Protein AF-A0A1Q9E8H4-F1 (afdb_monomer_lite)

Sequence (682 aa):
MDSLDPCYFLYRHNDAVVAVLGIHVDDVIAAALEGHAGVLDDVHSKFEWGSPWVSRDFKFVGRHIKQKDDGTITIDQEGYVAEVPLTKTKLDPSTPLKDYSDLVTEYRSGIGSLRWLAGTTRGDISADVSLIQNPPRATQDSVVRIHPVNLTNLLFICYGDSGWGNACGGKSQGGLLVVATDDSVYTEPRPGSIFEWKSYRHQRVLRSTLAAEACALDRAQDYGNYFALMFSEMTDGSFIATHNQRPAYPVIPVTDSRSVWDSVHRMSTTFAEKRVEVDIAGLRKSCRGLRWVPTEQQKADCLTKRSRTLCDEFRQFLVNPVVTLTDARAAEDMFTGQANVRLPITWAAFADALGPLDQAVYASHNADLDIITVPDPFYKDNASLVTIPRKLLTDFLHEARAHGLSVILDVHAYPGGASHGTYNGVWPLKCAFWTEKSRIGSTSLTQIGLWIVDKLVHWIENMDLEAQGTIAGVTLMNEPGHMNRWKQFAPDQAILSWLGEASARFLSSRLPVGLKLYVSLVETAFQDFGGLAVPWYQQAFTLEERRTRVVADVHYYMAWNHGNCDGRSDGLGAYSCGADPATYAGVLNSCAAGFARSSYFRWASQGGLVSVSEFSVGTADAIDVACKEPTLLWTMLTEQLAAFRKYYFESVIWTWKMPYAPDFEPGWSLQWLLRQSQSSVI

Radius of gyration: 32.18 Å; chains: 1; bounding box: 70×74×94 Å

Structure (mmCIF, N/CA/C/O backbone):
data_AF-A0A1Q9E8H4-F1
#
_entry.id   AF-A0A1Q9E8H4-F1
#
loop_
_atom_site.group_PDB
_atom_site.id
_atom_site.type_symbol
_atom_site.label_atom_id
_atom_site.label_alt_id
_atom_site.label_comp_id
_atom_site.label_asym_id
_atom_site.label_entity_id
_atom_site.label_seq_id
_atom_site.pdbx_PDB_ins_code
_atom_site.Cartn_x
_atom_site.Cartn_y
_atom_site.Cartn_z
_atom_site.occupancy
_atom_site.B_iso_or_equiv
_atom_site.auth_seq_id
_atom_site.auth_comp_id
_atom_site.auth_asym_id
_atom_site.auth_atom_id
_atom_site.pdbx_PDB_model_num
ATOM 1 N N . MET A 1 1 ? 13.129 -31.069 -32.777 1.00 79.38 1 MET A N 1
ATOM 2 C CA . MET A 1 1 ? 13.062 -29.645 -33.138 1.00 79.38 1 MET A CA 1
ATOM 3 C C . MET A 1 1 ? 11.939 -29.046 -32.319 1.00 79.38 1 MET A C 1
ATOM 5 O O . MET A 1 1 ? 10.938 -29.739 -32.132 1.00 79.38 1 MET A O 1
ATOM 9 N N . ASP A 1 2 ? 12.172 -27.874 -31.749 1.00 85.88 2 ASP A N 1
ATOM 10 C CA . ASP A 1 2 ? 11.140 -27.051 -31.120 1.00 85.88 2 ASP A CA 1
ATOM 11 C C . ASP A 1 2 ? 10.078 -26.688 -32.167 1.00 85.88 2 ASP A C 1
ATOM 13 O O . ASP A 1 2 ? 10.396 -26.561 -33.356 1.00 85.88 2 ASP A O 1
ATOM 17 N N . SER A 1 3 ? 8.807 -26.620 -31.771 1.00 90.06 3 SER A N 1
ATOM 18 C CA . SER A 1 3 ? 7.734 -26.391 -32.746 1.00 90.06 3 SER A CA 1
ATOM 19 C C . SER A 1 3 ? 7.561 -24.922 -33.153 1.00 90.06 3 SER A C 1
ATOM 21 O O . SER A 1 3 ? 6.862 -24.652 -34.133 1.00 90.06 3 SER A O 1
ATOM 23 N N . LEU A 1 4 ? 8.209 -23.986 -32.452 1.00 89.44 4 LEU A N 1
ATOM 24 C CA . LEU A 1 4 ? 8.189 -22.548 -32.731 1.00 89.44 4 LEU A CA 1
ATOM 25 C C . LEU A 1 4 ? 9.458 -22.070 -33.451 1.00 89.44 4 LEU A C 1
ATOM 27 O O . LEU A 1 4 ? 9.347 -21.234 -34.352 1.00 89.44 4 LEU A O 1
ATOM 31 N N . ASP A 1 5 ? 10.634 -22.602 -33.101 1.00 89.81 5 ASP A N 1
ATOM 32 C CA . ASP A 1 5 ? 11.920 -22.237 -33.710 1.00 89.81 5 ASP A CA 1
ATOM 33 C C . ASP A 1 5 ? 12.634 -23.446 -34.359 1.00 89.81 5 ASP A C 1
ATOM 35 O O . ASP A 1 5 ? 13.154 -24.326 -33.662 1.00 89.81 5 ASP A O 1
ATOM 39 N N . PRO A 1 6 ? 12.746 -23.494 -35.703 1.00 89.25 6 PRO A N 1
ATOM 40 C CA . PRO A 1 6 ? 13.398 -24.600 -36.398 1.00 89.25 6 PRO A CA 1
ATOM 41 C C . PRO A 1 6 ? 14.918 -24.662 -36.183 1.00 89.25 6 PRO A C 1
ATOM 43 O O . PRO A 1 6 ? 15.548 -25.657 -36.537 1.00 89.25 6 PRO A O 1
ATOM 46 N N . CYS A 1 7 ? 15.532 -23.626 -35.619 1.00 92.00 7 CYS A N 1
ATOM 47 C CA . CYS A 1 7 ? 16.951 -23.609 -35.275 1.00 92.00 7 CYS A CA 1
ATOM 48 C C . CYS A 1 7 ? 17.221 -24.124 -33.853 1.00 92.00 7 CYS A C 1
ATOM 50 O O . CYS A 1 7 ? 18.380 -24.175 -33.430 1.00 92.00 7 CYS A O 1
ATOM 52 N N . TYR A 1 8 ? 16.171 -24.518 -33.125 1.00 91.12 8 TYR A N 1
ATOM 53 C CA . TYR A 1 8 ? 16.251 -25.002 -31.757 1.00 91.12 8 TYR A CA 1
ATOM 54 C C . TYR A 1 8 ? 15.860 -26.484 -31.666 1.00 91.12 8 TYR A C 1
ATOM 56 O O . TYR A 1 8 ? 14.803 -26.930 -32.121 1.00 91.12 8 TYR A O 1
ATOM 64 N N . PHE A 1 9 ? 16.745 -27.300 -31.101 1.00 93.50 9 PHE A N 1
ATOM 65 C CA . PHE A 1 9 ? 16.597 -28.749 -31.022 1.00 93.50 9 PHE A CA 1
ATOM 66 C C . PHE A 1 9 ? 16.555 -29.198 -29.564 1.00 93.50 9 PHE A C 1
ATOM 68 O O . PHE A 1 9 ? 17.423 -28.855 -28.768 1.00 93.50 9 PHE A O 1
ATOM 75 N N . LEU A 1 10 ? 15.550 -30.013 -29.246 1.00 93.44 10 LEU A N 1
ATOM 76 C CA . LEU A 1 10 ? 15.294 -30.558 -27.916 1.00 93.44 10 LEU A CA 1
ATOM 77 C C . LEU A 1 10 ? 15.545 -32.068 -27.934 1.00 93.44 10 LEU A C 1
ATOM 79 O O . LEU A 1 10 ? 14.968 -32.776 -28.769 1.00 93.44 10 LEU A O 1
ATOM 83 N N . TYR A 1 11 ? 16.375 -32.560 -27.017 1.00 94.25 11 TYR A N 1
ATOM 84 C CA . TYR A 1 11 ? 16.596 -33.987 -26.803 1.00 94.25 11 TYR A CA 1
ATOM 85 C C . TYR A 1 11 ? 15.740 -34.475 -25.632 1.00 94.25 11 TYR A C 1
ATOM 87 O O . TYR A 1 11 ? 15.915 -34.036 -24.494 1.00 94.25 11 TYR A O 1
ATOM 95 N N . ARG A 1 12 ? 14.803 -35.381 -25.925 1.00 91.69 12 ARG A N 1
ATOM 96 C CA . ARG A 1 12 ? 13.806 -35.885 -24.972 1.00 91.69 12 ARG A CA 1
ATOM 97 C C . ARG A 1 12 ? 14.212 -37.252 -24.424 1.00 91.69 12 ARG A C 1
ATOM 99 O O . ARG A 1 12 ? 14.571 -38.142 -25.194 1.00 91.69 12 ARG A O 1
ATOM 106 N N . HIS A 1 13 ? 14.110 -37.431 -23.112 1.00 89.69 13 HIS A N 1
ATOM 107 C CA . HIS A 1 13 ? 14.337 -38.695 -22.418 1.00 89.69 13 HIS A CA 1
ATOM 108 C C . HIS A 1 13 ? 13.304 -38.859 -21.293 1.00 89.69 13 HIS A C 1
ATOM 110 O O . HIS A 1 13 ? 13.257 -38.029 -20.392 1.00 89.69 13 HIS A O 1
ATOM 116 N N . ASN A 1 14 ? 12.485 -39.919 -21.344 1.00 82.12 14 ASN A N 1
ATOM 117 C CA . ASN A 1 14 ? 11.422 -40.216 -20.365 1.00 82.12 14 ASN A CA 1
ATOM 118 C C . ASN A 1 14 ? 10.523 -39.002 -20.045 1.00 82.12 14 ASN A C 1
ATOM 120 O O . ASN A 1 14 ? 10.433 -38.582 -18.897 1.00 82.12 14 ASN A O 1
ATOM 124 N N . ASP A 1 15 ? 9.906 -38.420 -21.078 1.00 79.38 15 ASP A N 1
ATOM 125 C CA . ASP A 1 15 ? 8.997 -37.261 -20.999 1.00 79.38 15 ASP A CA 1
ATOM 126 C C . ASP A 1 15 ? 9.607 -35.948 -20.467 1.00 79.38 15 ASP A C 1
ATOM 128 O O . ASP A 1 15 ? 8.904 -34.951 -20.328 1.00 79.38 15 ASP A O 1
ATOM 132 N N . ALA A 1 16 ? 10.926 -35.889 -20.270 1.00 84.44 16 ALA A N 1
ATOM 133 C CA . ALA A 1 16 ? 11.658 -34.661 -19.970 1.00 84.44 16 ALA A CA 1
ATOM 134 C C . ALA A 1 16 ? 12.581 -34.268 -21.128 1.00 84.44 16 ALA A C 1
ATOM 136 O O . ALA A 1 16 ? 13.128 -35.123 -21.832 1.00 84.44 16 ALA A O 1
ATOM 137 N N . VAL A 1 17 ? 12.803 -32.969 -21.319 1.00 91.50 17 VAL A N 1
ATOM 138 C CA . VAL A 1 17 ? 13.898 -32.481 -22.164 1.00 91.50 17 VAL A CA 1
ATOM 139 C C . VAL A 1 17 ? 15.163 -32.426 -21.317 1.00 91.50 17 VAL A C 1
ATOM 141 O O . VAL A 1 17 ? 15.210 -31.747 -20.295 1.00 91.50 17 VAL A O 1
ATOM 144 N N . VAL A 1 18 ? 16.196 -33.154 -21.738 1.00 93.69 18 VAL A N 1
ATOM 145 C CA . VAL A 1 18 ? 17.446 -33.301 -20.970 1.00 93.69 18 VAL A CA 1
ATOM 146 C C . VAL A 1 18 ? 18.650 -32.645 -21.639 1.00 93.69 18 VAL A C 1
ATOM 148 O O . VAL A 1 18 ? 19.689 -32.488 -21.003 1.00 93.69 18 VAL A O 1
ATOM 151 N N . ALA A 1 19 ? 18.524 -32.241 -22.904 1.00 94.44 19 ALA A N 1
ATOM 152 C CA . ALA A 1 19 ? 19.510 -31.412 -23.583 1.00 94.44 19 ALA A CA 1
ATOM 153 C C . ALA A 1 19 ? 18.855 -30.523 -24.645 1.00 94.44 19 ALA A C 1
ATOM 155 O O . ALA A 1 19 ? 17.837 -30.886 -25.241 1.00 94.44 19 ALA A O 1
ATOM 156 N N . VAL A 1 20 ? 19.469 -29.369 -24.885 1.00 94.31 20 VAL A N 1
ATOM 157 C CA . VAL A 1 20 ? 19.051 -28.373 -25.870 1.00 94.31 20 VAL A CA 1
ATOM 158 C C . VAL A 1 20 ? 20.230 -27.966 -26.745 1.00 94.31 20 VAL A C 1
ATOM 160 O O . VAL A 1 20 ? 21.368 -27.888 -26.278 1.00 94.31 20 VAL A O 1
ATOM 163 N N . LEU A 1 21 ? 19.953 -27.695 -28.015 1.00 94.38 21 LEU A N 1
ATOM 164 C CA . LEU A 1 21 ? 20.934 -27.298 -29.019 1.00 94.38 21 LEU A CA 1
ATOM 165 C C . LEU A 1 21 ? 20.337 -26.183 -29.883 1.00 94.38 21 LEU A C 1
ATOM 167 O O . LEU A 1 21 ? 19.316 -26.382 -30.535 1.00 94.38 21 LEU A O 1
ATOM 171 N N . GLY A 1 22 ? 20.976 -25.021 -29.890 1.00 94.25 22 GLY A N 1
ATOM 172 C CA . GLY A 1 22 ? 20.672 -23.909 -30.780 1.00 94.25 22 GLY A CA 1
ATOM 173 C C . GLY A 1 22 ? 21.724 -23.794 -31.877 1.00 94.25 22 GLY A C 1
ATOM 174 O O . GLY A 1 22 ? 22.921 -23.910 -31.608 1.00 94.25 22 GLY A O 1
ATOM 175 N N . ILE A 1 23 ? 21.278 -23.544 -33.104 1.00 92.25 23 ILE A N 1
ATOM 176 C CA . ILE A 1 23 ? 22.151 -23.371 -34.269 1.00 92.25 23 ILE A CA 1
ATOM 177 C C . ILE A 1 23 ? 21.908 -21.991 -34.874 1.00 92.25 23 ILE A C 1
ATOM 179 O O . ILE A 1 23 ? 20.773 -21.607 -35.142 1.00 92.25 23 ILE A O 1
ATOM 183 N N . HIS A 1 24 ? 22.977 -21.243 -35.124 1.00 91.12 24 HIS A N 1
ATOM 184 C CA . HIS A 1 24 ? 22.930 -19.988 -35.858 1.00 91.12 24 HIS A CA 1
ATOM 185 C C . HIS A 1 24 ? 23.989 -20.002 -36.962 1.00 91.12 24 HIS A C 1
ATOM 187 O O . HIS A 1 24 ? 25.146 -19.652 -36.734 1.00 91.12 24 HIS A O 1
ATOM 193 N N . VAL A 1 25 ? 23.569 -20.330 -38.188 1.00 88.12 25 VAL A N 1
ATOM 194 C CA . VAL A 1 25 ? 24.467 -20.479 -39.347 1.00 88.12 25 VAL A CA 1
ATOM 195 C C . VAL A 1 25 ? 25.578 -21.488 -39.015 1.00 88.12 25 VAL A C 1
ATOM 197 O O . VAL A 1 25 ? 25.268 -22.670 -38.891 1.00 88.12 25 VAL A O 1
ATOM 200 N N . ASP A 1 26 ? 26.815 -21.030 -38.813 1.00 86.50 26 ASP A N 1
ATOM 201 C CA . ASP A 1 26 ? 27.984 -21.866 -38.521 1.00 86.50 26 ASP A CA 1
ATOM 202 C C . ASP A 1 26 ? 28.279 -21.983 -37.010 1.00 86.50 26 ASP A C 1
ATOM 204 O O . ASP A 1 26 ? 29.131 -22.772 -36.605 1.00 86.50 26 ASP A O 1
ATOM 208 N N . ASP A 1 27 ? 27.576 -21.216 -36.166 1.00 89.50 27 ASP A N 1
ATOM 209 C CA . ASP A 1 27 ? 27.751 -21.217 -34.712 1.00 89.50 27 ASP A CA 1
ATOM 210 C C . ASP A 1 27 ? 26.729 -22.133 -34.023 1.00 89.50 27 ASP A C 1
ATOM 212 O O . ASP A 1 27 ? 25.538 -22.137 -34.346 1.00 89.50 27 ASP A O 1
ATOM 216 N N . VAL A 1 28 ? 27.176 -22.859 -32.996 1.00 92.31 28 VAL A N 1
ATOM 217 C CA . VAL A 1 28 ? 26.342 -23.771 -32.201 1.00 92.31 28 VAL A CA 1
ATOM 218 C C . VAL A 1 28 ? 26.456 -23.436 -30.716 1.00 92.31 28 VAL A C 1
ATOM 220 O O . VAL A 1 28 ? 27.544 -23.168 -30.210 1.00 92.31 28 VAL A O 1
ATOM 223 N N . ILE A 1 29 ? 25.327 -23.469 -30.008 1.00 94.69 29 ILE A N 1
ATOM 224 C CA . ILE A 1 29 ? 25.259 -23.364 -28.547 1.00 94.69 29 ILE A CA 1
ATOM 225 C C . ILE A 1 29 ? 24.440 -24.529 -28.000 1.00 94.69 29 ILE A C 1
ATOM 227 O O . ILE A 1 29 ? 23.394 -24.867 -28.546 1.00 94.69 29 ILE A O 1
ATOM 231 N N . ALA A 1 30 ? 24.903 -25.161 -26.926 1.00 94.69 30 ALA A N 1
ATOM 232 C CA . ALA A 1 30 ? 24.248 -26.339 -26.373 1.00 94.69 30 ALA A CA 1
ATOM 233 C C . ALA A 1 30 ? 24.264 -26.332 -24.846 1.00 94.69 30 ALA A C 1
ATOM 235 O O . ALA A 1 30 ? 25.158 -25.753 -24.226 1.00 94.69 30 ALA A O 1
ATOM 236 N N . ALA A 1 31 ? 23.295 -27.017 -24.246 1.00 93.19 31 ALA A N 1
ATOM 237 C CA . ALA A 1 31 ? 23.276 -27.310 -22.819 1.00 93.19 31 ALA A CA 1
ATOM 238 C C . ALA A 1 31 ? 22.684 -28.703 -22.582 1.00 93.19 31 ALA A C 1
ATOM 240 O O . ALA A 1 31 ? 21.799 -29.137 -23.316 1.00 93.19 31 ALA A O 1
ATOM 241 N N . ALA A 1 32 ? 23.149 -29.395 -21.546 1.00 93.75 32 ALA A N 1
ATOM 242 C CA . ALA A 1 32 ? 22.596 -30.670 -21.105 1.00 93.75 32 ALA A CA 1
ATOM 243 C C . ALA A 1 32 ? 22.460 -30.675 -19.582 1.00 93.75 32 ALA A C 1
ATOM 245 O O . ALA A 1 32 ? 23.274 -30.070 -18.881 1.00 93.75 32 ALA A O 1
ATOM 246 N N . LEU A 1 33 ? 21.431 -31.355 -19.081 1.00 91.44 33 LEU A N 1
ATOM 247 C CA . LEU A 1 33 ? 21.269 -31.613 -17.656 1.00 91.44 33 LEU A CA 1
ATOM 248 C C . LEU A 1 33 ? 22.379 -32.539 -17.148 1.00 91.44 33 LEU A C 1
ATOM 250 O O . LEU A 1 33 ? 23.000 -33.296 -17.904 1.00 91.44 33 LEU A O 1
ATOM 254 N N . GLU A 1 34 ? 22.620 -32.486 -15.840 1.00 89.75 34 GLU A N 1
ATOM 255 C CA . GLU A 1 34 ? 23.577 -33.367 -15.179 1.00 89.75 34 GLU A CA 1
ATOM 256 C C . GLU A 1 34 ? 23.244 -34.842 -15.467 1.00 89.75 34 GLU A C 1
ATOM 258 O O . GLU A 1 34 ? 22.084 -35.246 -15.473 1.00 89.75 34 GLU A O 1
ATOM 263 N N . GLY A 1 35 ? 24.268 -35.642 -15.780 1.00 93.31 35 GLY A N 1
ATOM 264 C CA . GLY A 1 35 ? 24.102 -37.040 -16.195 1.00 93.31 35 GLY A CA 1
ATOM 265 C C . GLY A 1 35 ? 23.768 -37.256 -17.679 1.00 93.31 35 GLY A C 1
ATOM 266 O O . GLY A 1 35 ? 23.833 -38.393 -18.139 1.00 93.31 35 GLY A O 1
ATOM 267 N N . HIS A 1 36 ? 23.494 -36.198 -18.454 1.00 94.12 36 HIS A N 1
ATOM 268 C CA . HIS A 1 36 ? 23.133 -36.292 -19.880 1.00 94.12 36 HIS A CA 1
ATOM 269 C C . HIS A 1 36 ? 24.161 -35.675 -20.844 1.00 94.12 36 HIS A C 1
ATOM 271 O O . HIS A 1 36 ? 23.897 -35.567 -22.040 1.00 94.12 36 HIS A O 1
ATOM 277 N N . ALA A 1 37 ? 25.355 -35.315 -20.361 1.00 91.81 37 ALA A N 1
ATOM 278 C CA . ALA A 1 37 ? 26.410 -34.705 -21.179 1.00 91.81 37 ALA A CA 1
ATOM 279 C C . ALA A 1 37 ? 26.831 -35.558 -22.395 1.00 91.81 37 ALA A C 1
ATOM 281 O O . ALA A 1 37 ? 27.145 -34.996 -23.439 1.00 91.81 37 ALA A O 1
ATOM 282 N N . GLY A 1 38 ? 26.739 -36.893 -22.302 1.00 93.50 38 GLY A N 1
ATOM 283 C CA . GLY A 1 38 ? 27.066 -37.802 -23.410 1.00 93.50 38 GLY A CA 1
ATOM 284 C C . GLY A 1 38 ? 26.244 -37.566 -24.685 1.00 93.50 38 GLY A C 1
ATOM 285 O O . GLY A 1 38 ? 26.718 -37.843 -25.780 1.00 93.50 38 GLY A O 1
ATOM 286 N N . VAL A 1 39 ? 25.049 -36.968 -24.573 1.00 93.75 39 VAL A N 1
ATOM 287 C CA . VAL A 1 39 ? 24.248 -36.558 -25.741 1.00 93.75 39 VAL A CA 1
ATOM 288 C C . VAL A 1 39 ? 24.982 -35.499 -26.571 1.00 93.75 39 VAL A C 1
ATOM 290 O O . VAL A 1 39 ? 24.892 -35.490 -27.797 1.00 93.75 39 VAL A O 1
ATOM 293 N N . LEU A 1 40 ? 25.720 -34.598 -25.917 1.00 93.88 40 LEU A N 1
ATOM 294 C CA . LEU A 1 40 ? 26.506 -33.571 -26.599 1.00 93.88 40 LEU A CA 1
ATOM 295 C C . LEU A 1 40 ? 27.775 -34.160 -27.223 1.00 93.88 40 LEU A C 1
ATOM 297 O O . LEU A 1 40 ? 28.147 -33.739 -28.316 1.00 93.88 40 LEU A O 1
ATOM 301 N N . ASP A 1 41 ? 28.385 -35.166 -26.590 1.00 93.12 41 ASP A N 1
ATOM 302 C CA . ASP A 1 41 ? 29.527 -35.900 -27.154 1.00 93.12 41 ASP A CA 1
ATOM 303 C C . ASP A 1 41 ? 29.137 -36.616 -28.456 1.00 93.12 41 ASP A C 1
ATOM 305 O O . ASP A 1 41 ? 29.872 -36.572 -29.449 1.00 93.12 41 ASP A O 1
ATOM 309 N N . ASP A 1 42 ? 27.937 -37.204 -28.490 1.00 93.00 42 ASP A N 1
ATOM 310 C CA . ASP A 1 42 ? 27.384 -37.819 -29.694 1.00 93.00 42 ASP A CA 1
ATOM 311 C C . ASP A 1 42 ? 27.251 -36.797 -30.825 1.00 93.00 42 ASP A C 1
ATOM 313 O O . ASP A 1 42 ? 27.692 -37.078 -31.940 1.00 93.00 42 ASP A O 1
ATOM 317 N N . VAL A 1 43 ? 26.711 -35.601 -30.552 1.00 92.19 43 VAL A N 1
ATOM 318 C CA . VAL A 1 43 ? 26.608 -34.509 -31.541 1.00 92.19 43 VAL A CA 1
ATOM 319 C C . VAL A 1 43 ? 27.992 -34.054 -31.994 1.00 92.19 43 VAL A C 1
ATOM 321 O O . VAL A 1 43 ? 28.239 -33.964 -33.198 1.00 92.19 43 VAL A O 1
ATOM 324 N N . HIS A 1 44 ? 28.909 -33.816 -31.055 1.00 92.69 44 HIS A N 1
ATOM 325 C CA . HIS A 1 44 ? 30.275 -33.398 -31.350 1.00 92.69 44 HIS A CA 1
ATOM 326 C C . HIS A 1 44 ? 30.964 -34.386 -32.302 1.00 92.69 44 HIS A C 1
ATOM 328 O O . HIS A 1 44 ? 31.618 -33.961 -33.252 1.00 92.69 44 HIS A O 1
ATOM 334 N N . SER A 1 45 ? 30.770 -35.696 -32.105 1.00 94.44 45 SER A N 1
ATOM 335 C CA . SER A 1 45 ? 31.385 -36.755 -32.920 1.00 94.44 45 SER A CA 1
ATOM 336 C C . SER A 1 45 ? 30.914 -36.812 -34.381 1.00 94.44 45 SER A C 1
ATOM 338 O O . SER A 1 45 ? 31.557 -37.469 -35.202 1.00 94.44 45 SER A O 1
ATOM 340 N N . LYS A 1 46 ? 29.789 -36.167 -34.726 1.00 93.62 46 LYS A N 1
ATOM 341 C CA . LYS A 1 46 ? 29.208 -36.214 -36.081 1.00 93.62 46 LYS A CA 1
ATOM 342 C C . LYS A 1 46 ? 29.764 -35.166 -37.037 1.00 93.62 46 LYS A C 1
ATOM 344 O O . LYS A 1 46 ? 29.502 -35.278 -38.234 1.00 93.62 46 LYS A O 1
ATOM 349 N N . PHE A 1 47 ? 30.505 -34.180 -36.540 1.00 90.19 47 PHE A N 1
ATOM 350 C CA . PHE A 1 47 ? 30.968 -33.047 -37.335 1.00 90.19 47 PHE A CA 1
ATOM 351 C C . PHE A 1 47 ? 32.455 -32.776 -37.110 1.00 90.19 47 PHE A C 1
ATOM 353 O O . PHE A 1 47 ? 33.007 -33.053 -36.046 1.00 90.19 47 PHE A O 1
ATOM 360 N N . GLU A 1 48 ? 33.097 -32.203 -38.125 1.00 90.25 48 GLU A N 1
ATOM 361 C CA . GLU A 1 48 ? 34.432 -31.625 -37.995 1.00 90.25 48 GLU A CA 1
ATOM 362 C C . GLU A 1 48 ? 34.293 -30.155 -37.593 1.00 90.25 48 GLU A C 1
ATOM 364 O O . GLU A 1 48 ? 33.650 -29.370 -38.291 1.00 90.25 48 GLU A O 1
ATOM 369 N N . TRP A 1 49 ? 34.886 -29.779 -36.459 1.00 89.38 49 TRP A N 1
ATOM 370 C CA . TRP A 1 49 ? 34.757 -28.435 -35.898 1.00 89.38 49 TRP A CA 1
ATOM 371 C C . TRP A 1 49 ? 36.020 -27.616 -36.144 1.00 89.38 49 TRP A C 1
ATOM 373 O O . TRP A 1 49 ? 37.131 -28.056 -35.852 1.00 89.38 49 TRP A O 1
ATOM 383 N N . GLY A 1 50 ? 35.849 -26.384 -36.628 1.00 88.44 50 GLY A N 1
ATOM 384 C CA . GLY A 1 50 ? 36.957 -25.446 -36.838 1.00 88.44 50 GLY A CA 1
ATOM 385 C C . GLY A 1 50 ? 37.526 -24.847 -35.546 1.00 88.44 50 GLY A C 1
ATOM 386 O O . GLY A 1 50 ? 38.528 -24.136 -35.580 1.00 88.44 50 GLY A O 1
ATOM 387 N N . SER A 1 51 ? 36.888 -25.083 -34.400 1.00 89.00 51 SER A N 1
ATOM 388 C CA . SER A 1 51 ? 37.310 -24.597 -33.084 1.00 89.00 51 SER A CA 1
ATOM 389 C C . SER A 1 51 ? 36.875 -25.578 -31.991 1.00 89.00 51 SER A C 1
ATOM 391 O O . SER A 1 51 ? 35.868 -26.266 -32.167 1.00 89.00 51 SER A O 1
ATOM 393 N N . PRO A 1 52 ? 37.618 -25.674 -30.872 1.00 90.81 52 PRO A N 1
ATOM 394 C CA . PRO A 1 52 ? 37.242 -26.549 -29.770 1.00 90.81 52 PRO A CA 1
ATOM 395 C C . PRO A 1 52 ? 35.944 -26.073 -29.115 1.00 90.81 52 PRO A C 1
ATOM 397 O O . PRO A 1 52 ? 35.698 -24.870 -29.004 1.00 90.81 52 PRO A O 1
ATOM 400 N N . TRP A 1 53 ? 35.142 -27.019 -28.626 1.00 92.38 53 TRP A N 1
ATOM 401 C CA . TRP A 1 53 ? 33.998 -26.690 -27.784 1.00 92.38 53 TRP A CA 1
ATOM 402 C C . TRP A 1 53 ? 34.488 -26.104 -26.460 1.00 92.38 53 TRP A C 1
ATOM 404 O O . TRP A 1 53 ? 35.366 -26.653 -25.794 1.00 92.38 53 TRP A O 1
ATOM 414 N N . VAL A 1 54 ? 33.911 -24.968 -26.092 1.00 94.56 54 VAL A N 1
ATOM 415 C CA . VAL A 1 54 ? 34.240 -24.203 -24.889 1.00 94.56 54 VAL A CA 1
ATOM 416 C C . VAL A 1 54 ? 32.992 -24.071 -24.023 1.00 94.56 54 VAL A C 1
ATOM 418 O O . VAL A 1 54 ? 31.874 -24.028 -24.529 1.00 94.56 54 VAL A O 1
ATOM 421 N N . SER A 1 55 ? 33.177 -24.030 -22.706 1.00 93.31 55 SER A N 1
ATOM 422 C CA . SER A 1 55 ? 32.085 -23.970 -21.732 1.00 93.31 55 SER A CA 1
ATOM 423 C C . SER A 1 55 ? 32.345 -22.870 -20.713 1.00 93.31 55 SER A C 1
ATOM 425 O O . SER A 1 55 ? 33.495 -22.532 -20.433 1.00 93.31 55 SER A O 1
ATOM 427 N N . ARG A 1 56 ? 31.261 -22.321 -20.158 1.00 93.19 56 ARG A N 1
ATOM 428 C CA . ARG A 1 56 ? 31.208 -21.250 -19.147 1.00 93.19 56 ARG A CA 1
ATOM 429 C C . ARG A 1 56 ? 31.821 -19.899 -19.514 1.00 93.19 56 ARG A C 1
ATOM 431 O O . ARG A 1 56 ? 31.445 -18.927 -18.880 1.00 93.19 56 ARG A O 1
ATOM 438 N N . ASP A 1 57 ? 32.723 -19.793 -20.478 1.00 96.19 57 ASP A N 1
ATOM 439 C CA . ASP A 1 57 ? 33.313 -18.523 -20.913 1.00 96.19 57 ASP A CA 1
ATOM 440 C C . ASP A 1 57 ? 33.630 -18.618 -22.412 1.00 96.19 57 ASP A C 1
ATOM 442 O O . ASP A 1 57 ? 34.570 -19.305 -22.817 1.00 96.19 57 ASP A O 1
ATOM 446 N N . PHE A 1 58 ? 32.774 -18.031 -23.251 1.00 95.12 58 PHE A N 1
ATOM 447 C CA . PHE A 1 58 ? 32.863 -18.177 -24.706 1.00 95.12 58 PHE A CA 1
ATOM 448 C C . PHE A 1 58 ? 32.178 -17.038 -25.462 1.00 95.12 58 PHE A C 1
ATOM 450 O O . PHE A 1 58 ? 31.381 -16.282 -24.907 1.00 95.12 58 PHE A O 1
ATOM 457 N N . LYS A 1 59 ? 32.474 -16.916 -26.760 1.00 92.69 59 LYS A N 1
ATOM 458 C CA . LYS A 1 59 ? 31.774 -15.993 -27.661 1.00 92.69 59 LYS A CA 1
ATOM 459 C C . LYS A 1 59 ? 30.772 -16.753 -28.523 1.00 92.69 59 LYS A C 1
ATOM 461 O O . LYS A 1 59 ? 31.132 -17.763 -29.113 1.00 92.69 59 LYS A O 1
ATOM 466 N N . PHE A 1 60 ? 29.548 -16.243 -28.628 1.00 92.38 60 PHE A N 1
ATOM 467 C CA . PHE A 1 60 ? 28.505 -16.797 -29.493 1.00 92.38 60 PHE A CA 1
ATOM 468 C C . PHE A 1 60 ? 27.824 -15.681 -30.290 1.00 92.38 60 PHE A C 1
ATOM 470 O O . PHE A 1 60 ? 27.219 -14.769 -29.713 1.00 92.38 60 PHE A O 1
ATOM 477 N N . VAL A 1 61 ? 27.945 -15.721 -31.623 1.00 91.19 61 VAL A N 1
ATOM 478 C CA . VAL A 1 61 ? 27.419 -14.695 -32.546 1.00 91.19 61 VAL A CA 1
ATOM 479 C C . VAL A 1 61 ? 27.802 -13.276 -32.084 1.00 91.19 61 VAL A C 1
ATOM 481 O O . VAL A 1 61 ? 26.960 -12.400 -31.881 1.00 91.19 61 VAL A O 1
ATOM 484 N N . GLY A 1 62 ? 29.090 -13.069 -31.796 1.00 89.06 62 GLY A N 1
ATOM 485 C CA . GLY A 1 62 ? 29.636 -11.764 -31.398 1.00 89.06 62 GLY A CA 1
ATOM 486 C C . GLY A 1 62 ? 29.259 -11.264 -29.995 1.00 89.06 62 GLY A C 1
ATOM 487 O O . GLY A 1 62 ? 29.491 -10.089 -29.708 1.00 89.06 62 GLY A O 1
ATOM 488 N N . ARG A 1 63 ? 28.691 -12.115 -29.130 1.00 92.94 63 ARG A N 1
ATOM 489 C CA . ARG A 1 63 ? 28.391 -11.825 -27.715 1.00 92.94 63 ARG A CA 1
ATOM 490 C C . ARG A 1 63 ? 29.309 -12.635 -26.816 1.00 92.94 63 ARG A C 1
ATOM 492 O O . ARG A 1 63 ? 29.446 -13.836 -27.037 1.00 92.94 63 ARG A O 1
ATOM 499 N N . HIS A 1 64 ? 29.929 -12.001 -25.830 1.00 95.00 64 HIS A N 1
ATOM 500 C CA . HIS A 1 64 ? 30.693 -12.703 -24.804 1.00 95.00 64 HIS A CA 1
ATOM 501 C C . HIS A 1 64 ? 29.727 -13.188 -23.728 1.00 95.00 64 HIS A C 1
ATOM 503 O O . HIS A 1 64 ? 28.980 -12.393 -23.168 1.00 95.00 64 HIS A O 1
ATOM 509 N N . ILE A 1 65 ? 29.691 -14.499 -23.500 1.00 95.69 65 ILE A N 1
ATOM 510 C CA . ILE A 1 65 ? 28.819 -15.154 -22.530 1.00 95.69 65 ILE A CA 1
ATOM 511 C C . ILE A 1 65 ? 29.700 -15.792 -21.466 1.00 95.69 65 ILE A C 1
ATOM 513 O O . ILE A 1 65 ? 30.578 -16.601 -21.778 1.00 95.69 65 ILE A O 1
ATOM 517 N N . LYS A 1 66 ? 29.435 -15.450 -20.205 1.00 96.38 66 LYS A N 1
ATOM 518 C CA . LYS A 1 66 ? 30.153 -15.999 -19.059 1.00 96.38 66 LYS A CA 1
ATOM 519 C C . LYS A 1 66 ? 29.200 -16.489 -17.978 1.00 96.38 66 LYS A C 1
ATOM 521 O O . LYS A 1 66 ? 28.402 -15.713 -17.466 1.00 96.38 66 LYS A O 1
ATOM 526 N N . GLN A 1 67 ? 29.306 -17.758 -17.606 1.00 95.44 67 GLN A N 1
ATOM 527 C CA . GLN A 1 67 ? 28.597 -18.367 -16.488 1.00 95.44 67 GLN A CA 1
ATOM 528 C C . GLN A 1 67 ? 29.505 -18.408 -15.256 1.00 95.44 67 GLN A C 1
ATOM 530 O O . GLN A 1 67 ? 30.631 -18.905 -15.308 1.00 95.44 67 GLN A O 1
ATOM 535 N N . LYS A 1 68 ? 29.006 -17.883 -14.140 1.00 93.94 68 LYS A N 1
ATOM 536 C CA . LYS A 1 68 ? 29.669 -17.897 -12.834 1.00 93.94 68 LYS A CA 1
ATOM 537 C C . LYS A 1 68 ? 29.373 -19.190 -12.076 1.00 93.94 68 LYS A C 1
ATOM 539 O O . LYS A 1 68 ? 28.453 -19.929 -12.417 1.00 93.94 68 LYS A O 1
ATOM 544 N N . ASP A 1 69 ? 30.128 -19.435 -11.009 1.00 93.06 69 ASP A N 1
ATOM 545 C CA . ASP A 1 69 ? 29.964 -20.631 -10.171 1.00 93.06 69 ASP A CA 1
ATOM 546 C C . ASP A 1 69 ? 28.613 -20.688 -9.445 1.00 93.06 69 ASP A C 1
ATOM 548 O O . ASP A 1 69 ? 28.117 -21.775 -9.166 1.00 93.06 69 ASP A O 1
ATOM 552 N N . ASP A 1 70 ? 27.985 -19.534 -9.200 1.00 90.88 70 ASP A N 1
ATOM 553 C CA . ASP A 1 70 ? 26.627 -19.429 -8.650 1.00 90.88 70 ASP A CA 1
ATOM 554 C C . ASP A 1 70 ? 25.518 -19.674 -9.697 1.00 90.88 70 ASP A C 1
ATOM 556 O O . ASP A 1 70 ? 24.334 -19.554 -9.388 1.00 90.88 70 ASP A O 1
ATOM 560 N N . GLY A 1 71 ? 25.888 -20.001 -10.940 1.00 90.19 71 GLY A N 1
ATOM 561 C CA . GLY A 1 71 ? 24.977 -20.240 -12.059 1.00 90.19 71 GLY A CA 1
ATOM 562 C C . GLY A 1 71 ? 24.536 -18.979 -12.807 1.00 90.19 71 GLY A C 1
ATOM 563 O O . GLY A 1 71 ? 23.915 -19.102 -13.864 1.00 90.19 71 GLY A O 1
ATOM 564 N N . THR A 1 72 ? 24.868 -17.780 -12.320 1.00 93.44 72 THR A N 1
ATOM 565 C CA . THR A 1 72 ? 24.551 -16.508 -12.988 1.00 93.44 72 THR A CA 1
ATOM 566 C C . THR A 1 72 ? 25.284 -16.402 -14.320 1.00 93.44 72 THR A C 1
ATOM 568 O O . THR A 1 72 ? 26.485 -16.668 -14.395 1.00 93.44 72 THR A O 1
ATOM 571 N N . ILE A 1 73 ? 24.593 -15.940 -15.360 1.00 94.94 73 ILE A N 1
ATOM 572 C CA . ILE A 1 73 ? 25.173 -15.691 -16.682 1.00 94.94 73 ILE A CA 1
ATOM 573 C C . ILE A 1 73 ? 25.267 -14.182 -16.919 1.00 94.94 73 ILE A C 1
ATOM 575 O O . ILE A 1 73 ? 24.325 -13.434 -16.657 1.00 94.94 73 ILE A O 1
ATOM 579 N N . THR A 1 74 ? 26.411 -13.728 -17.417 1.00 94.81 74 THR A N 1
ATOM 580 C CA . THR A 1 74 ? 26.627 -12.362 -17.898 1.00 94.81 74 THR A CA 1
ATOM 581 C C . THR A 1 74 ? 26.856 -12.365 -19.398 1.00 94.81 74 THR A C 1
ATOM 583 O O . THR A 1 74 ? 27.578 -13.226 -19.904 1.00 94.81 74 THR A O 1
ATOM 586 N N . ILE A 1 75 ? 26.250 -11.400 -20.087 1.00 94.75 75 ILE A N 1
ATOM 587 C CA . ILE A 1 75 ? 26.373 -11.218 -21.531 1.00 94.75 75 ILE A CA 1
ATOM 588 C C . ILE A 1 75 ? 26.809 -9.783 -21.816 1.00 94.75 75 ILE A C 1
ATOM 590 O O . ILE A 1 75 ? 26.154 -8.838 -21.371 1.00 94.75 75 ILE A O 1
ATOM 594 N N . ASP A 1 76 ? 27.878 -9.621 -22.586 1.00 93.38 76 ASP A N 1
ATOM 595 C CA . ASP A 1 76 ? 28.377 -8.316 -23.017 1.00 93.38 76 ASP A CA 1
ATOM 596 C C . ASP A 1 76 ? 28.913 -8.344 -24.456 1.00 93.38 76 ASP A C 1
ATOM 598 O O . ASP A 1 76 ? 28.983 -9.383 -25.126 1.00 93.38 76 ASP A O 1
ATOM 602 N N . GLN A 1 77 ? 29.234 -7.154 -24.957 1.00 93.06 77 GLN A N 1
ATOM 603 C CA . GLN A 1 77 ? 29.838 -6.942 -26.270 1.00 93.06 77 GLN A CA 1
ATOM 604 C C . GLN A 1 77 ? 30.939 -5.880 -26.207 1.00 93.06 77 GLN A C 1
ATOM 606 O O . GLN A 1 77 ? 31.055 -5.056 -27.117 1.00 93.06 77 GLN A O 1
ATOM 611 N N . GLU A 1 78 ? 31.747 -5.887 -25.144 1.00 87.75 78 GLU A N 1
ATOM 612 C CA . GLU A 1 78 ? 32.780 -4.869 -24.896 1.00 87.75 78 GLU A CA 1
ATOM 613 C C . GLU A 1 78 ? 33.688 -4.655 -26.121 1.00 87.75 78 GLU A C 1
ATOM 615 O O . GLU A 1 78 ? 33.878 -3.527 -26.586 1.00 87.75 78 GLU A O 1
ATOM 620 N N . GLY A 1 79 ? 34.163 -5.756 -26.717 1.00 84.00 79 GLY A N 1
ATOM 621 C CA . GLY A 1 79 ? 35.006 -5.716 -27.914 1.00 84.00 79 GLY A CA 1
ATOM 622 C C . GLY A 1 79 ? 34.323 -5.065 -29.121 1.00 84.00 79 GLY A C 1
ATOM 623 O O . GLY A 1 79 ? 34.941 -4.261 -29.810 1.00 84.00 79 GLY A O 1
ATOM 624 N N . TYR A 1 80 ? 33.031 -5.334 -29.343 1.00 87.56 80 TYR A N 1
ATOM 625 C CA . TYR A 1 80 ? 32.290 -4.733 -30.458 1.00 87.56 80 TYR A CA 1
ATOM 626 C C . TYR A 1 80 ? 32.058 -3.235 -30.242 1.00 87.56 80 TYR A C 1
ATOM 628 O O . TYR A 1 80 ? 32.144 -2.459 -31.190 1.00 87.56 80 TYR A O 1
ATOM 636 N N . VAL A 1 81 ? 31.806 -2.800 -28.999 1.00 85.12 81 VAL A N 1
ATOM 637 C CA . VAL A 1 81 ? 31.641 -1.373 -28.671 1.00 85.12 81 VAL A CA 1
ATOM 638 C C . VAL A 1 81 ? 32.893 -0.573 -29.037 1.00 85.12 81 VAL A C 1
ATOM 640 O O . VAL A 1 81 ? 32.769 0.534 -29.561 1.00 85.12 81 VAL A O 1
ATOM 643 N N . ALA A 1 82 ? 34.086 -1.130 -28.806 1.00 79.38 82 ALA A N 1
ATOM 644 C CA . ALA A 1 82 ? 35.355 -0.488 -29.157 1.00 79.38 82 ALA A CA 1
ATOM 645 C C . ALA A 1 82 ? 35.546 -0.299 -30.676 1.00 79.38 82 ALA A C 1
ATOM 647 O O . ALA A 1 82 ? 36.254 0.614 -31.100 1.00 79.38 82 ALA A O 1
ATOM 648 N N . GLU A 1 83 ? 34.903 -1.141 -31.486 1.00 82.25 83 GLU A N 1
ATOM 649 C CA . GLU A 1 83 ? 34.990 -1.130 -32.949 1.00 82.25 83 GLU A CA 1
ATOM 650 C C . GLU A 1 83 ? 33.917 -0.251 -33.615 1.00 82.25 83 GLU A C 1
ATOM 652 O O . GLU A 1 83 ? 34.005 0.012 -34.818 1.00 82.25 83 GLU A O 1
ATOM 657 N N . VAL A 1 84 ? 32.915 0.235 -32.866 1.00 78.81 84 VAL A N 1
ATOM 658 C CA . VAL A 1 84 ? 31.849 1.080 -33.427 1.00 78.81 84 VAL A CA 1
ATOM 659 C C . VAL A 1 84 ? 32.451 2.376 -33.987 1.00 78.81 84 VAL A C 1
ATOM 661 O O . VAL A 1 84 ? 33.041 3.163 -33.238 1.00 78.81 84 VAL A O 1
ATOM 664 N N . PRO A 1 85 ? 32.287 2.659 -35.294 1.00 68.62 85 PRO A N 1
ATOM 665 C CA . PRO A 1 85 ? 32.893 3.828 -35.909 1.00 68.62 85 PRO A CA 1
ATOM 666 C C . PRO A 1 85 ? 32.257 5.115 -35.372 1.00 68.62 85 PRO A C 1
ATOM 668 O O . PRO A 1 85 ? 31.049 5.330 -35.473 1.00 68.62 85 PRO A O 1
ATOM 671 N N . LEU A 1 86 ? 33.085 6.014 -34.835 1.00 67.62 86 LEU A N 1
ATOM 672 C CA . LEU A 1 86 ? 32.670 7.383 -34.538 1.00 67.62 86 LEU A CA 1
ATOM 673 C C . LEU A 1 86 ? 32.553 8.160 -35.850 1.00 67.62 86 LEU A C 1
ATOM 675 O O . LEU A 1 86 ? 33.547 8.290 -36.565 1.00 67.62 86 LEU A O 1
ATOM 679 N N . THR A 1 87 ? 31.372 8.707 -36.146 1.00 64.25 87 THR A N 1
ATOM 680 C CA . THR A 1 87 ? 31.171 9.540 -37.339 1.00 64.25 87 THR A CA 1
ATOM 681 C C . THR A 1 87 ? 32.105 10.752 -37.299 1.00 64.25 87 THR A C 1
ATOM 683 O O . THR A 1 87 ? 32.043 11.557 -36.368 1.00 64.25 87 THR A O 1
ATOM 686 N N . LYS A 1 88 ? 32.973 10.906 -38.306 1.00 60.97 88 LYS A N 1
ATOM 687 C CA . LYS A 1 88 ? 34.022 11.953 -38.344 1.00 60.97 88 LYS A CA 1
ATOM 688 C C . LYS A 1 88 ? 33.598 13.215 -39.106 1.00 60.97 88 LYS A C 1
ATOM 690 O O . LYS A 1 88 ? 34.442 13.896 -39.692 1.00 60.97 88 LYS A O 1
ATOM 695 N N . THR A 1 89 ? 32.305 13.535 -39.144 1.00 65.25 89 THR A N 1
ATOM 696 C CA . THR A 1 89 ? 31.836 14.712 -39.888 1.00 65.25 89 THR A CA 1
ATOM 697 C C . THR A 1 89 ? 32.284 16.011 -39.210 1.00 65.25 89 THR A C 1
ATOM 699 O O . THR A 1 89 ? 32.134 16.183 -38.002 1.00 65.25 89 THR A O 1
ATOM 702 N N . LYS A 1 90 ? 32.857 16.926 -40.000 1.00 66.38 90 LYS A N 1
ATOM 703 C CA . LYS A 1 90 ? 33.197 18.304 -39.597 1.00 66.38 90 LYS A CA 1
ATOM 704 C C . LYS A 1 90 ? 32.194 19.327 -40.141 1.00 66.38 90 LYS A C 1
ATOM 706 O O . LYS A 1 90 ? 32.475 20.522 -40.117 1.00 66.38 90 LYS A O 1
ATOM 711 N N . LEU A 1 91 ? 31.079 18.856 -40.704 1.00 72.19 91 LEU A N 1
ATOM 712 C CA . LEU A 1 91 ? 30.028 19.736 -41.199 1.00 72.19 91 LEU A CA 1
ATOM 713 C C . LEU A 1 91 ? 29.407 20.511 -40.037 1.00 72.19 91 LEU A C 1
ATOM 715 O O . LEU A 1 91 ? 29.298 19.998 -38.922 1.00 72.19 91 LEU A O 1
ATOM 719 N N . ASP A 1 92 ? 28.984 21.739 -40.320 1.00 73.19 92 ASP A N 1
ATOM 720 C CA . ASP A 1 92 ? 28.189 22.512 -39.375 1.00 73.19 92 ASP A CA 1
ATOM 721 C C . ASP A 1 92 ? 26.885 21.747 -39.053 1.00 73.19 92 ASP A C 1
ATOM 723 O O . ASP A 1 92 ? 26.263 21.232 -39.989 1.00 73.19 92 ASP A O 1
ATOM 727 N N . PRO A 1 93 ? 26.442 21.667 -37.781 1.00 69.69 93 PRO A N 1
ATOM 728 C CA . PRO A 1 93 ? 25.236 20.933 -37.384 1.00 69.69 93 PRO A CA 1
ATOM 729 C C . PRO A 1 93 ? 23.947 21.333 -38.118 1.00 69.69 93 PRO A C 1
ATOM 731 O O . PRO A 1 93 ? 23.004 20.543 -38.157 1.00 69.69 93 PRO A O 1
ATOM 734 N N . SER A 1 94 ? 23.884 22.539 -38.692 1.00 72.69 94 SER A N 1
ATOM 735 C CA . SER A 1 94 ? 22.747 23.010 -39.494 1.00 72.69 94 SER A CA 1
ATOM 736 C C . SER A 1 94 ? 22.746 22.490 -40.938 1.00 72.69 94 SER A C 1
ATOM 738 O O . SER A 1 94 ? 21.747 22.638 -41.645 1.00 72.69 94 SER A O 1
ATOM 740 N N . THR A 1 95 ? 23.835 21.856 -41.383 1.00 78.00 95 THR A N 1
ATOM 741 C CA . THR A 1 95 ? 23.992 21.356 -42.754 1.00 78.00 95 THR A CA 1
ATOM 742 C C . THR A 1 95 ? 23.155 20.088 -42.966 1.00 78.00 95 THR A C 1
ATOM 744 O O . THR A 1 95 ? 23.375 19.090 -42.274 1.00 78.00 95 THR A O 1
ATOM 747 N N . PRO A 1 96 ? 22.224 20.053 -43.941 1.00 73.56 96 PRO A N 1
ATOM 748 C CA . PRO A 1 96 ? 21.443 18.853 -44.218 1.00 73.56 96 PRO A CA 1
ATOM 749 C C . PRO A 1 96 ? 22.321 17.693 -44.710 1.00 73.56 96 PRO A C 1
ATOM 751 O O . PRO A 1 96 ? 22.886 17.731 -45.801 1.00 73.56 96 PRO A O 1
ATOM 754 N N . LEU A 1 97 ? 22.375 16.601 -43.940 1.00 74.75 97 LEU A N 1
ATOM 755 C CA . LEU A 1 97 ? 23.184 15.421 -44.284 1.00 74.75 97 LEU A CA 1
ATOM 756 C C . LEU A 1 97 ? 22.765 14.778 -45.621 1.00 74.75 97 LEU A C 1
ATOM 758 O O . LEU A 1 97 ? 23.582 14.154 -46.289 1.00 74.75 97 LEU A O 1
ATOM 762 N N . LYS A 1 98 ? 21.496 14.948 -46.025 1.00 76.12 98 LYS A N 1
ATOM 763 C CA . LYS A 1 98 ? 20.909 14.375 -47.253 1.00 76.12 98 LYS A CA 1
ATOM 764 C C . LYS A 1 98 ? 21.657 14.758 -48.538 1.00 76.12 98 LYS A C 1
ATOM 766 O O . LYS A 1 98 ? 21.560 14.023 -49.515 1.00 76.12 98 LYS A O 1
ATOM 771 N N . ASP A 1 99 ? 22.385 15.873 -48.521 1.00 79.31 99 ASP A N 1
ATOM 772 C CA . ASP A 1 99 ? 23.108 16.396 -49.681 1.00 79.31 99 ASP A CA 1
ATOM 773 C C . ASP A 1 99 ? 24.505 15.745 -49.841 1.00 79.31 99 ASP A C 1
ATOM 775 O O . ASP A 1 99 ? 25.188 15.974 -50.837 1.00 79.31 99 ASP A O 1
ATOM 779 N N . TYR A 1 100 ? 24.914 14.875 -48.902 1.00 82.00 100 TYR A N 1
ATOM 780 C CA . TYR A 1 100 ? 26.222 14.206 -48.865 1.00 82.00 100 TYR A CA 1
ATOM 781 C C . TYR A 1 100 ? 26.071 12.679 -48.772 1.00 82.00 100 TYR A C 1
ATOM 783 O O . TYR A 1 100 ? 26.059 12.096 -47.687 1.00 82.00 100 TYR A O 1
ATOM 791 N N . SER A 1 101 ? 25.967 12.010 -49.924 1.00 79.44 101 SER A N 1
ATOM 792 C CA . SER A 1 101 ? 25.658 10.569 -50.010 1.00 79.44 101 SER A CA 1
ATOM 793 C C . SER A 1 101 ? 26.622 9.640 -49.245 1.00 79.44 101 SER A C 1
ATOM 795 O O . SER A 1 101 ? 26.166 8.695 -48.592 1.00 79.44 101 SER A O 1
ATOM 797 N N . ASP A 1 102 ? 27.924 9.933 -49.239 1.00 78.94 102 ASP A N 1
ATOM 798 C CA . ASP A 1 102 ? 28.925 9.147 -48.502 1.00 78.94 102 ASP A CA 1
ATOM 799 C C . ASP A 1 102 ? 28.737 9.259 -46.982 1.00 78.94 102 ASP A C 1
ATOM 801 O O . ASP A 1 102 ? 28.741 8.253 -46.272 1.00 78.94 102 ASP A O 1
ATOM 805 N N . LEU A 1 103 ? 28.459 10.469 -46.480 1.00 78.12 103 LEU A N 1
ATOM 806 C CA . LEU A 1 103 ? 28.195 10.704 -45.057 1.00 78.12 103 LEU A CA 1
ATOM 807 C C . LEU A 1 103 ? 26.867 10.087 -44.616 1.00 78.12 103 LEU A C 1
ATOM 809 O O . LEU A 1 103 ? 26.767 9.591 -43.498 1.00 78.12 103 LEU A O 1
ATOM 813 N N . VAL A 1 104 ? 25.857 10.056 -45.492 1.00 75.44 104 VAL A N 1
ATOM 814 C CA . VAL A 1 104 ? 24.606 9.318 -45.245 1.00 75.44 104 VAL A CA 1
ATOM 815 C C . VAL A 1 104 ? 24.873 7.817 -45.127 1.00 75.44 104 VAL A C 1
ATOM 817 O O . VAL A 1 104 ? 24.250 7.147 -44.301 1.00 75.44 104 VAL A O 1
ATOM 820 N N . THR A 1 105 ? 25.789 7.279 -45.931 1.00 79.31 105 THR A N 1
ATOM 821 C CA . THR A 1 105 ? 26.165 5.859 -45.898 1.00 79.31 105 THR A CA 1
ATOM 822 C C . THR A 1 105 ? 26.928 5.517 -44.617 1.00 79.31 105 THR A C 1
ATOM 824 O O . THR A 1 105 ? 26.553 4.568 -43.927 1.00 79.31 105 THR A O 1
ATOM 827 N N . GLU A 1 106 ? 27.921 6.326 -44.235 1.00 79.81 106 GLU A N 1
ATOM 828 C CA . GLU A 1 106 ? 28.647 6.197 -42.960 1.00 79.81 106 GLU A CA 1
ATOM 829 C C . GLU A 1 106 ? 27.692 6.304 -41.763 1.00 79.81 106 GLU A C 1
ATOM 831 O O . GLU A 1 106 ? 27.706 5.461 -40.864 1.00 79.81 106 GLU A O 1
ATOM 836 N N . TYR A 1 107 ? 26.795 7.291 -41.790 1.00 76.06 107 TYR A N 1
ATOM 837 C CA . TYR A 1 107 ? 25.776 7.499 -40.768 1.00 76.06 107 TYR A CA 1
ATOM 838 C C . TYR A 1 107 ? 24.854 6.277 -40.612 1.00 76.06 107 TYR A C 1
ATOM 840 O O . TYR A 1 107 ? 24.615 5.808 -39.498 1.00 76.06 107 TYR A O 1
ATOM 848 N N . ARG A 1 108 ? 24.369 5.708 -41.724 1.00 77.06 108 ARG A N 1
ATOM 849 C CA . ARG A 1 108 ? 23.546 4.485 -41.710 1.00 77.06 108 ARG A CA 1
ATOM 850 C C . ARG A 1 108 ? 24.309 3.278 -41.175 1.00 77.06 108 ARG A C 1
ATOM 852 O O . ARG A 1 108 ? 23.715 2.484 -40.450 1.00 77.06 108 ARG A O 1
ATOM 859 N N . SER A 1 109 ? 25.593 3.156 -41.507 1.00 81.12 109 SER A N 1
ATOM 860 C CA . SER A 1 109 ? 26.462 2.096 -40.989 1.00 81.12 109 SER A CA 1
ATOM 861 C C . SER A 1 109 ? 26.599 2.187 -39.465 1.00 81.12 109 SER A C 1
ATOM 863 O O . SER A 1 109 ? 26.312 1.217 -38.765 1.00 81.12 109 SER A O 1
ATOM 865 N N . GLY A 1 110 ? 26.893 3.381 -38.934 1.00 80.75 110 GLY A N 1
ATOM 866 C CA . GLY A 1 110 ? 26.968 3.616 -37.487 1.00 80.75 110 GLY A CA 1
ATOM 867 C C . GLY A 1 110 ? 25.651 3.318 -36.759 1.00 80.75 110 GLY A C 1
ATOM 868 O O . GLY A 1 110 ? 25.652 2.669 -35.714 1.00 80.75 110 GLY A O 1
ATOM 869 N N . ILE A 1 111 ? 24.508 3.708 -37.335 1.00 80.00 111 ILE A N 1
ATOM 870 C CA . ILE A 1 111 ? 23.185 3.343 -36.797 1.00 80.00 111 ILE A CA 1
ATOM 871 C C . ILE A 1 111 ? 22.956 1.828 -36.840 1.00 80.00 111 ILE A C 1
ATOM 873 O O . ILE A 1 111 ? 22.377 1.283 -35.903 1.00 80.00 111 ILE A O 1
ATOM 877 N N . GLY A 1 112 ? 23.425 1.136 -37.880 1.00 83.88 112 GLY A N 1
ATOM 878 C CA . GLY A 1 112 ? 23.393 -0.325 -37.961 1.00 83.88 112 GLY A CA 1
ATOM 879 C C . GLY A 1 112 ? 24.140 -0.984 -36.799 1.00 83.88 112 GLY A C 1
ATOM 880 O O . GLY A 1 112 ? 23.575 -1.840 -36.118 1.00 83.88 112 GLY A O 1
ATOM 881 N N . SER A 1 113 ? 25.359 -0.523 -36.511 1.00 87.25 113 SER A N 1
ATOM 882 C CA . SER A 1 113 ? 26.161 -1.012 -35.383 1.00 87.25 113 SER A CA 1
ATOM 883 C C . SER A 1 113 ? 25.498 -0.752 -34.030 1.00 87.25 113 SER A C 1
ATOM 885 O O . SER A 1 113 ? 25.435 -1.638 -33.178 1.00 87.25 113 SER A O 1
ATOM 887 N N . LEU A 1 114 ? 24.939 0.444 -33.832 1.00 87.44 114 LEU A N 1
ATOM 888 C CA . LEU A 1 114 ? 24.226 0.784 -32.598 1.00 87.44 114 LEU A CA 1
ATOM 889 C C . LEU A 1 114 ? 22.917 0.008 -32.452 1.00 87.44 114 LEU A C 1
ATOM 891 O O . LEU A 1 114 ? 22.537 -0.330 -31.337 1.00 87.44 114 LEU A O 1
ATOM 895 N N . ARG A 1 115 ? 22.239 -0.310 -33.558 1.00 87.19 115 ARG A N 1
ATOM 896 C CA . ARG A 1 115 ? 21.031 -1.141 -33.553 1.00 87.19 115 ARG A CA 1
ATOM 897 C C . ARG A 1 115 ? 21.333 -2.579 -33.164 1.00 87.19 115 ARG A C 1
ATOM 899 O O . ARG A 1 115 ? 20.519 -3.172 -32.462 1.00 87.19 115 ARG A O 1
ATOM 906 N N . TRP A 1 116 ? 22.475 -3.115 -33.594 1.00 89.81 116 TRP A N 1
ATOM 907 C CA . TRP A 1 116 ? 22.931 -4.421 -33.133 1.00 89.81 116 TRP A CA 1
ATOM 908 C C . TRP A 1 116 ? 23.111 -4.411 -31.618 1.00 89.81 116 TRP A C 1
ATOM 910 O O . TRP A 1 116 ? 22.412 -5.151 -30.942 1.00 89.81 116 TRP A O 1
ATOM 920 N N . LEU A 1 117 ? 23.917 -3.481 -31.092 1.00 90.69 117 LEU A N 1
ATOM 921 C CA . LEU A 1 117 ? 24.124 -3.314 -29.648 1.00 90.69 117 LEU A CA 1
ATOM 922 C C . LEU A 1 117 ? 22.811 -3.134 -28.876 1.00 90.69 117 LEU A C 1
ATOM 924 O O . LEU A 1 117 ? 22.601 -3.767 -27.841 1.00 90.69 117 LEU A O 1
ATOM 928 N N . ALA A 1 118 ? 21.927 -2.270 -29.377 1.00 90.75 118 ALA A N 1
ATOM 929 C CA . ALA A 1 118 ? 20.664 -1.953 -28.730 1.00 90.75 118 ALA A CA 1
ATOM 930 C C . ALA A 1 118 ? 19.738 -3.165 -28.613 1.00 90.75 118 ALA A C 1
ATOM 932 O O . ALA A 1 118 ? 19.014 -3.269 -27.633 1.00 90.75 118 ALA A O 1
ATOM 933 N N . GLY A 1 119 ? 19.770 -4.089 -29.576 1.00 88.94 119 GLY A N 1
ATOM 934 C CA . GLY A 1 119 ? 18.947 -5.300 -29.560 1.00 88.94 119 GLY A CA 1
ATOM 935 C C . GLY A 1 119 ? 19.527 -6.468 -28.761 1.00 88.94 119 GLY A C 1
ATOM 936 O O . GLY A 1 119 ? 18.896 -7.518 -28.725 1.00 88.94 119 GLY A O 1
ATOM 937 N N . THR A 1 120 ? 20.719 -6.333 -28.173 1.00 89.31 120 THR A N 1
ATOM 938 C CA . THR A 1 120 ? 21.463 -7.480 -27.618 1.00 89.31 120 THR A CA 1
ATOM 939 C C . THR A 1 120 ? 22.029 -7.253 -26.222 1.00 89.31 120 THR A C 1
ATOM 941 O O . THR A 1 120 ? 21.864 -8.116 -25.371 1.00 89.31 120 THR A O 1
ATOM 944 N N . THR A 1 121 ? 22.725 -6.141 -25.967 1.00 91.81 121 THR A N 1
ATOM 945 C CA . THR A 1 121 ? 23.401 -5.884 -24.672 1.00 91.81 121 THR A CA 1
ATOM 946 C C . THR A 1 121 ? 23.256 -4.448 -24.171 1.00 91.81 121 THR A C 1
ATOM 948 O O . THR A 1 121 ? 23.602 -4.144 -23.028 1.00 91.81 121 THR A O 1
ATOM 951 N N . ARG A 1 122 ? 22.718 -3.556 -25.012 1.00 90.50 122 ARG A N 1
ATOM 952 C CA . ARG A 1 122 ? 22.559 -2.118 -24.759 1.00 90.50 122 ARG A CA 1
ATOM 953 C C . ARG A 1 122 ? 21.112 -1.667 -24.871 1.00 90.50 122 ARG A C 1
ATOM 955 O O . ARG A 1 122 ? 20.797 -0.706 -25.570 1.00 90.50 122 ARG A O 1
ATOM 962 N N . GLY A 1 123 ? 20.213 -2.355 -24.171 1.00 91.44 123 GLY A N 1
ATOM 963 C CA . GLY A 1 123 ? 18.801 -1.975 -24.171 1.00 91.44 123 GLY A CA 1
ATOM 964 C C . GLY A 1 123 ? 18.559 -0.520 -23.754 1.00 91.44 123 GLY A C 1
ATOM 965 O O . GLY A 1 123 ? 17.641 0.110 -24.277 1.00 91.44 123 GLY A O 1
ATOM 966 N N . ASP A 1 124 ? 19.465 0.047 -22.952 1.00 91.50 124 ASP A N 1
ATOM 967 C CA . ASP A 1 124 ? 19.462 1.440 -22.511 1.00 91.50 124 ASP A CA 1
ATOM 968 C C . ASP A 1 124 ? 19.492 2.467 -23.652 1.00 91.50 124 ASP A C 1
ATOM 970 O O . ASP A 1 124 ? 18.990 3.571 -23.478 1.00 91.50 124 ASP A O 1
ATOM 974 N N . ILE A 1 125 ? 20.031 2.137 -24.831 1.00 91.06 125 ILE A N 1
ATOM 975 C CA . ILE A 1 125 ? 20.053 3.064 -25.980 1.00 91.06 125 ILE A CA 1
ATOM 976 C C . ILE A 1 125 ? 18.951 2.773 -27.008 1.00 91.06 125 ILE A C 1
ATOM 978 O O . ILE A 1 125 ? 18.943 3.376 -28.081 1.00 91.06 125 ILE A O 1
ATOM 982 N N . SER A 1 126 ? 18.020 1.857 -26.727 1.00 92.12 126 SER A N 1
ATOM 983 C CA . SER A 1 126 ? 17.050 1.379 -27.726 1.00 92.12 126 SER A CA 1
ATOM 984 C C . SER A 1 126 ? 16.097 2.468 -28.212 1.00 92.12 126 SER A C 1
ATOM 986 O O . SER A 1 126 ? 15.884 2.592 -29.422 1.00 92.12 126 SER A O 1
ATOM 988 N N . ALA A 1 127 ? 15.545 3.273 -27.296 1.00 91.38 127 ALA A N 1
ATOM 989 C CA . ALA A 1 127 ? 14.671 4.389 -27.660 1.00 91.38 127 ALA A CA 1
ATOM 990 C C . ALA A 1 127 ? 15.413 5.425 -28.489 1.00 91.38 127 ALA A C 1
ATOM 992 O O . ALA A 1 127 ? 14.896 5.877 -29.508 1.00 91.38 127 ALA A O 1
ATOM 993 N N . ASP A 1 128 ? 16.640 5.749 -28.079 1.00 88.00 128 ASP A N 1
ATOM 994 C CA . ASP A 1 128 ? 17.522 6.622 -28.828 1.00 88.00 128 ASP A CA 1
ATOM 995 C C . ASP A 1 128 ? 17.700 6.069 -30.241 1.00 88.00 128 ASP A C 1
ATOM 997 O O . ASP A 1 128 ? 17.194 6.677 -31.174 1.00 88.00 128 ASP A O 1
ATOM 1001 N N . VAL A 1 129 ? 18.275 4.880 -30.427 1.00 87.31 129 VAL A N 1
ATOM 1002 C CA . VAL A 1 129 ? 18.510 4.300 -31.763 1.00 87.31 129 VAL A CA 1
ATOM 1003 C C . VAL A 1 129 ? 17.232 4.221 -32.614 1.00 87.31 129 VAL A C 1
ATOM 1005 O O . VAL A 1 129 ? 17.291 4.457 -33.822 1.00 87.31 129 VAL A O 1
ATOM 1008 N N . SER A 1 130 ? 16.071 3.939 -32.017 1.00 87.75 130 SER A N 1
ATOM 1009 C CA . SER A 1 130 ? 14.803 3.847 -32.753 1.00 87.75 130 SER A CA 1
ATOM 1010 C C 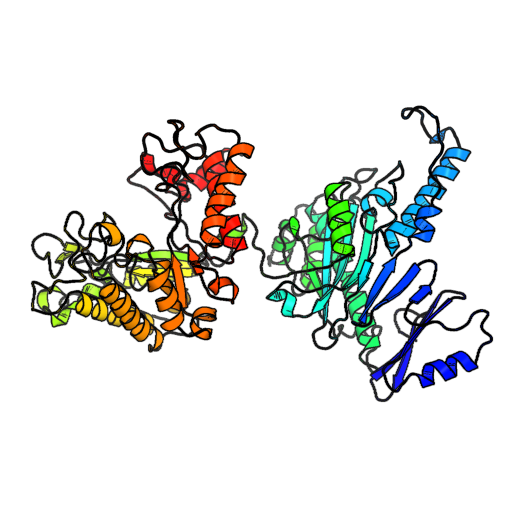. SER A 1 130 ? 14.182 5.204 -33.124 1.00 87.75 130 SER A C 1
ATOM 1012 O O . SER A 1 130 ? 13.496 5.306 -34.150 1.00 87.75 130 SER A O 1
ATOM 1014 N N . LEU A 1 131 ? 14.341 6.234 -32.293 1.00 82.81 131 LEU A N 1
ATOM 1015 C CA . LEU A 1 131 ? 13.743 7.561 -32.503 1.00 82.81 131 LEU A CA 1
ATOM 1016 C C . LEU A 1 131 ? 14.645 8.494 -33.320 1.00 82.81 131 LEU A C 1
ATOM 1018 O O . LEU A 1 131 ? 14.171 9.480 -33.888 1.00 82.81 131 LEU A O 1
ATOM 1022 N N . ILE A 1 132 ? 15.939 8.200 -33.365 1.00 71.94 132 ILE A N 1
ATOM 1023 C CA . ILE A 1 132 ? 16.991 9.127 -33.760 1.00 71.94 132 ILE A CA 1
ATOM 1024 C C . ILE A 1 132 ? 17.244 9.250 -35.274 1.00 71.94 132 ILE A C 1
ATOM 1026 O O . ILE A 1 132 ? 17.200 8.285 -36.034 1.00 71.94 132 ILE A O 1
ATOM 1030 N N . GLN A 1 133 ? 17.636 10.478 -35.657 1.00 51.12 133 GLN A N 1
ATOM 1031 C CA . GLN A 1 133 ? 18.357 10.858 -36.887 1.00 51.12 133 GLN A CA 1
ATOM 1032 C C . GLN A 1 133 ? 19.835 11.323 -36.653 1.00 51.12 133 GLN A C 1
ATOM 1034 O O . GLN A 1 133 ? 20.483 11.694 -37.622 1.00 51.12 133 GLN A O 1
ATOM 1039 N N . ASN A 1 134 ? 20.377 11.261 -35.417 1.00 40.88 134 ASN A N 1
ATOM 1040 C CA . ASN A 1 134 ? 21.788 11.475 -34.973 1.00 40.88 134 ASN A CA 1
ATOM 1041 C C . ASN A 1 134 ? 22.323 10.465 -33.902 1.00 40.88 134 ASN A C 1
ATOM 1043 O O . ASN A 1 134 ? 21.798 10.448 -32.792 1.00 40.88 134 ASN A O 1
ATOM 1047 N N . PRO A 1 135 ? 23.418 9.709 -34.107 1.00 48.59 135 PRO A N 1
ATOM 1048 C CA . PRO A 1 135 ? 23.697 8.459 -33.385 1.00 48.59 135 PRO A CA 1
ATOM 1049 C C . PRO A 1 135 ? 24.055 8.662 -31.891 1.00 48.59 135 PRO A C 1
ATOM 1051 O O . PRO A 1 135 ? 24.879 9.529 -31.584 1.00 48.59 135 PRO A O 1
ATOM 1054 N N . PRO A 1 136 ? 23.509 7.859 -30.952 1.00 53.47 136 PRO A N 1
ATOM 1055 C CA . PRO A 1 136 ? 23.937 7.866 -29.547 1.00 53.47 136 PRO A CA 1
ATOM 1056 C C . PRO A 1 136 ? 25.347 7.266 -29.367 1.00 53.47 136 PRO A C 1
ATOM 1058 O O . PRO A 1 136 ? 25.807 6.472 -30.186 1.00 53.47 136 PRO A O 1
ATOM 1061 N N . ARG A 1 137 ? 26.046 7.614 -28.274 1.00 51.88 137 ARG A N 1
ATOM 1062 C CA . ARG A 1 137 ? 27.345 7.003 -27.923 1.00 51.88 137 ARG A CA 1
ATOM 1063 C C . ARG A 1 137 ? 27.143 5.732 -27.098 1.00 51.88 137 ARG A C 1
ATOM 1065 O O . ARG A 1 137 ? 26.491 5.770 -26.057 1.00 51.88 137 ARG A O 1
ATOM 1072 N N . ALA A 1 138 ? 27.754 4.630 -27.525 1.00 54.00 138 ALA A N 1
ATOM 1073 C CA . ALA A 1 138 ? 27.827 3.409 -26.734 1.00 54.00 138 ALA A CA 1
ATOM 1074 C C . ALA A 1 138 ? 28.983 3.477 -25.706 1.00 54.00 138 ALA A C 1
ATOM 1076 O O . ALA A 1 138 ? 30.063 3.962 -26.021 1.00 54.00 138 ALA A O 1
ATOM 1077 N N . THR A 1 139 ? 28.747 3.005 -24.479 1.00 58.88 139 THR A N 1
ATOM 1078 C CA . THR A 1 139 ? 29.725 2.814 -23.399 1.00 58.88 139 THR A CA 1
ATOM 1079 C C . THR A 1 139 ? 30.162 1.349 -23.319 1.00 58.88 139 THR A C 1
ATOM 1081 O O . THR A 1 139 ? 29.368 0.460 -23.637 1.00 58.88 139 THR A O 1
ATOM 1084 N N . GLN A 1 140 ? 31.405 1.110 -22.892 1.00 56.31 140 GLN A N 1
ATOM 1085 C CA . GLN A 1 140 ? 32.024 -0.223 -22.842 1.00 56.31 140 GLN A CA 1
ATOM 1086 C C . GLN A 1 140 ? 31.538 -1.077 -21.652 1.00 56.31 140 GLN A C 1
ATOM 1088 O O . GLN A 1 140 ? 31.365 -2.277 -21.814 1.00 56.31 140 GLN A O 1
ATOM 1093 N N . ASP A 1 141 ? 31.178 -0.464 -20.517 1.00 58.84 141 ASP A N 1
ATOM 1094 C CA . ASP A 1 141 ? 30.873 -1.171 -19.254 1.00 58.84 141 ASP A CA 1
ATOM 1095 C C . ASP A 1 141 ? 29.421 -1.684 -19.115 1.00 58.84 141 ASP A C 1
ATOM 1097 O O . ASP A 1 141 ? 28.832 -1.624 -18.033 1.00 58.84 141 ASP A O 1
ATOM 1101 N N . SER A 1 142 ? 28.785 -2.138 -20.199 1.00 66.06 142 SER A N 1
ATOM 1102 C CA . SER A 1 142 ? 27.394 -2.619 -20.141 1.00 66.06 142 SER A CA 1
ATOM 1103 C C . SER A 1 142 ? 27.311 -4.134 -20.197 1.00 66.06 142 SER A C 1
ATOM 1105 O O . SER A 1 142 ? 27.792 -4.753 -21.143 1.00 66.06 142 SER A O 1
ATOM 1107 N N . VAL A 1 143 ? 26.626 -4.712 -19.213 1.00 81.44 143 VAL A N 1
ATOM 1108 C CA . VAL A 1 143 ? 26.460 -6.158 -19.056 1.00 81.44 143 VAL A CA 1
ATOM 1109 C C . VAL A 1 143 ? 24.991 -6.463 -18.795 1.00 81.44 143 VAL A C 1
ATOM 1111 O O . VAL A 1 143 ? 24.365 -5.811 -17.959 1.00 81.44 143 VAL A O 1
ATOM 1114 N N . VAL A 1 144 ? 24.459 -7.479 -19.470 1.00 89.44 144 VAL A N 1
ATOM 1115 C CA . VAL A 1 144 ? 23.148 -8.067 -19.168 1.00 89.44 144 VAL A CA 1
ATOM 1116 C C . VAL A 1 144 ? 23.350 -9.262 -18.251 1.00 89.44 144 VAL A C 1
ATOM 1118 O O . VAL A 1 144 ? 24.186 -10.125 -18.529 1.00 89.44 144 VAL A O 1
ATOM 1121 N N . ARG A 1 145 ? 22.592 -9.319 -17.156 1.00 89.56 145 ARG A N 1
ATOM 1122 C CA . ARG A 1 145 ? 22.638 -10.423 -16.196 1.00 89.56 145 ARG A CA 1
ATOM 1123 C C . ARG A 1 145 ? 21.394 -11.303 -16.285 1.00 89.56 145 ARG A C 1
ATOM 1125 O O . ARG A 1 145 ? 20.269 -10.814 -16.296 1.00 89.56 145 ARG A O 1
ATOM 1132 N N . ILE A 1 146 ? 21.623 -12.612 -16.288 1.00 91.94 146 ILE A N 1
ATOM 1133 C CA . ILE A 1 146 ? 20.601 -13.653 -16.190 1.00 91.94 146 ILE A CA 1
ATOM 1134 C C . ILE A 1 146 ? 20.870 -14.431 -14.903 1.00 91.94 146 ILE A C 1
ATOM 1136 O O . ILE A 1 146 ? 21.958 -14.978 -14.711 1.00 91.94 146 ILE A O 1
ATOM 1140 N N . HIS A 1 147 ? 19.882 -14.468 -14.018 1.00 91.31 147 HIS A N 1
ATOM 1141 C CA . HIS A 1 147 ? 19.920 -15.233 -12.779 1.00 91.31 147 HIS A CA 1
ATOM 1142 C C . HIS A 1 147 ? 19.381 -16.657 -12.998 1.00 91.31 147 HIS A C 1
ATOM 1144 O O . HIS A 1 147 ? 18.494 -16.859 -13.836 1.00 91.31 147 HIS A O 1
ATOM 1150 N N . PRO A 1 148 ? 19.862 -17.655 -12.237 1.00 88.31 148 PRO A N 1
ATOM 1151 C CA . PRO A 1 148 ? 19.183 -18.942 -12.152 1.00 88.31 148 PRO A CA 1
ATOM 1152 C C . PRO A 1 148 ? 17.748 -18.736 -11.657 1.00 88.31 148 PRO A C 1
ATOM 1154 O O . PRO A 1 148 ? 17.536 -18.072 -10.642 1.00 88.31 148 PRO A O 1
ATOM 1157 N N . VAL A 1 149 ? 16.770 -19.305 -12.361 1.00 81.81 149 VAL A N 1
ATOM 1158 C CA . VAL A 1 149 ? 15.358 -19.254 -11.959 1.00 81.81 149 VAL A CA 1
ATOM 1159 C C . VAL A 1 149 ? 14.873 -20.670 -11.694 1.00 81.81 149 VAL A C 1
ATOM 1161 O O . VAL A 1 149 ? 15.143 -21.583 -12.475 1.00 81.81 149 VAL A O 1
ATOM 1164 N N . ASN A 1 150 ? 14.164 -20.862 -10.583 1.00 83.06 150 ASN A N 1
ATOM 1165 C CA . ASN A 1 150 ? 13.539 -22.142 -10.284 1.00 83.06 150 ASN A CA 1
ATOM 1166 C C . ASN A 1 150 ? 12.364 -22.364 -11.244 1.00 83.06 150 ASN A C 1
ATOM 1168 O O . ASN A 1 150 ? 11.388 -21.619 -11.238 1.00 83.06 150 ASN A O 1
ATOM 1172 N N . LEU A 1 151 ? 12.457 -23.413 -12.059 1.00 83.44 151 LEU A N 1
ATOM 1173 C CA . LEU A 1 151 ? 11.448 -23.746 -13.064 1.00 83.44 151 LEU A CA 1
ATOM 1174 C C . LEU A 1 151 ? 10.116 -24.213 -12.458 1.00 83.44 151 LEU A C 1
ATOM 1176 O O . LEU A 1 151 ? 9.136 -24.299 -13.183 1.00 83.44 151 LEU A O 1
ATOM 1180 N N . THR A 1 152 ? 10.050 -24.518 -11.161 1.00 81.69 152 THR A N 1
ATOM 1181 C CA . THR A 1 152 ? 8.816 -24.996 -10.507 1.00 81.69 152 THR A CA 1
ATOM 1182 C C . THR A 1 152 ? 7.796 -23.874 -10.324 1.00 81.69 152 THR A C 1
ATOM 1184 O O . THR A 1 152 ? 6.598 -24.092 -10.473 1.00 81.69 152 THR A O 1
ATOM 1187 N N . ASN A 1 153 ? 8.271 -22.673 -9.999 1.00 83.62 153 ASN A N 1
ATOM 1188 C CA . ASN A 1 153 ? 7.453 -21.497 -9.707 1.00 83.62 153 ASN A CA 1
ATOM 1189 C C . ASN A 1 153 ? 7.814 -20.298 -10.597 1.00 83.62 153 ASN A C 1
ATOM 1191 O O . ASN A 1 153 ? 7.556 -19.149 -10.243 1.00 83.62 153 ASN A O 1
ATOM 1195 N N . LEU A 1 154 ? 8.408 -20.584 -11.758 1.00 90.25 154 LEU A N 1
ATOM 1196 C CA . LEU A 1 154 ? 8.747 -19.614 -12.788 1.00 90.25 154 LEU A CA 1
ATOM 1197 C C . LEU A 1 154 ? 7.489 -18.906 -13.313 1.00 90.25 154 LEU A C 1
ATOM 1199 O O . LEU A 1 154 ? 6.487 -19.542 -13.643 1.00 90.25 154 LEU A O 1
ATOM 1203 N N . LEU A 1 155 ? 7.584 -17.591 -13.482 1.00 93.31 155 LEU A N 1
ATOM 1204 C CA . LEU A 1 155 ? 6.639 -16.777 -14.237 1.00 93.31 155 LEU A CA 1
ATOM 1205 C C . LEU A 1 155 ? 7.365 -15.728 -15.084 1.00 93.31 155 LEU A C 1
ATOM 1207 O O . LEU A 1 155 ? 8.525 -15.392 -14.833 1.00 93.31 155 LEU A O 1
ATOM 1211 N N . PHE A 1 156 ? 6.657 -15.181 -16.069 1.00 96.25 156 PHE A N 1
ATOM 1212 C CA . PHE A 1 156 ? 7.131 -14.090 -16.917 1.00 96.25 156 PHE A CA 1
ATOM 1213 C C . PHE A 1 156 ? 6.380 -12.799 -16.601 1.00 96.25 156 PHE A C 1
ATOM 1215 O O . PHE A 1 156 ? 5.154 -12.770 -16.614 1.00 96.25 156 PHE A O 1
ATOM 1222 N N . ILE A 1 157 ? 7.112 -11.718 -16.364 1.00 96.75 157 ILE A N 1
ATOM 1223 C CA . ILE A 1 157 ? 6.599 -10.354 -16.238 1.00 96.75 157 ILE A CA 1
ATOM 1224 C C . ILE A 1 157 ? 6.818 -9.640 -17.568 1.00 96.75 157 ILE A C 1
ATOM 1226 O O . ILE A 1 157 ? 7.917 -9.679 -18.125 1.00 96.75 157 ILE A O 1
ATOM 1230 N N . CYS A 1 158 ? 5.779 -8.989 -18.085 1.00 96.69 158 CYS A N 1
ATOM 1231 C CA . CYS A 1 158 ? 5.809 -8.331 -19.388 1.00 96.69 158 CYS A CA 1
ATOM 1232 C C . CYS A 1 158 ? 5.403 -6.870 -19.259 1.00 96.69 158 CYS A C 1
ATOM 1234 O O . CYS A 1 158 ? 4.218 -6.547 -19.211 1.00 96.69 158 CYS A O 1
ATOM 1236 N N . TYR A 1 159 ? 6.399 -5.994 -19.221 1.00 97.50 159 TYR A N 1
ATOM 1237 C CA . TYR A 1 159 ? 6.207 -4.551 -19.199 1.00 97.50 159 TYR A CA 1
ATOM 1238 C C . TYR A 1 159 ? 5.913 -4.053 -20.612 1.00 97.50 159 TYR A C 1
ATOM 1240 O O . TYR A 1 159 ? 6.688 -4.332 -21.531 1.00 97.50 159 TYR A O 1
ATOM 1248 N N . GLY A 1 160 ? 4.816 -3.318 -20.784 1.00 97.00 160 GLY A N 1
ATOM 1249 C CA . GLY A 1 160 ? 4.501 -2.581 -22.008 1.00 97.00 160 GLY A CA 1
ATOM 1250 C C . GLY A 1 160 ? 4.347 -1.094 -21.710 1.00 97.00 160 GLY A C 1
ATOM 1251 O O . GLY A 1 160 ? 3.737 -0.742 -20.703 1.00 97.00 160 GLY A O 1
ATOM 1252 N N . ASP A 1 161 ? 4.906 -0.250 -22.575 1.00 96.69 161 ASP A N 1
ATOM 1253 C CA . ASP A 1 161 ? 4.837 1.214 -22.462 1.00 96.69 161 ASP A CA 1
ATOM 1254 C C . ASP A 1 161 ? 4.786 1.873 -23.852 1.00 96.69 161 ASP A C 1
ATOM 1256 O O . ASP A 1 161 ? 5.277 1.304 -24.845 1.00 96.69 161 ASP A O 1
ATOM 1260 N N . SER A 1 162 ? 4.214 3.077 -23.962 1.00 95.81 162 SER A N 1
ATOM 1261 C CA . SER A 1 162 ? 4.217 3.825 -25.218 1.00 95.81 162 SER A CA 1
ATOM 1262 C C . SER A 1 162 ? 4.296 5.350 -25.089 1.00 95.81 162 SER A C 1
ATOM 1264 O O . SER A 1 162 ? 3.376 6.035 -24.661 1.00 95.81 162 SER A O 1
ATOM 1266 N N . GLY A 1 163 ? 5.321 5.931 -25.717 1.00 92.00 163 GLY A N 1
ATOM 1267 C CA . GLY A 1 163 ? 5.377 7.361 -26.012 1.00 92.00 163 GLY A CA 1
ATOM 1268 C C . GLY A 1 163 ? 4.424 7.745 -27.151 1.00 92.00 163 GLY A C 1
ATOM 1269 O O . GLY A 1 163 ? 4.725 7.533 -28.331 1.00 92.00 163 GLY A O 1
ATOM 1270 N N . TRP A 1 164 ? 3.271 8.333 -26.826 1.00 90.75 164 TRP A N 1
ATOM 1271 C CA . TRP A 1 164 ? 2.298 8.770 -27.833 1.00 90.75 164 TRP A CA 1
ATOM 1272 C C . TRP A 1 164 ? 2.813 9.953 -28.670 1.00 90.75 164 TRP A C 1
ATOM 1274 O O . TRP A 1 164 ? 3.272 10.962 -28.142 1.00 90.75 164 TRP A O 1
ATOM 1284 N N . GLY A 1 165 ? 2.738 9.826 -29.999 1.00 87.00 165 GLY A N 1
ATOM 1285 C CA . GLY A 1 165 ? 3.039 10.902 -30.957 1.00 87.00 165 GLY A CA 1
ATOM 1286 C C . GLY A 1 165 ? 4.498 11.383 -31.014 1.00 87.00 165 GLY A C 1
ATOM 1287 O O . GLY A 1 165 ? 4.796 12.315 -31.759 1.00 87.00 165 GLY A O 1
ATOM 1288 N N . ASN A 1 166 ? 5.412 10.763 -30.262 1.00 88.12 166 ASN A N 1
ATOM 1289 C CA . ASN A 1 166 ? 6.800 11.215 -30.118 1.00 88.12 166 ASN A CA 1
ATOM 1290 C C . ASN A 1 166 ? 7.733 10.782 -31.266 1.00 88.12 166 ASN A C 1
ATOM 1292 O O . ASN A 1 166 ? 8.885 11.217 -31.328 1.00 88.12 166 ASN A O 1
ATOM 1296 N N . ALA A 1 167 ? 7.260 9.933 -32.181 1.00 84.56 167 ALA A N 1
ATOM 1297 C CA . ALA A 1 167 ? 8.033 9.451 -33.314 1.00 84.56 167 ALA A CA 1
ATOM 1298 C C . ALA A 1 167 ? 7.731 10.250 -34.594 1.00 84.56 167 ALA A C 1
ATOM 1300 O O . ALA A 1 167 ? 6.653 10.816 -34.789 1.00 84.56 167 ALA A O 1
ATOM 1301 N N . CYS A 1 168 ? 8.694 10.250 -35.522 1.00 79.19 168 CYS A N 1
ATOM 1302 C CA . CYS A 1 168 ? 8.598 10.976 -36.790 1.00 79.19 168 CYS A CA 1
ATOM 1303 C C . CYS A 1 168 ? 7.282 10.685 -37.543 1.00 79.19 168 CYS A C 1
ATOM 1305 O O . CYS A 1 168 ? 6.887 9.524 -37.711 1.00 79.19 168 CYS A O 1
ATOM 1307 N N . GLY A 1 169 ? 6.628 11.754 -38.012 1.00 80.44 169 GLY A N 1
ATOM 1308 C CA . GLY A 1 169 ? 5.331 11.697 -38.692 1.00 80.44 169 GLY A CA 1
ATOM 1309 C C . GLY A 1 169 ? 4.127 11.578 -37.751 1.00 80.44 169 GLY A C 1
ATOM 1310 O O . GLY A 1 169 ? 3.084 11.097 -38.187 1.00 80.44 169 GLY A O 1
ATOM 1311 N N . GLY A 1 170 ? 4.271 11.951 -36.471 1.00 81.06 170 GLY A N 1
ATOM 1312 C CA . GLY A 1 170 ? 3.200 11.871 -35.467 1.00 81.06 170 GLY A CA 1
ATOM 1313 C C . GLY A 1 170 ? 2.841 10.435 -35.071 1.00 81.06 170 GLY A C 1
ATOM 1314 O O . GLY A 1 170 ? 1.753 10.174 -34.561 1.00 81.06 170 GLY A O 1
ATOM 1315 N N . LYS A 1 171 ? 3.732 9.477 -35.350 1.00 88.00 171 LYS A N 1
ATOM 1316 C CA . LYS A 1 171 ? 3.580 8.085 -34.915 1.00 88.00 171 LYS A CA 1
ATOM 1317 C C . LYS A 1 171 ? 3.984 7.959 -33.446 1.00 88.00 171 LYS A C 1
ATOM 1319 O O . LYS A 1 171 ? 4.663 8.821 -32.902 1.00 88.00 171 LYS A O 1
ATOM 1324 N N . SER A 1 172 ? 3.572 6.870 -32.811 1.00 92.62 172 SER A N 1
ATOM 1325 C CA . SER A 1 172 ? 3.917 6.587 -31.413 1.00 92.62 172 SER A CA 1
ATOM 1326 C C . SER A 1 172 ? 5.069 5.586 -31.335 1.00 92.62 172 SER A C 1
ATOM 1328 O O . SER A 1 172 ? 5.150 4.674 -32.169 1.00 92.62 172 SER A O 1
ATOM 1330 N N . GLN A 1 173 ? 5.944 5.755 -30.351 1.00 94.94 173 GLN A N 1
ATOM 1331 C CA . GLN A 1 173 ? 6.995 4.801 -30.009 1.00 94.94 173 GLN A CA 1
ATOM 1332 C C . GLN A 1 173 ? 6.464 3.840 -28.948 1.00 94.94 173 GLN A C 1
ATOM 1334 O O . GLN A 1 173 ? 5.877 4.280 -27.966 1.00 94.94 173 GLN A O 1
ATOM 1339 N N . GLY A 1 174 ? 6.641 2.540 -29.145 1.00 95.44 174 GLY A N 1
ATOM 1340 C CA . GLY A 1 174 ? 6.313 1.525 -28.150 1.00 95.44 174 GLY A CA 1
ATOM 1341 C C . GLY A 1 174 ? 7.563 0.819 -27.646 1.00 95.44 174 GLY A C 1
ATOM 1342 O O . GLY A 1 174 ? 8.567 0.705 -28.359 1.00 95.44 174 GLY A O 1
ATOM 1343 N N . GLY A 1 175 ? 7.467 0.359 -26.408 1.00 96.81 175 GLY A N 1
ATOM 1344 C CA . GLY A 1 175 ? 8.503 -0.330 -25.665 1.00 96.81 175 GLY A CA 1
ATOM 1345 C C . GLY A 1 175 ? 7.930 -1.595 -25.045 1.00 96.81 175 GLY A C 1
ATOM 1346 O O . GLY A 1 175 ? 6.761 -1.622 -24.659 1.00 96.81 175 GLY A O 1
ATOM 1347 N N . LEU A 1 176 ? 8.731 -2.655 -24.984 1.00 97.56 176 LEU A N 1
ATOM 1348 C CA . LEU A 1 176 ? 8.401 -3.834 -24.187 1.00 97.56 176 LEU A CA 1
ATOM 1349 C C . LEU A 1 176 ? 9.639 -4.434 -23.543 1.00 97.56 176 LEU A C 1
ATOM 1351 O O . LEU A 1 176 ? 10.724 -4.351 -24.120 1.00 97.56 176 LEU A O 1
ATOM 1355 N N . LEU A 1 177 ? 9.447 -5.080 -22.398 1.00 97.81 177 LEU A N 1
ATOM 1356 C CA . LEU A 1 177 ? 10.468 -5.834 -21.679 1.00 97.81 177 LEU A CA 1
ATOM 1357 C C . LEU A 1 177 ? 9.847 -7.107 -21.087 1.00 97.81 177 LEU A C 1
ATOM 1359 O O . LEU A 1 177 ? 8.823 -7.035 -20.407 1.00 97.81 177 LEU A O 1
ATOM 1363 N N . VAL A 1 178 ? 10.496 -8.251 -21.306 1.00 97.56 178 VAL A N 1
ATOM 1364 C CA . VAL A 1 178 ? 10.134 -9.546 -20.714 1.00 97.56 178 VAL A C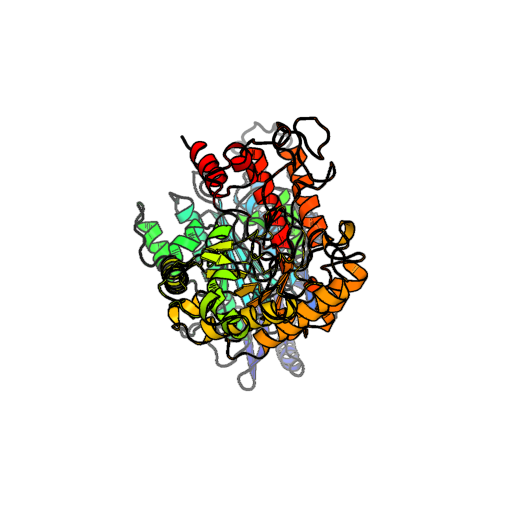A 1
ATOM 1365 C C . VAL A 1 178 ? 11.196 -9.958 -19.700 1.00 97.56 178 VAL A C 1
ATOM 1367 O O . VAL A 1 178 ? 12.381 -10.068 -20.030 1.00 97.56 178 VAL A O 1
ATOM 1370 N N . VAL A 1 179 ? 10.758 -10.206 -18.467 1.00 97.00 179 VAL A N 1
ATOM 1371 C CA . VAL A 1 179 ? 11.604 -10.634 -17.347 1.00 97.00 179 VAL A CA 1
ATOM 1372 C C . VAL A 1 179 ? 11.038 -11.917 -16.755 1.00 97.00 179 VAL A C 1
ATOM 1374 O O . VAL A 1 179 ? 9.857 -11.975 -16.435 1.00 97.00 179 VAL A O 1
ATOM 1377 N N . ALA A 1 180 ? 11.864 -12.939 -16.577 1.00 96.12 180 ALA A N 1
ATOM 1378 C CA . ALA A 1 180 ? 11.492 -14.140 -15.840 1.00 96.12 180 ALA A CA 1
ATOM 1379 C C . ALA A 1 180 ? 11.853 -14.004 -14.361 1.00 96.12 180 ALA A C 1
ATOM 1381 O O . ALA A 1 180 ? 12.924 -13.500 -14.029 1.00 96.12 180 ALA A O 1
ATOM 1382 N N . THR A 1 181 ? 11.004 -14.490 -13.471 1.00 95.38 181 THR A N 1
ATOM 1383 C CA . THR A 1 181 ? 11.288 -14.556 -12.033 1.00 95.38 181 THR A CA 1
ATOM 1384 C C . THR A 1 181 ? 10.419 -15.641 -11.401 1.00 95.38 181 THR A C 1
ATOM 1386 O O . THR A 1 181 ? 9.794 -16.421 -12.116 1.00 95.38 181 THR A O 1
ATOM 1389 N N . ASP A 1 182 ? 10.392 -15.715 -10.079 1.00 90.06 182 ASP A N 1
ATOM 1390 C CA . ASP A 1 182 ? 9.545 -16.642 -9.341 1.00 90.06 182 ASP A CA 1
ATOM 1391 C C . ASP A 1 182 ? 8.306 -15.961 -8.728 1.00 90.06 182 ASP A C 1
ATOM 1393 O O . ASP A 1 182 ? 8.224 -14.736 -8.612 1.00 90.06 182 ASP A O 1
ATOM 1397 N N . ASP A 1 183 ? 7.319 -16.764 -8.342 1.00 83.00 183 ASP A N 1
ATOM 1398 C CA . ASP A 1 183 ? 6.031 -16.319 -7.796 1.00 83.00 183 ASP A CA 1
ATOM 1399 C C . ASP A 1 183 ? 6.108 -15.523 -6.484 1.00 83.00 183 ASP A C 1
ATOM 1401 O O . ASP A 1 183 ? 5.163 -14.803 -6.155 1.00 83.00 183 ASP A O 1
ATOM 1405 N N . SER A 1 184 ? 7.238 -15.533 -5.778 1.00 83.94 184 SER A N 1
ATOM 1406 C CA . SER A 1 184 ? 7.417 -14.723 -4.563 1.00 83.94 184 SER A CA 1
ATOM 1407 C C . SER A 1 184 ? 7.470 -13.221 -4.883 1.00 83.94 184 SER A C 1
ATOM 1409 O O . SER A 1 184 ? 7.356 -12.386 -3.985 1.00 83.94 184 SER A O 1
ATOM 1411 N N . VAL A 1 185 ? 7.550 -12.858 -6.172 1.00 85.44 185 VAL A N 1
ATOM 1412 C CA . VAL A 1 185 ? 7.512 -11.475 -6.670 1.00 85.44 185 VAL A CA 1
ATOM 1413 C C . VAL A 1 185 ? 6.235 -10.715 -6.301 1.00 85.44 185 VAL A C 1
ATOM 1415 O O . VAL A 1 185 ? 6.234 -9.484 -6.283 1.00 85.44 185 VAL A O 1
ATOM 1418 N N . TYR A 1 186 ? 5.142 -11.416 -5.983 1.00 74.56 186 TYR A N 1
ATOM 1419 C CA . TYR A 1 186 ? 3.912 -10.777 -5.501 1.00 74.56 186 TYR A CA 1
ATOM 1420 C C . TYR A 1 186 ? 4.018 -10.269 -4.060 1.00 74.56 186 TYR A C 1
ATOM 1422 O O . TYR A 1 186 ? 3.245 -9.397 -3.666 1.00 74.56 186 TYR A O 1
ATOM 1430 N N . THR A 1 187 ? 4.944 -10.813 -3.270 1.00 69.19 187 THR A N 1
ATOM 1431 C CA . THR A 1 187 ? 5.074 -10.527 -1.833 1.00 69.19 187 THR A CA 1
ATOM 1432 C C . THR A 1 187 ? 6.374 -9.824 -1.470 1.00 69.19 187 THR A C 1
ATOM 1434 O O . THR A 1 187 ? 6.421 -9.129 -0.458 1.00 69.19 187 THR A O 1
ATOM 1437 N N . GLU A 1 188 ? 7.415 -9.961 -2.289 1.00 77.31 188 GLU A N 1
ATOM 1438 C CA . GLU A 1 188 ? 8.718 -9.339 -2.062 1.00 77.31 188 GLU A CA 1
ATOM 1439 C C . GLU A 1 188 ? 9.454 -9.050 -3.383 1.00 77.31 188 GLU A C 1
ATOM 1441 O O . GLU A 1 188 ? 9.156 -9.667 -4.405 1.00 77.31 188 GLU A O 1
ATOM 1446 N N . PRO A 1 189 ? 10.442 -8.137 -3.396 1.00 86.12 189 PRO A N 1
ATOM 1447 C CA . PRO A 1 189 ? 11.321 -7.964 -4.546 1.00 86.12 189 PRO A CA 1
ATOM 1448 C C . PRO A 1 189 ? 12.133 -9.228 -4.841 1.00 86.12 189 PRO A C 1
ATOM 1450 O O . PRO A 1 189 ? 12.753 -9.801 -3.944 1.00 86.12 189 PRO A O 1
ATOM 1453 N N . ARG A 1 190 ? 12.194 -9.623 -6.114 1.00 91.50 190 ARG A N 1
ATOM 1454 C CA . ARG A 1 190 ? 12.902 -10.821 -6.579 1.00 91.50 190 ARG A CA 1
ATOM 1455 C C . ARG A 1 190 ? 13.938 -10.486 -7.648 1.00 91.50 190 ARG A C 1
ATOM 1457 O O . ARG A 1 190 ? 13.701 -9.589 -8.464 1.00 91.50 190 ARG A O 1
ATOM 1464 N N . PRO A 1 191 ? 15.079 -11.199 -7.688 1.00 92.88 191 PRO A N 1
ATOM 1465 C CA . PRO A 1 191 ? 15.950 -11.182 -8.855 1.00 92.88 191 PRO A CA 1
ATOM 1466 C C . PRO A 1 191 ? 15.165 -11.581 -10.110 1.00 92.88 191 PRO A C 1
ATOM 1468 O O . PRO A 1 191 ? 14.364 -12.519 -10.084 1.00 92.88 191 PRO A O 1
ATOM 1471 N N . GLY A 1 192 ? 15.376 -10.857 -11.203 1.00 94.06 192 GLY A N 1
ATOM 1472 C CA . GLY A 1 192 ? 14.737 -11.119 -12.490 1.00 94.06 192 GLY A CA 1
ATOM 1473 C C . GLY A 1 192 ? 15.756 -11.505 -13.553 1.00 94.06 192 GLY A C 1
ATOM 1474 O O . GLY A 1 192 ? 16.862 -10.998 -13.564 1.00 94.06 192 GLY A O 1
ATOM 1475 N N . SER A 1 193 ? 15.399 -12.367 -14.490 1.00 95.00 193 SER A N 1
ATOM 1476 C CA . SER A 1 193 ? 16.228 -12.696 -15.651 1.00 95.00 193 SER A CA 1
ATOM 1477 C C . SER A 1 193 ? 15.671 -12.008 -16.882 1.00 95.00 193 SER A C 1
ATOM 1479 O O . SER A 1 193 ? 14.524 -12.241 -17.253 1.00 95.00 193 SER A O 1
ATOM 1481 N N . ILE A 1 194 ? 16.460 -11.135 -17.504 1.00 92.94 194 ILE A N 1
ATOM 1482 C CA . ILE A 1 194 ? 16.019 -10.356 -18.665 1.00 92.94 194 ILE A CA 1
ATOM 1483 C C . ILE A 1 194 ? 16.122 -11.220 -19.922 1.00 92.94 194 ILE A C 1
ATOM 1485 O O . ILE A 1 194 ? 17.213 -11.667 -20.270 1.00 92.94 194 ILE A O 1
ATOM 1489 N N . PHE A 1 195 ? 14.995 -11.428 -20.604 1.00 89.81 195 PHE A N 1
ATOM 1490 C CA . PHE A 1 195 ? 14.923 -12.281 -21.796 1.00 89.81 195 PHE A CA 1
ATOM 1491 C C . PHE A 1 195 ? 14.825 -11.494 -23.100 1.00 89.81 195 PHE A C 1
ATOM 1493 O O . PHE A 1 195 ? 15.457 -11.859 -24.086 1.00 89.81 195 PHE A O 1
ATOM 1500 N N . GLU A 1 196 ? 14.035 -10.423 -23.122 1.00 94.06 196 GLU A N 1
ATOM 1501 C CA . GLU A 1 196 ? 13.767 -9.671 -24.348 1.00 94.06 196 GLU A CA 1
ATOM 1502 C C . GLU A 1 196 ? 13.418 -8.228 -24.015 1.00 94.06 196 GLU A C 1
ATOM 1504 O O . GLU A 1 196 ? 12.706 -7.958 -23.046 1.00 94.06 196 GLU A O 1
ATOM 1509 N N . TRP A 1 197 ? 13.867 -7.304 -24.856 1.00 96.31 197 TRP A N 1
ATOM 1510 C CA . TRP A 1 197 ? 13.387 -5.931 -24.853 1.00 96.31 197 TRP A CA 1
ATOM 1511 C C . TRP A 1 197 ? 13.330 -5.406 -26.276 1.00 96.31 197 TRP A C 1
ATOM 1513 O O . TRP A 1 197 ? 14.192 -5.691 -27.107 1.00 96.31 197 TRP A O 1
ATOM 1523 N N . LYS A 1 198 ? 12.326 -4.580 -26.569 1.00 95.25 198 LYS A N 1
ATOM 1524 C CA . LYS A 1 198 ? 12.227 -3.917 -27.873 1.00 95.25 198 LYS A CA 1
ATOM 1525 C C . LYS A 1 198 ? 11.815 -2.476 -27.720 1.00 95.25 198 LYS A C 1
ATOM 1527 O O . LYS A 1 198 ? 10.911 -2.155 -26.962 1.00 95.25 198 LYS A O 1
ATOM 1532 N N . SER A 1 199 ? 12.433 -1.640 -28.542 1.00 94.50 199 SER A N 1
ATOM 1533 C CA . SER A 1 199 ? 11.965 -0.299 -28.856 1.00 94.50 199 SER A CA 1
ATOM 1534 C C . SER A 1 199 ? 11.576 -0.271 -30.328 1.00 94.50 199 SER A C 1
ATOM 1536 O O . SER A 1 199 ? 12.350 -0.690 -31.194 1.00 94.50 199 SER A O 1
ATOM 1538 N N . TYR A 1 200 ? 10.356 0.154 -30.628 1.00 93.06 200 TYR A N 1
ATOM 1539 C CA . TYR A 1 200 ? 9.832 0.128 -31.988 1.00 93.06 200 TYR A CA 1
ATOM 1540 C C . TYR A 1 200 ? 8.854 1.270 -32.244 1.00 93.06 200 TYR A C 1
ATOM 1542 O O . TYR A 1 200 ? 8.180 1.779 -31.353 1.00 93.06 200 TYR A O 1
ATOM 1550 N N . ARG A 1 201 ? 8.675 1.605 -33.519 1.00 90.88 201 ARG A N 1
ATOM 1551 C CA . ARG A 1 201 ? 7.599 2.500 -33.941 1.00 90.88 201 ARG A CA 1
ATOM 1552 C C . ARG A 1 201 ? 6.324 1.705 -34.185 1.00 90.88 201 ARG A C 1
ATOM 1554 O O . ARG A 1 201 ? 6.349 0.710 -34.911 1.00 90.88 201 ARG A O 1
ATOM 1561 N N . HIS A 1 202 ? 5.199 2.154 -33.636 1.00 89.81 202 HIS A N 1
ATOM 1562 C CA . HIS A 1 202 ? 3.900 1.582 -33.986 1.00 89.81 202 HIS A CA 1
ATOM 1563 C C . HIS A 1 202 ? 3.638 1.755 -35.489 1.00 89.81 202 HIS A C 1
ATOM 1565 O O . HIS A 1 202 ? 3.857 2.826 -36.063 1.00 89.81 202 HIS A O 1
ATOM 1571 N N . GLN A 1 203 ? 3.198 0.681 -36.151 1.00 84.56 203 GLN A N 1
ATOM 1572 C CA . GLN A 1 203 ? 3.042 0.669 -37.611 1.00 84.56 203 GLN A CA 1
ATOM 1573 C C . GLN A 1 203 ? 1.967 1.663 -38.073 1.00 84.56 203 GLN A C 1
ATOM 1575 O O . GLN A 1 203 ? 2.175 2.419 -39.032 1.00 84.56 203 GLN A O 1
ATOM 1580 N N . ARG A 1 204 ? 0.851 1.713 -37.335 1.00 84.12 204 ARG A N 1
ATOM 1581 C CA . ARG A 1 204 ? -0.260 2.650 -37.537 1.00 84.12 204 ARG A CA 1
ATOM 1582 C C . ARG A 1 204 ? -0.109 3.915 -36.691 1.00 84.12 204 ARG A C 1
ATOM 1584 O O . ARG A 1 204 ? 0.523 3.901 -35.641 1.00 84.12 204 ARG A O 1
ATOM 1591 N N . VAL A 1 205 ? -0.742 4.998 -37.141 1.00 85.94 205 VAL A N 1
ATOM 1592 C CA . VAL A 1 205 ? -0.912 6.215 -36.334 1.00 85.94 205 VAL A CA 1
ATOM 1593 C C . VAL A 1 205 ? -1.998 5.953 -35.289 1.00 85.94 205 VAL A C 1
ATOM 1595 O O . VAL A 1 205 ? -3.120 5.581 -35.641 1.00 85.94 205 VAL A O 1
ATOM 1598 N N . LEU A 1 206 ? -1.647 6.120 -34.016 1.00 89.50 206 LEU A N 1
ATOM 1599 C CA . LEU A 1 206 ? -2.537 5.951 -32.866 1.00 89.50 206 LEU A CA 1
ATOM 1600 C C . LEU A 1 206 ? -3.034 7.331 -32.439 1.00 89.50 206 LEU A C 1
ATOM 1602 O O . LEU A 1 206 ? -2.257 8.283 -32.392 1.00 89.50 206 LEU A O 1
ATOM 1606 N N . ARG A 1 207 ? -4.341 7.463 -32.204 1.00 87.44 207 ARG A N 1
ATOM 1607 C CA . ARG A 1 207 ? -5.001 8.772 -32.055 1.00 87.44 207 ARG A CA 1
ATOM 1608 C C . ARG A 1 207 ? -5.107 9.247 -30.608 1.00 87.44 207 ARG A C 1
ATOM 1610 O O . ARG A 1 207 ? -5.577 10.354 -30.377 1.00 87.44 207 ARG A O 1
ATOM 1617 N N . SER A 1 208 ? -4.683 8.425 -29.655 1.00 89.62 208 SER A N 1
ATOM 1618 C CA . SER A 1 208 ? -4.697 8.737 -28.230 1.00 89.62 208 SER A CA 1
ATOM 1619 C C . SER A 1 208 ? -3.598 7.973 -27.496 1.00 89.62 208 SER A C 1
ATOM 1621 O O . SER A 1 208 ? -3.152 6.921 -27.965 1.00 89.62 208 SER A O 1
ATOM 1623 N N . THR A 1 209 ? -3.222 8.471 -26.318 1.00 90.44 209 THR A N 1
ATOM 1624 C CA . THR A 1 209 ? -2.332 7.771 -25.383 1.00 90.44 209 THR A CA 1
ATOM 1625 C C . THR A 1 209 ? -2.891 6.403 -25.005 1.00 90.44 209 THR A C 1
ATOM 1627 O O . THR A 1 209 ? -2.178 5.417 -25.112 1.00 90.44 209 THR A O 1
ATOM 1630 N N . LEU A 1 210 ? -4.190 6.300 -24.692 1.00 91.12 210 LEU A N 1
ATOM 1631 C CA . LEU A 1 210 ? -4.833 5.019 -24.367 1.00 91.12 210 LEU A CA 1
ATOM 1632 C C . LEU A 1 210 ? -4.637 3.971 -25.475 1.00 91.12 210 LEU A C 1
ATOM 1634 O O . LEU A 1 210 ? -4.324 2.822 -25.185 1.00 91.12 210 LEU A O 1
ATOM 1638 N N . ALA A 1 211 ? -4.788 4.363 -26.746 1.00 91.69 211 ALA A N 1
ATOM 1639 C CA . ALA A 1 211 ? -4.574 3.457 -27.874 1.00 91.69 211 ALA A CA 1
ATOM 1640 C C . ALA A 1 211 ? -3.095 3.069 -28.051 1.00 91.69 211 ALA A C 1
ATOM 1642 O O . ALA A 1 211 ? -2.803 1.944 -28.453 1.00 91.69 211 ALA A O 1
ATOM 1643 N N . ALA A 1 212 ? -2.171 3.990 -27.764 1.00 94.75 212 ALA A N 1
ATOM 1644 C CA . ALA A 1 212 ? -0.732 3.737 -27.790 1.00 94.75 212 ALA A CA 1
ATOM 1645 C C . ALA A 1 212 ? -0.308 2.716 -26.733 1.00 94.75 212 ALA A C 1
ATOM 1647 O O . ALA A 1 212 ? 0.317 1.708 -27.072 1.00 94.75 212 ALA A O 1
ATOM 1648 N N . GLU A 1 213 ? -0.732 2.943 -25.495 1.00 95.19 213 GLU A N 1
ATOM 1649 C CA . GLU A 1 213 ? -0.445 2.087 -24.346 1.00 95.19 213 GLU A CA 1
ATOM 1650 C C . GLU A 1 213 ? -1.091 0.707 -24.489 1.00 95.19 213 GLU A C 1
ATOM 1652 O O . GLU A 1 213 ? -0.422 -0.311 -24.328 1.00 95.19 213 GLU A O 1
ATOM 1657 N N . ALA A 1 214 ? -2.366 0.645 -24.894 1.00 94.31 214 ALA A N 1
ATOM 1658 C CA . ALA A 1 214 ? -3.059 -0.625 -25.107 1.00 94.31 214 ALA A CA 1
ATOM 1659 C C . ALA A 1 214 ? -2.350 -1.491 -26.164 1.00 94.31 214 ALA A C 1
ATOM 1661 O O . ALA A 1 214 ? -2.120 -2.677 -25.943 1.00 94.31 214 ALA A O 1
ATOM 1662 N N . CYS A 1 215 ? -1.935 -0.900 -27.291 1.00 94.25 215 CYS A N 1
ATOM 1663 C CA . CYS A 1 215 ? -1.170 -1.614 -28.318 1.00 94.25 215 CYS A CA 1
ATOM 1664 C C . CYS A 1 215 ? 0.226 -2.050 -27.852 1.00 94.25 215 CYS A C 1
ATOM 1666 O O . CYS A 1 215 ? 0.756 -3.035 -28.370 1.00 94.25 215 CYS A O 1
ATOM 1668 N N . ALA A 1 216 ? 0.868 -1.299 -26.954 1.00 95.88 216 ALA A N 1
ATOM 1669 C CA . ALA A 1 216 ? 2.171 -1.678 -26.422 1.00 95.88 216 ALA A CA 1
ATOM 1670 C C . ALA A 1 216 ? 2.058 -2.838 -25.428 1.00 95.88 216 ALA A C 1
ATOM 1672 O O . ALA A 1 216 ? 2.830 -3.792 -25.532 1.00 95.88 216 ALA A O 1
ATOM 1673 N N . LEU A 1 217 ? 1.062 -2.792 -24.539 1.00 96.75 217 LEU A N 1
ATOM 1674 C CA . LEU A 1 217 ? 0.771 -3.853 -23.578 1.00 96.75 217 LEU A CA 1
ATOM 1675 C C . LEU A 1 217 ? 0.378 -5.166 -24.265 1.00 96.75 217 LEU A C 1
ATOM 1677 O O . LEU A 1 217 ? 0.893 -6.217 -23.893 1.00 96.75 217 LEU A O 1
ATOM 1681 N N . ASP A 1 218 ? -0.469 -5.100 -25.296 1.00 95.12 218 ASP A N 1
ATOM 1682 C CA . ASP A 1 218 ? -0.891 -6.267 -26.087 1.00 95.12 218 ASP A CA 1
ATOM 1683 C C . ASP A 1 218 ? 0.327 -6.984 -26.685 1.00 95.12 218 ASP A C 1
ATOM 1685 O O . ASP A 1 218 ? 0.542 -8.178 -26.490 1.00 95.12 218 ASP A O 1
ATOM 1689 N N . ARG A 1 219 ? 1.233 -6.207 -27.288 1.00 95.44 219 ARG A N 1
ATOM 1690 C CA . ARG A 1 219 ? 2.478 -6.736 -27.847 1.00 95.44 219 ARG A CA 1
ATOM 1691 C C . ARG A 1 219 ? 3.430 -7.268 -26.780 1.00 95.44 219 ARG A C 1
ATOM 1693 O O . ARG A 1 219 ? 4.063 -8.293 -27.004 1.00 95.44 219 ARG A O 1
ATOM 1700 N N . ALA A 1 220 ? 3.576 -6.584 -25.646 1.00 96.50 220 ALA A N 1
ATOM 1701 C CA . ALA A 1 220 ? 4.398 -7.079 -24.543 1.00 96.50 220 ALA A CA 1
ATOM 1702 C C . ALA A 1 220 ? 3.889 -8.443 -24.061 1.00 96.50 220 ALA A C 1
ATOM 1704 O O . ALA A 1 220 ? 4.682 -9.361 -23.842 1.00 96.50 220 ALA A O 1
ATOM 1705 N N . GLN A 1 221 ? 2.568 -8.596 -23.974 1.00 93.94 221 GLN A N 1
ATOM 1706 C CA . GLN A 1 221 ? 1.946 -9.852 -23.602 1.00 93.94 221 GLN A CA 1
ATOM 1707 C C . GLN A 1 221 ? 2.173 -10.958 -24.642 1.00 93.94 221 GLN A C 1
ATOM 1709 O O . GLN A 1 221 ? 2.473 -12.089 -24.258 1.00 93.94 221 GLN A O 1
ATOM 1714 N N . ASP A 1 222 ? 2.074 -10.655 -25.938 1.00 93.81 222 ASP A N 1
ATOM 1715 C CA . ASP A 1 222 ? 2.368 -11.619 -27.007 1.00 93.81 222 ASP A CA 1
ATOM 1716 C C . ASP A 1 222 ? 3.790 -12.179 -26.893 1.00 93.81 222 ASP A C 1
ATOM 1718 O O . ASP A 1 222 ? 3.991 -13.392 -26.967 1.00 93.81 222 ASP A O 1
ATOM 1722 N N . TYR A 1 223 ? 4.775 -11.308 -26.648 1.00 95.69 223 TYR A N 1
ATOM 1723 C CA . TYR A 1 223 ? 6.158 -11.727 -26.413 1.00 95.69 223 TYR A CA 1
ATOM 1724 C C . TYR A 1 223 ? 6.280 -12.604 -25.163 1.00 95.69 223 TYR A C 1
ATOM 1726 O O . TYR A 1 223 ? 6.918 -13.653 -25.216 1.00 95.69 223 TYR A O 1
ATOM 1734 N N . GLY A 1 224 ? 5.627 -12.229 -24.062 1.00 95.00 224 GLY A N 1
ATOM 1735 C CA . GLY A 1 224 ? 5.572 -13.052 -22.854 1.00 95.00 224 GLY A CA 1
ATOM 1736 C C . GLY A 1 224 ? 5.015 -14.450 -23.094 1.00 95.00 224 GLY A C 1
ATOM 1737 O O . GLY A 1 224 ? 5.619 -15.439 -22.686 1.00 95.00 224 GLY A O 1
ATOM 1738 N N . ASN A 1 225 ? 3.886 -14.538 -23.800 1.00 92.50 225 ASN A N 1
ATOM 1739 C CA . ASN A 1 225 ? 3.255 -15.807 -24.157 1.00 92.50 225 ASN A CA 1
ATOM 1740 C C . ASN A 1 225 ? 4.153 -16.657 -25.061 1.00 92.50 225 ASN A C 1
ATOM 1742 O O . ASN A 1 225 ? 4.232 -17.865 -24.858 1.00 92.50 225 ASN A O 1
ATOM 1746 N N . TYR A 1 226 ? 4.855 -16.043 -26.016 1.00 93.88 226 TYR A N 1
ATOM 1747 C CA . TYR A 1 226 ? 5.824 -16.741 -26.861 1.00 93.88 226 TYR A CA 1
ATOM 1748 C C . TYR A 1 226 ? 6.938 -17.392 -26.027 1.00 93.88 226 TYR A C 1
ATOM 1750 O O . TYR A 1 226 ? 7.188 -18.589 -26.169 1.00 93.88 226 TYR A O 1
ATOM 1758 N N . PHE A 1 227 ? 7.545 -16.649 -25.092 1.00 93.62 227 PHE A N 1
ATOM 1759 C CA . PHE A 1 227 ? 8.559 -17.205 -24.189 1.00 93.62 227 PHE A CA 1
ATOM 1760 C C . PHE A 1 227 ? 7.997 -18.288 -23.270 1.00 93.62 227 PHE A C 1
ATOM 1762 O O . PHE A 1 227 ? 8.629 -19.328 -23.101 1.00 93.62 227 PHE A O 1
ATOM 1769 N N . ALA A 1 228 ? 6.801 -18.090 -22.714 1.00 92.31 228 ALA A N 1
ATOM 1770 C CA . ALA A 1 228 ? 6.171 -19.081 -21.854 1.00 92.31 228 ALA A CA 1
ATOM 1771 C C . ALA A 1 228 ? 5.878 -20.395 -22.598 1.00 92.31 228 ALA A C 1
ATOM 1773 O O . ALA A 1 228 ? 6.052 -21.471 -22.025 1.00 92.31 228 ALA A O 1
ATOM 1774 N N . LEU A 1 229 ? 5.488 -20.327 -23.875 1.00 92.06 229 LEU A N 1
ATOM 1775 C CA . LEU A 1 229 ? 5.288 -21.498 -24.733 1.00 92.06 229 LEU A CA 1
ATOM 1776 C C . LEU A 1 229 ? 6.607 -22.209 -25.063 1.00 92.06 229 LEU A C 1
ATOM 1778 O O . LEU A 1 229 ? 6.675 -23.423 -24.891 1.00 92.06 229 LEU A O 1
ATOM 1782 N N . MET A 1 230 ? 7.652 -21.472 -25.461 1.00 91.25 230 MET A N 1
ATOM 1783 C CA . MET A 1 230 ? 8.983 -22.056 -25.687 1.00 91.25 230 MET A CA 1
ATOM 1784 C C . MET A 1 230 ? 9.504 -22.760 -24.431 1.00 91.25 230 MET A C 1
ATOM 1786 O O . MET A 1 230 ? 9.939 -23.905 -24.488 1.00 91.25 230 MET A O 1
ATOM 1790 N N . PHE A 1 231 ? 9.413 -22.105 -23.271 1.00 90.44 231 PHE A N 1
ATOM 1791 C CA . PHE A 1 231 ? 9.853 -22.704 -22.013 1.00 90.44 231 PHE A CA 1
ATOM 1792 C C . PHE A 1 231 ? 9.040 -23.943 -21.653 1.00 90.44 231 PHE A C 1
ATOM 1794 O O . PHE A 1 231 ? 9.605 -24.884 -21.114 1.00 90.44 231 PHE A O 1
ATOM 1801 N N . SER A 1 232 ? 7.746 -23.973 -21.976 1.00 90.00 232 SER A N 1
ATOM 1802 C CA . SER A 1 232 ? 6.917 -25.161 -21.749 1.00 90.00 232 SER A CA 1
ATOM 1803 C C . SER A 1 232 ? 7.400 -26.353 -22.588 1.00 90.00 232 SER A C 1
ATOM 1805 O O . SER A 1 232 ? 7.511 -27.449 -22.053 1.00 90.00 232 SER A O 1
ATOM 1807 N N . GLU A 1 233 ? 7.773 -26.151 -23.862 1.00 90.81 233 GLU A N 1
ATOM 1808 C CA . GLU A 1 233 ? 8.402 -27.215 -24.674 1.00 90.81 233 GLU A CA 1
ATOM 1809 C C . GLU A 1 233 ? 9.773 -27.635 -24.139 1.00 90.81 233 GLU A C 1
ATOM 1811 O O . GLU A 1 233 ? 10.150 -28.801 -24.246 1.00 90.81 233 GLU A O 1
ATOM 1816 N N . MET A 1 234 ? 10.526 -26.694 -23.565 1.00 88.25 234 MET A N 1
ATOM 1817 C CA . MET A 1 234 ? 11.848 -26.950 -22.994 1.00 88.25 234 MET A CA 1
ATOM 1818 C C . MET A 1 234 ? 11.817 -27.699 -21.662 1.00 88.25 234 MET A C 1
ATOM 1820 O O . MET A 1 234 ? 12.856 -28.217 -21.259 1.00 88.25 234 MET A O 1
ATOM 1824 N N . THR A 1 235 ? 10.689 -27.728 -20.951 1.00 86.19 235 THR A N 1
ATOM 1825 C CA . THR A 1 235 ? 10.611 -28.320 -19.605 1.00 86.19 235 THR A CA 1
ATOM 1826 C C . THR A 1 235 ? 9.668 -29.511 -19.512 1.00 86.19 235 THR A C 1
ATOM 1828 O O . THR A 1 235 ? 9.850 -30.345 -18.627 1.00 86.19 235 THR A O 1
ATOM 1831 N N . ASP A 1 236 ? 8.737 -29.654 -20.453 1.00 85.44 236 ASP A N 1
ATOM 1832 C CA . ASP A 1 236 ? 7.845 -30.803 -20.581 1.00 85.44 236 ASP A CA 1
ATOM 1833 C C . ASP A 1 236 ? 8.025 -31.441 -21.965 1.00 85.44 236 ASP A C 1
ATOM 1835 O O . ASP A 1 236 ? 7.655 -30.883 -22.999 1.00 85.44 236 ASP A O 1
ATOM 1839 N N . GLY A 1 237 ? 8.588 -32.652 -21.993 1.00 85.38 237 GLY A N 1
ATOM 1840 C CA . GLY A 1 237 ? 8.852 -33.380 -23.232 1.00 85.38 237 GLY A CA 1
ATOM 1841 C C . GLY A 1 237 ? 7.587 -33.765 -24.004 1.00 85.38 237 GLY A C 1
ATOM 1842 O O . GLY A 1 237 ? 7.691 -34.047 -25.201 1.00 85.38 237 GLY A O 1
ATOM 1843 N N . SER A 1 238 ? 6.419 -33.752 -23.356 1.00 85.75 238 SER A N 1
ATOM 1844 C CA . SER A 1 238 ? 5.111 -34.015 -23.964 1.00 85.75 238 SER A CA 1
ATOM 1845 C C . SER A 1 238 ? 4.416 -32.755 -24.496 1.00 85.75 238 SER A C 1
ATOM 1847 O O . SER A 1 238 ? 3.462 -32.858 -25.278 1.00 85.75 238 SER A O 1
ATOM 1849 N N . PHE A 1 239 ? 4.899 -31.571 -24.113 1.00 88.00 239 PHE A N 1
ATOM 1850 C CA . PHE A 1 239 ? 4.329 -30.294 -24.518 1.00 88.00 239 PHE A CA 1
ATOM 1851 C C . PHE A 1 239 ? 4.734 -29.933 -25.953 1.00 88.00 239 PHE A C 1
ATOM 1853 O O . PHE A 1 239 ? 5.884 -30.108 -26.363 1.00 88.00 239 PHE A O 1
ATOM 1860 N N . ILE A 1 240 ? 3.771 -29.426 -26.730 1.00 88.56 240 ILE A N 1
ATOM 1861 C CA . ILE A 1 240 ? 3.976 -28.934 -28.101 1.00 88.56 240 ILE A CA 1
ATOM 1862 C C . ILE A 1 240 ? 3.193 -27.627 -28.249 1.00 88.56 240 ILE A C 1
ATOM 1864 O O . ILE A 1 240 ? 1.959 -27.631 -28.301 1.00 88.56 240 ILE A O 1
ATOM 1868 N N . ALA A 1 241 ? 3.895 -26.500 -28.352 1.00 88.12 241 ALA A N 1
ATOM 1869 C CA . ALA A 1 241 ? 3.312 -25.161 -28.367 1.00 88.12 241 ALA A CA 1
ATOM 1870 C C . ALA A 1 241 ? 2.320 -24.956 -29.520 1.00 88.12 241 ALA A C 1
ATOM 1872 O O . ALA A 1 241 ? 1.259 -24.356 -29.339 1.00 88.12 241 ALA A O 1
ATOM 1873 N N . THR A 1 242 ? 2.616 -25.505 -30.699 1.00 87.50 242 THR A N 1
ATOM 1874 C CA . THR A 1 242 ? 1.746 -25.408 -31.886 1.00 87.50 242 THR A CA 1
ATOM 1875 C C . THR A 1 242 ? 0.435 -26.198 -31.778 1.00 87.50 242 THR A C 1
ATOM 1877 O O . THR A 1 242 ? -0.467 -25.991 -32.589 1.00 87.50 242 THR A O 1
ATOM 1880 N N . HIS A 1 243 ? 0.255 -27.049 -30.761 1.00 85.88 243 HIS A N 1
ATOM 1881 C CA . HIS A 1 243 ? -0.991 -27.793 -30.527 1.00 85.88 243 HIS A CA 1
ATOM 1882 C C . HIS A 1 243 ? -2.058 -26.996 -29.744 1.00 85.88 243 HIS A C 1
ATOM 1884 O O . HIS A 1 243 ? -2.976 -27.586 -29.173 1.00 85.88 243 HIS A O 1
ATOM 1890 N N . ASN A 1 244 ? -1.981 -25.656 -29.728 1.00 60.44 244 ASN A N 1
ATOM 1891 C CA . ASN A 1 244 ? -2.919 -24.761 -29.025 1.00 60.44 244 ASN A CA 1
ATOM 1892 C C . ASN A 1 244 ? -3.045 -25.049 -27.514 1.00 60.44 244 ASN A C 1
ATOM 1894 O O . ASN A 1 244 ? -4.084 -24.800 -26.892 1.00 60.44 244 ASN A O 1
ATOM 1898 N N . GLN A 1 245 ? -1.981 -25.573 -26.908 1.00 65.88 245 GLN A N 1
ATOM 1899 C CA . GLN A 1 245 ? -1.909 -25.772 -25.467 1.00 65.88 245 GLN A CA 1
ATOM 1900 C C . GLN A 1 245 ? -1.704 -24.422 -24.763 1.00 65.88 245 GLN A C 1
ATOM 1902 O O . GLN A 1 245 ? -1.098 -23.498 -25.305 1.00 65.88 245 GLN A O 1
ATOM 1907 N N . ARG A 1 246 ? -2.242 -24.279 -23.547 1.00 78.62 246 ARG A N 1
ATOM 1908 C CA . ARG A 1 246 ? -1.926 -23.112 -22.709 1.00 78.62 246 ARG A CA 1
ATOM 1909 C C . ARG A 1 246 ? -0.486 -23.253 -22.210 1.00 78.62 246 ARG A C 1
ATOM 1911 O O . ARG A 1 246 ? -0.139 -24.367 -21.827 1.00 78.62 246 ARG A O 1
ATOM 1918 N N . PRO A 1 247 ? 0.314 -22.174 -22.170 1.00 84.06 247 PRO A N 1
ATOM 1919 C CA . PRO A 1 247 ? 1.656 -22.251 -21.606 1.00 84.06 247 PRO A CA 1
ATOM 1920 C C . PRO A 1 247 ? 1.595 -22.724 -20.148 1.00 84.06 247 PRO A C 1
ATOM 1922 O O . PRO A 1 247 ? 0.678 -22.350 -19.410 1.00 84.06 247 PRO A O 1
ATOM 1925 N N . ALA A 1 248 ? 2.569 -23.539 -19.745 1.00 84.31 248 ALA A N 1
ATOM 1926 C CA . ALA A 1 248 ? 2.712 -24.034 -18.377 1.00 84.31 248 ALA A CA 1
ATOM 1927 C C . ALA A 1 248 ? 3.084 -22.908 -17.398 1.00 84.31 248 ALA A C 1
ATOM 1929 O O . ALA A 1 248 ? 2.697 -22.940 -16.231 1.00 84.31 248 ALA A O 1
ATOM 1930 N N . TYR A 1 249 ? 3.793 -21.891 -17.891 1.00 88.62 249 TYR A N 1
ATOM 1931 C CA . TYR A 1 249 ? 4.270 -20.762 -17.100 1.00 88.62 249 TYR A CA 1
ATOM 1932 C C . TYR A 1 249 ? 3.325 -19.558 -17.179 1.00 88.62 249 TYR A C 1
ATOM 1934 O O . TYR A 1 249 ? 2.919 -19.172 -18.282 1.00 88.62 249 TYR A O 1
ATOM 1942 N N . PRO A 1 250 ? 2.980 -18.922 -16.043 1.00 90.50 250 PRO A N 1
ATOM 1943 C CA . PRO A 1 250 ? 2.181 -17.704 -16.041 1.00 90.50 250 PRO A CA 1
ATOM 1944 C C . PRO A 1 250 ? 2.881 -16.541 -16.752 1.00 90.50 250 PRO A C 1
ATOM 1946 O O . PRO A 1 250 ? 4.093 -16.360 -16.641 1.00 90.50 250 PRO A O 1
ATOM 1949 N N . VAL A 1 251 ? 2.080 -15.707 -17.416 1.00 92.00 251 VAL A N 1
ATOM 1950 C CA . VAL A 1 251 ? 2.509 -14.449 -18.037 1.00 92.00 251 VAL A CA 1
ATOM 1951 C C . VAL A 1 251 ? 1.725 -13.314 -17.405 1.00 92.00 251 VAL A C 1
ATOM 1953 O O . VAL A 1 251 ? 0.495 -13.301 -17.465 1.00 92.00 251 VAL A O 1
ATOM 1956 N N . ILE A 1 252 ? 2.441 -12.376 -16.799 1.00 94.25 252 ILE A N 1
ATOM 1957 C CA . ILE A 1 252 ? 1.904 -11.276 -16.009 1.00 94.25 252 ILE A CA 1
ATOM 1958 C C . ILE A 1 252 ? 2.165 -9.971 -16.760 1.00 94.25 252 ILE A C 1
ATOM 1960 O O . ILE A 1 252 ? 3.287 -9.454 -16.728 1.00 94.25 252 ILE A O 1
ATOM 1964 N N . PRO A 1 253 ? 1.161 -9.434 -17.472 1.00 94.62 253 PRO A N 1
ATOM 1965 C CA . PRO A 1 253 ? 1.300 -8.153 -18.138 1.00 94.62 253 PRO A CA 1
ATOM 1966 C C . PRO A 1 253 ? 1.332 -7.026 -17.102 1.00 94.62 253 PRO A C 1
ATOM 1968 O O . PRO A 1 253 ? 0.594 -7.052 -16.112 1.00 94.62 253 PRO A O 1
ATOM 1971 N N . VAL A 1 254 ? 2.189 -6.036 -17.340 1.00 94.81 254 VAL A N 1
ATOM 1972 C CA . VAL A 1 254 ? 2.418 -4.894 -16.454 1.00 94.81 254 VAL A CA 1
ATOM 1973 C C . VAL A 1 254 ? 2.322 -3.591 -17.235 1.00 94.81 254 VAL A C 1
ATOM 1975 O O . VAL A 1 254 ? 2.922 -3.441 -18.300 1.00 94.81 254 VAL A O 1
ATOM 1978 N N . THR A 1 255 ? 1.580 -2.643 -16.672 1.00 93.50 255 THR A N 1
ATOM 1979 C CA . THR A 1 255 ? 1.389 -1.293 -17.209 1.00 93.50 255 THR A CA 1
ATOM 1980 C C . THR A 1 255 ? 1.442 -0.276 -16.075 1.00 93.50 255 THR A C 1
ATOM 1982 O O . THR A 1 255 ? 0.920 -0.532 -14.995 1.00 93.50 255 THR A O 1
ATOM 1985 N N . ASP A 1 256 ? 1.988 0.904 -16.321 1.00 90.00 256 ASP A N 1
ATOM 1986 C CA . ASP A 1 256 ? 1.812 2.085 -15.464 1.00 90.00 256 ASP A CA 1
ATOM 1987 C C . ASP A 1 256 ? 0.723 3.029 -15.990 1.00 90.00 256 ASP A C 1
ATOM 1989 O O . ASP A 1 256 ? 0.213 3.883 -15.262 1.00 90.00 256 ASP A O 1
ATOM 1993 N N . SER A 1 257 ? 0.244 2.810 -17.219 1.00 90.50 257 SER A N 1
ATOM 1994 C CA . SER A 1 257 ? -0.949 3.484 -17.728 1.00 90.50 257 SER A CA 1
ATOM 1995 C C . SER A 1 257 ? -2.204 3.067 -16.960 1.00 90.50 257 SER A C 1
ATOM 1997 O O . SER A 1 257 ? -2.815 2.021 -17.217 1.00 90.50 257 SER A O 1
ATOM 1999 N N . ARG A 1 258 ? -2.644 3.936 -16.042 1.00 81.44 258 ARG A N 1
ATOM 2000 C CA . ARG A 1 258 ? -3.886 3.722 -15.290 1.00 81.44 258 ARG A CA 1
ATOM 2001 C C . ARG A 1 258 ? -5.099 3.628 -16.207 1.00 81.44 258 ARG A C 1
ATOM 2003 O O . ARG A 1 258 ? -5.982 2.803 -15.997 1.00 81.44 258 ARG A O 1
ATOM 2010 N N . SER A 1 259 ? -5.095 4.426 -17.274 1.00 85.19 259 SER A N 1
ATOM 2011 C CA . SER A 1 259 ? -6.164 4.436 -18.270 1.00 85.19 259 SER A CA 1
ATOM 2012 C C . SER A 1 259 ? -6.358 3.071 -18.939 1.00 85.19 259 SER A C 1
ATOM 2014 O O . SER A 1 259 ? -7.502 2.661 -19.132 1.00 85.19 259 SER A O 1
ATOM 2016 N N . VAL A 1 260 ? -5.277 2.336 -19.235 1.00 88.69 260 VAL A N 1
ATOM 2017 C CA . VAL A 1 260 ? -5.353 0.963 -19.759 1.00 88.69 260 VAL A CA 1
ATOM 2018 C C . VAL A 1 260 ? -5.859 0.013 -18.684 1.00 88.69 260 VAL A C 1
ATOM 2020 O O . VAL A 1 260 ? -6.794 -0.744 -18.945 1.00 88.69 260 VAL A O 1
ATOM 2023 N N . TRP A 1 261 ? -5.300 0.083 -17.474 1.00 88.44 261 TRP A N 1
ATOM 2024 C CA . TRP A 1 261 ? -5.695 -0.794 -16.372 1.00 88.44 261 TRP A CA 1
ATOM 2025 C C . TRP A 1 261 ? -7.192 -0.682 -16.050 1.00 88.44 261 TRP A C 1
ATOM 2027 O O . TRP A 1 261 ? -7.896 -1.695 -16.060 1.00 88.44 261 TRP A O 1
ATOM 2037 N N . ASP A 1 262 ? -7.704 0.538 -15.865 1.00 82.00 262 ASP A N 1
ATOM 2038 C CA . ASP A 1 262 ? -9.126 0.799 -15.607 1.00 82.00 262 ASP A CA 1
ATOM 2039 C C . ASP A 1 262 ? -9.993 0.315 -16.770 1.00 82.00 262 ASP A C 1
ATOM 2041 O O . ASP A 1 262 ? -11.047 -0.297 -16.580 1.00 82.00 262 ASP A O 1
ATOM 2045 N N . SER A 1 263 ? -9.548 0.591 -17.998 1.00 84.62 263 SER A N 1
ATOM 2046 C CA . SER A 1 263 ? -10.269 0.208 -19.207 1.00 84.62 263 SER A CA 1
ATOM 2047 C C . SER A 1 263 ? -10.384 -1.302 -19.345 1.00 84.62 263 SER A C 1
ATOM 2049 O O . SER A 1 263 ? -11.425 -1.769 -19.792 1.00 84.62 263 SER A O 1
ATOM 2051 N N . VAL A 1 264 ? -9.371 -2.069 -18.947 1.00 84.06 264 VAL A N 1
ATOM 2052 C CA . VAL A 1 264 ? -9.421 -3.535 -18.941 1.00 84.06 264 VAL A CA 1
ATOM 2053 C C . VAL A 1 264 ? -10.354 -4.038 -17.831 1.00 84.06 264 VAL A C 1
ATOM 2055 O O . VAL A 1 264 ? -11.235 -4.848 -18.103 1.00 84.06 264 VAL A O 1
ATOM 2058 N N . HIS A 1 265 ? -10.262 -3.515 -16.607 1.00 80.56 265 HIS A N 1
ATOM 2059 C CA . HIS A 1 265 ? -11.026 -4.046 -15.467 1.00 80.56 265 HIS A CA 1
ATOM 2060 C C . HIS A 1 265 ? -12.516 -3.662 -15.451 1.00 80.56 265 HIS A C 1
ATOM 2062 O O . HIS A 1 265 ? -13.331 -4.368 -14.856 1.00 80.56 265 HIS A O 1
ATOM 2068 N N . ARG A 1 266 ? -12.920 -2.577 -16.121 1.00 75.00 266 ARG A N 1
ATOM 2069 C CA . ARG A 1 266 ? -14.345 -2.213 -16.247 1.00 75.00 266 ARG A CA 1
ATOM 2070 C C . ARG A 1 266 ? -15.089 -3.206 -17.142 1.00 75.00 266 ARG A C 1
ATOM 2072 O O . ARG A 1 266 ? -14.599 -3.544 -18.214 1.00 75.00 266 ARG A O 1
ATOM 2079 N N . MET A 1 267 ? -16.309 -3.604 -16.771 1.00 56.84 267 MET A N 1
ATOM 2080 C CA . MET A 1 267 ? -17.144 -4.498 -17.597 1.00 56.84 267 MET A CA 1
ATOM 2081 C C . MET A 1 267 ? -17.773 -3.808 -18.820 1.00 56.84 267 MET A C 1
ATOM 2083 O O . MET A 1 267 ? -18.016 -4.461 -19.831 1.00 56.84 267 MET A O 1
ATOM 2087 N N . SER A 1 268 ? -18.017 -2.494 -18.757 1.00 58.34 268 SER A N 1
ATOM 2088 C CA . SER A 1 268 ? -18.543 -1.703 -19.875 1.00 58.34 268 SER A CA 1
ATOM 2089 C C . SER A 1 268 ? -17.623 -0.525 -20.184 1.00 58.34 268 SER A C 1
ATOM 2091 O O . SER A 1 268 ? -17.391 0.324 -19.322 1.00 58.34 268 SER A O 1
ATOM 2093 N N . THR A 1 269 ? -17.150 -0.424 -21.422 1.00 61.91 269 THR A N 1
ATOM 2094 C CA . THR A 1 269 ? -16.423 0.752 -21.913 1.00 61.91 269 THR A CA 1
ATOM 2095 C C . THR A 1 269 ? -17.025 1.209 -23.226 1.00 61.91 269 THR A C 1
ATOM 2097 O O . THR A 1 269 ? -17.021 0.450 -24.187 1.00 61.91 269 THR A O 1
ATOM 2100 N N . THR A 1 270 ? -17.510 2.448 -23.276 1.00 69.75 270 THR A N 1
ATOM 2101 C CA . THR A 1 270 ? -17.820 3.121 -24.541 1.00 69.75 270 THR A CA 1
ATOM 2102 C C . THR A 1 270 ? -16.733 4.154 -24.779 1.00 69.75 270 THR A C 1
ATOM 2104 O O . THR A 1 270 ? -16.642 5.125 -24.030 1.00 69.75 270 THR A O 1
ATOM 2107 N N . PHE A 1 271 ? -15.902 3.946 -25.798 1.00 76.75 271 PHE A N 1
ATOM 2108 C CA . PHE A 1 271 ? -14.900 4.934 -26.194 1.00 76.75 271 PHE A CA 1
ATOM 2109 C C . PHE A 1 271 ? -15.366 5.701 -27.430 1.00 76.75 271 PHE A C 1
ATOM 2111 O O . PHE A 1 271 ? -16.103 5.176 -28.269 1.00 76.75 271 PHE A O 1
ATOM 2118 N N . ALA A 1 272 ? -14.901 6.946 -27.564 1.00 77.62 272 ALA A N 1
ATOM 2119 C CA . ALA A 1 272 ? -15.119 7.733 -28.777 1.00 77.62 272 ALA A CA 1
ATOM 2120 C C . ALA A 1 272 ? -14.461 7.067 -30.003 1.00 77.62 272 ALA A C 1
ATOM 2122 O O . ALA A 1 272 ? -15.024 7.064 -31.097 1.00 77.62 272 ALA A O 1
ATOM 2123 N N . GLU A 1 273 ? -13.287 6.451 -29.819 1.00 83.75 273 GLU A N 1
ATOM 2124 C CA . GLU A 1 273 ? -12.607 5.670 -30.852 1.00 83.75 273 GLU A CA 1
ATOM 2125 C C . GLU A 1 273 ? -12.977 4.182 -30.743 1.00 83.75 273 GLU A C 1
ATOM 2127 O O . GLU A 1 273 ? -12.515 3.465 -29.863 1.00 83.75 273 GLU A O 1
ATOM 2132 N N . LYS A 1 274 ? -13.754 3.663 -31.698 1.00 86.69 274 LYS A N 1
ATOM 2133 C CA . LYS A 1 274 ? -14.168 2.247 -31.682 1.00 86.69 274 LYS A CA 1
ATOM 2134 C C . LYS A 1 274 ? -13.036 1.240 -31.848 1.00 86.69 274 LYS A C 1
ATOM 2136 O O . LYS A 1 274 ? -13.194 0.084 -31.483 1.00 86.69 274 LYS A O 1
ATOM 2141 N N . ARG A 1 275 ? -11.882 1.661 -32.369 1.00 86.62 275 ARG A N 1
ATOM 2142 C CA . ARG A 1 275 ? -10.728 0.770 -32.515 1.00 86.62 275 ARG A CA 1
ATOM 2143 C C . ARG A 1 275 ? -10.037 0.486 -31.181 1.00 86.62 275 ARG A C 1
ATOM 2145 O O . ARG A 1 275 ? -9.738 -0.672 -30.930 1.00 86.62 275 ARG A O 1
ATOM 2152 N N . VAL A 1 276 ? -9.867 1.490 -30.313 1.00 88.12 276 VAL A N 1
ATOM 2153 C CA . VAL A 1 276 ? -9.302 1.248 -28.974 1.00 88.12 276 VAL A CA 1
ATOM 2154 C C . VAL A 1 276 ? -10.234 0.381 -28.125 1.00 88.12 276 VAL A C 1
ATOM 2156 O O . VAL A 1 276 ? -9.773 -0.411 -27.319 1.00 88.12 276 VAL A O 1
ATOM 2159 N N . GLU A 1 277 ? -11.547 0.448 -28.365 1.00 88.19 277 GLU A N 1
ATOM 2160 C CA . GLU A 1 277 ? -12.525 -0.450 -27.734 1.00 88.19 277 GLU A CA 1
ATOM 2161 C C . GLU A 1 277 ? -12.265 -1.926 -28.074 1.00 88.19 277 GLU A C 1
ATOM 2163 O O . GLU A 1 277 ? -12.354 -2.778 -27.193 1.00 88.19 277 GLU A O 1
ATOM 2168 N N . VAL A 1 278 ? -11.877 -2.219 -29.322 1.00 87.88 278 VAL A N 1
ATOM 2169 C CA . VAL A 1 278 ? -11.469 -3.568 -29.749 1.00 87.88 278 VAL A CA 1
ATOM 2170 C C . VAL A 1 278 ? -10.144 -3.970 -29.104 1.00 87.88 278 VAL A C 1
ATOM 2172 O O . VAL A 1 278 ? -10.055 -5.082 -28.591 1.00 87.88 278 VAL A O 1
ATOM 2175 N N . ASP A 1 279 ? -9.155 -3.071 -29.080 1.00 89.25 279 ASP A N 1
ATOM 2176 C CA . ASP A 1 279 ? -7.848 -3.331 -28.457 1.00 89.25 279 ASP A CA 1
ATOM 2177 C C . ASP A 1 279 ? -8.025 -3.674 -26.957 1.00 89.25 279 ASP A C 1
ATOM 2179 O O . ASP A 1 279 ? -7.548 -4.702 -26.480 1.00 89.25 279 ASP A O 1
ATOM 2183 N N . ILE A 1 280 ? -8.819 -2.885 -26.221 1.00 91.19 280 ILE A N 1
ATOM 2184 C CA . ILE A 1 280 ? -9.143 -3.130 -24.806 1.00 91.19 280 ILE A CA 1
ATOM 2185 C C . ILE A 1 280 ? -9.949 -4.423 -24.615 1.00 91.19 280 ILE A C 1
ATOM 2187 O O . ILE A 1 280 ? -9.708 -5.164 -23.662 1.00 91.19 280 ILE A O 1
ATOM 2191 N N . ALA A 1 281 ? -10.912 -4.724 -25.492 1.00 87.25 281 ALA A N 1
ATOM 2192 C CA . ALA A 1 281 ? -11.660 -5.980 -25.425 1.00 87.25 281 ALA A CA 1
ATOM 2193 C C . ALA A 1 281 ? -10.761 -7.208 -25.663 1.00 87.25 281 ALA A C 1
ATOM 2195 O O . ALA A 1 281 ? -10.965 -8.241 -25.022 1.00 87.25 281 ALA A O 1
ATOM 2196 N N . GLY A 1 282 ? -9.760 -7.084 -26.540 1.00 87.81 282 GLY A N 1
ATOM 2197 C CA . GLY A 1 282 ? -8.699 -8.072 -26.728 1.00 87.81 282 GLY A CA 1
ATOM 2198 C C . GLY A 1 282 ? -7.913 -8.286 -25.440 1.00 87.81 282 GLY A C 1
ATOM 2199 O O . GLY A 1 282 ? -7.927 -9.395 -24.906 1.00 87.81 282 GLY A O 1
ATOM 2200 N N . LEU A 1 283 ? -7.362 -7.203 -24.882 1.00 90.25 283 LEU A N 1
ATOM 2201 C CA . LEU A 1 283 ? -6.608 -7.213 -23.625 1.00 90.25 283 LEU A CA 1
ATOM 2202 C C . LEU A 1 283 ? -7.394 -7.834 -22.467 1.00 90.25 283 LEU A C 1
ATOM 2204 O O . LEU A 1 283 ? -6.854 -8.648 -21.734 1.00 90.25 283 LEU A O 1
ATOM 2208 N N . ARG A 1 284 ? -8.692 -7.549 -22.318 1.00 85.81 284 ARG A N 1
ATOM 2209 C CA . ARG A 1 284 ? -9.539 -8.200 -21.294 1.00 85.81 284 ARG A CA 1
ATOM 2210 C C . ARG A 1 284 ? -9.549 -9.720 -21.376 1.00 85.81 284 ARG A C 1
ATOM 2212 O O . ARG A 1 284 ? -9.695 -10.396 -20.361 1.00 85.81 284 ARG A O 1
ATOM 2219 N N . LYS A 1 285 ? -9.477 -10.255 -22.592 1.00 82.88 285 LYS A N 1
ATOM 2220 C CA . LYS A 1 285 ? -9.523 -11.694 -22.840 1.00 82.88 285 LYS A CA 1
ATOM 2221 C C . LYS A 1 285 ? -8.135 -12.322 -22.745 1.00 82.88 285 LYS A C 1
ATOM 2223 O O . LYS A 1 285 ? -8.027 -13.448 -22.255 1.00 82.88 285 LYS A O 1
ATOM 2228 N N . SER A 1 286 ? -7.110 -11.630 -23.241 1.00 81.19 286 SER A N 1
ATOM 2229 C CA . SER A 1 286 ? -5.735 -12.121 -23.279 1.00 81.19 286 SER A CA 1
ATOM 2230 C C . SER A 1 286 ? -5.009 -11.883 -21.955 1.00 81.19 286 SER A C 1
ATOM 2232 O O . SER A 1 286 ? -4.472 -12.846 -21.407 1.00 81.19 286 SER A O 1
ATOM 2234 N N . CYS A 1 287 ? -5.005 -10.665 -21.406 1.00 79.94 287 CYS A N 1
ATOM 2235 C CA . CYS A 1 287 ? -4.276 -10.279 -20.191 1.00 79.94 287 CYS A CA 1
ATOM 2236 C C . CYS A 1 287 ? -4.887 -10.901 -18.933 1.00 79.94 287 CYS A C 1
ATOM 2238 O O . CYS A 1 287 ? -5.792 -10.345 -18.309 1.00 79.94 287 CYS A O 1
ATOM 2240 N N . ARG A 1 288 ? -4.350 -12.045 -18.505 1.00 70.88 288 ARG A N 1
ATOM 2241 C CA . ARG A 1 288 ? -4.660 -12.630 -17.197 1.00 70.88 288 ARG A CA 1
ATOM 2242 C C . ARG A 1 288 ? -3.728 -12.047 -16.143 1.00 70.88 288 ARG A C 1
ATOM 2244 O O . ARG A 1 288 ? -2.523 -12.028 -16.342 1.00 70.88 288 ARG A O 1
ATOM 2251 N N . GLY A 1 289 ? -4.287 -11.595 -15.021 1.00 73.50 289 GLY A N 1
ATOM 2252 C CA . GLY A 1 289 ? -3.489 -11.082 -13.905 1.00 73.50 289 GLY A CA 1
ATOM 2253 C C . GLY A 1 289 ? -2.767 -9.763 -14.199 1.00 73.50 289 GLY A C 1
ATOM 2254 O O . GLY A 1 289 ? -1.691 -9.554 -13.653 1.00 73.50 289 GLY A O 1
ATOM 2255 N N . LEU A 1 290 ? -3.338 -8.895 -15.050 1.00 87.25 290 LEU A N 1
ATOM 2256 C CA . LEU A 1 290 ? -2.795 -7.563 -15.349 1.00 87.25 290 LEU A CA 1
ATOM 2257 C C . LEU A 1 290 ? -2.471 -6.790 -14.066 1.00 87.25 290 LEU A C 1
ATOM 2259 O O . LEU A 1 290 ? -3.357 -6.535 -13.246 1.00 87.25 290 LEU A O 1
ATOM 2263 N N . ARG A 1 291 ? -1.212 -6.370 -13.921 1.00 85.75 291 ARG A N 1
ATOM 2264 C CA . ARG A 1 291 ? -0.755 -5.555 -12.795 1.00 85.75 291 ARG A CA 1
ATOM 2265 C C . ARG A 1 291 ? -0.531 -4.113 -13.220 1.00 85.75 291 ARG A C 1
ATOM 2267 O O . ARG A 1 291 ? 0.081 -3.839 -14.251 1.00 85.75 291 ARG A O 1
ATOM 2274 N N . TRP A 1 292 ? -1.040 -3.202 -12.398 1.00 87.00 292 TRP A N 1
ATOM 2275 C CA . TRP A 1 292 ? -0.642 -1.806 -12.448 1.00 87.00 292 TRP A CA 1
ATOM 2276 C C . TRP A 1 292 ? 0.587 -1.602 -11.565 1.00 87.00 292 TRP A C 1
ATOM 2278 O O . TRP A 1 292 ? 0.660 -2.183 -10.480 1.00 87.00 292 TRP A O 1
ATOM 2288 N N . VAL A 1 293 ? 1.534 -0.789 -12.018 1.00 80.19 293 VAL A N 1
ATOM 2289 C CA . VAL A 1 293 ? 2.689 -0.361 -11.222 1.00 80.19 293 VAL A CA 1
ATOM 2290 C C . VAL A 1 293 ? 2.882 1.154 -11.354 1.00 80.19 293 VAL A C 1
ATOM 2292 O O . VAL A 1 293 ? 2.517 1.714 -12.384 1.00 80.19 293 VAL A O 1
ATOM 2295 N N . PRO A 1 294 ? 3.476 1.839 -10.365 1.00 76.31 294 PRO A N 1
ATOM 2296 C CA . PRO A 1 294 ? 3.917 3.218 -10.522 1.00 76.31 294 PRO A CA 1
ATOM 2297 C C . PRO A 1 294 ? 4.932 3.358 -11.653 1.00 76.31 294 PRO A C 1
ATOM 2299 O O . PRO A 1 294 ? 5.682 2.420 -11.938 1.00 76.31 294 PRO A O 1
ATOM 2302 N N . THR A 1 295 ? 5.010 4.545 -12.248 1.00 79.25 295 THR A N 1
ATOM 2303 C CA . THR A 1 295 ? 5.935 4.842 -13.351 1.00 79.25 295 THR A CA 1
ATOM 2304 C C . THR A 1 295 ? 7.399 4.554 -12.996 1.00 79.25 295 THR A C 1
ATOM 2306 O O . THR A 1 295 ? 8.147 4.078 -13.841 1.00 79.25 295 THR A O 1
ATOM 2309 N N . GLU A 1 296 ? 7.822 4.695 -11.738 1.00 79.31 296 GLU A N 1
ATOM 2310 C CA . GLU A 1 296 ? 9.192 4.358 -11.301 1.00 79.31 296 GLU A CA 1
ATOM 2311 C C . GLU A 1 296 ? 9.487 2.842 -11.362 1.00 79.31 296 GLU A C 1
ATOM 2313 O O . GLU A 1 296 ? 10.639 2.388 -11.392 1.00 79.31 296 GLU A O 1
ATOM 2318 N N . GLN A 1 297 ? 8.433 2.028 -11.366 1.00 84.69 297 GLN A N 1
ATOM 2319 C CA . GLN A 1 297 ? 8.503 0.578 -11.517 1.00 84.69 297 GLN A CA 1
ATOM 2320 C C . GLN A 1 297 ? 8.203 0.117 -12.948 1.00 84.69 297 GLN A C 1
ATOM 2322 O O . GLN A 1 297 ? 8.366 -1.071 -13.233 1.00 84.69 297 GLN A O 1
ATOM 2327 N N . GLN A 1 298 ? 7.849 1.027 -13.861 1.00 93.06 298 GLN A N 1
ATOM 2328 C CA . GLN A 1 298 ? 7.704 0.742 -15.287 1.00 93.06 298 GLN A CA 1
ATOM 2329 C C . GLN A 1 298 ? 9.082 0.563 -15.931 1.00 93.06 298 GLN A C 1
ATOM 2331 O O . GLN A 1 298 ? 9.738 1.508 -16.367 1.00 93.06 298 GLN A O 1
ATOM 2336 N N . LYS A 1 299 ? 9.547 -0.685 -16.015 1.00 94.25 299 LYS A N 1
ATOM 2337 C CA . LYS A 1 299 ? 10.888 -0.984 -16.538 1.00 94.25 299 LYS A CA 1
ATOM 2338 C C . LYS A 1 299 ? 11.004 -0.815 -18.057 1.00 94.25 299 LYS A C 1
ATOM 2340 O O . LYS A 1 299 ? 12.119 -0.824 -18.567 1.00 94.25 299 LYS A O 1
ATOM 2345 N N . ALA A 1 300 ? 9.898 -0.622 -18.782 1.00 95.94 300 ALA A N 1
ATOM 2346 C CA . ALA A 1 300 ? 9.920 -0.365 -20.224 1.00 95.94 300 ALA A CA 1
ATOM 2347 C C . ALA A 1 300 ? 10.062 1.125 -20.609 1.00 95.94 300 ALA A C 1
ATOM 2349 O O . ALA A 1 300 ? 10.231 1.407 -21.795 1.00 95.94 300 ALA A O 1
ATOM 2350 N N . ASP A 1 301 ? 10.065 2.070 -19.660 1.00 92.19 301 ASP A N 1
ATOM 2351 C CA . ASP A 1 301 ? 9.998 3.513 -19.968 1.00 92.19 301 ASP A CA 1
ATOM 2352 C C . ASP A 1 301 ? 11.207 4.028 -20.781 1.00 92.19 301 ASP A C 1
ATOM 2354 O O . ASP A 1 301 ? 11.100 4.789 -21.750 1.00 92.19 301 ASP A O 1
ATOM 2358 N N . CYS A 1 302 ? 12.399 3.513 -20.459 1.00 93.38 302 CYS A N 1
ATOM 2359 C CA . CYS A 1 302 ? 13.633 3.788 -21.202 1.00 93.38 302 CYS A CA 1
ATOM 2360 C C . CYS A 1 302 ? 13.550 3.372 -22.685 1.00 93.38 302 CYS A C 1
ATOM 2362 O O . CYS A 1 302 ? 14.302 3.874 -23.521 1.00 93.38 302 CYS A O 1
ATOM 2364 N N . LEU A 1 303 ? 12.627 2.476 -23.040 1.00 95.44 303 LEU A N 1
ATOM 2365 C CA . LEU A 1 303 ? 12.465 1.959 -24.395 1.00 95.44 303 LEU A CA 1
ATOM 2366 C C . LEU A 1 303 ? 11.540 2.831 -25.250 1.00 95.44 303 LEU A C 1
ATOM 2368 O O . LEU A 1 303 ? 11.453 2.600 -26.458 1.00 95.44 303 LEU A O 1
ATOM 2372 N N . THR A 1 304 ? 10.894 3.854 -24.690 1.00 93.25 304 THR A N 1
ATOM 2373 C CA . THR A 1 304 ? 9.977 4.734 -25.435 1.00 93.25 304 THR A CA 1
ATOM 2374 C C . THR A 1 304 ? 10.402 6.195 -25.442 1.00 93.25 304 THR A C 1
ATOM 2376 O O . THR A 1 304 ? 10.027 6.926 -26.367 1.00 93.25 304 THR A O 1
ATOM 2379 N N . LYS A 1 305 ? 11.208 6.621 -24.464 1.00 89.88 305 LYS A N 1
ATOM 2380 C CA . LYS A 1 305 ? 11.615 8.016 -24.251 1.00 89.88 305 LYS A CA 1
ATOM 2381 C C . LYS A 1 305 ? 13.124 8.201 -24.407 1.00 89.88 305 LYS A C 1
ATOM 2383 O O . LYS A 1 305 ? 13.927 7.364 -24.016 1.00 89.88 305 LYS A O 1
ATOM 2388 N N . ARG A 1 306 ? 13.520 9.363 -24.936 1.00 87.94 306 ARG A N 1
ATOM 2389 C CA . ARG A 1 306 ? 14.927 9.792 -25.001 1.00 87.94 306 ARG A CA 1
ATOM 2390 C C . ARG A 1 306 ? 15.280 10.560 -23.733 1.00 87.94 306 ARG A C 1
ATOM 2392 O O . ARG A 1 306 ? 15.124 11.779 -23.688 1.00 87.94 306 ARG A O 1
ATOM 2399 N N . SER A 1 307 ? 15.712 9.849 -22.698 1.00 87.38 307 SER A N 1
ATOM 2400 C CA . SER A 1 307 ? 16.089 10.436 -21.410 1.00 87.38 307 SER A CA 1
ATOM 2401 C C . SER A 1 307 ? 17.359 9.787 -20.893 1.00 87.38 307 SER A C 1
ATOM 2403 O O . SER A 1 307 ? 17.404 8.578 -20.698 1.00 87.38 307 SER A O 1
ATOM 2405 N N . ARG A 1 308 ? 18.381 10.603 -20.621 1.00 84.25 308 ARG A N 1
ATOM 2406 C CA . ARG A 1 308 ? 19.667 10.106 -20.123 1.00 84.25 308 ARG A CA 1
ATOM 2407 C C . ARG A 1 308 ? 19.531 9.425 -18.760 1.00 84.25 308 ARG A C 1
ATOM 2409 O O . ARG A 1 308 ? 20.162 8.399 -18.544 1.00 84.25 308 ARG A O 1
ATOM 2416 N N . THR A 1 309 ? 18.660 9.953 -17.901 1.00 85.88 309 THR A N 1
ATOM 2417 C CA . THR A 1 309 ? 18.328 9.356 -16.603 1.00 85.88 309 THR A CA 1
ATOM 2418 C C . THR A 1 309 ? 17.743 7.958 -16.774 1.00 85.88 309 THR A C 1
ATOM 2420 O O . THR A 1 309 ? 18.267 7.014 -16.195 1.00 85.88 309 THR A O 1
ATOM 2423 N N . LEU A 1 310 ? 16.739 7.801 -17.648 1.00 88.50 310 LEU A N 1
ATOM 2424 C CA . LEU A 1 310 ? 16.119 6.496 -17.907 1.00 88.50 310 LEU A CA 1
ATOM 2425 C C . LEU A 1 310 ? 17.121 5.503 -18.512 1.00 88.50 310 LEU A C 1
ATOM 2427 O O . LEU A 1 310 ? 17.108 4.328 -18.157 1.00 88.50 310 LEU A O 1
ATOM 2431 N N . CYS A 1 311 ? 18.019 5.966 -19.389 1.00 88.69 311 CYS A N 1
ATOM 2432 C CA . CYS A 1 311 ? 19.095 5.137 -19.934 1.00 88.69 311 CYS A CA 1
ATOM 2433 C C . CYS A 1 311 ? 20.042 4.634 -18.836 1.00 88.69 311 CYS A C 1
ATOM 2435 O O . CYS A 1 311 ? 20.393 3.454 -18.813 1.00 88.69 311 CYS A O 1
ATOM 2437 N N . ASP A 1 312 ? 20.473 5.510 -17.928 1.00 87.56 312 ASP A N 1
ATOM 2438 C CA . ASP A 1 312 ? 21.393 5.131 -16.855 1.00 87.56 312 ASP A CA 1
ATOM 2439 C C . ASP A 1 312 ? 20.717 4.195 -15.835 1.00 87.56 312 ASP A C 1
ATOM 2441 O O . ASP A 1 312 ? 21.326 3.205 -15.424 1.00 87.56 312 ASP A O 1
ATOM 2445 N N . GLU A 1 313 ? 19.447 4.430 -15.500 1.00 87.94 313 GLU A N 1
ATOM 2446 C CA . GLU A 1 313 ? 18.637 3.542 -14.655 1.00 87.94 313 GLU A CA 1
ATOM 2447 C C . GLU A 1 313 ? 18.435 2.165 -15.293 1.00 87.94 313 GLU A C 1
ATOM 2449 O O . GLU A 1 313 ? 18.646 1.139 -14.643 1.00 87.94 313 GLU A O 1
ATOM 2454 N N . PHE A 1 314 ? 18.089 2.118 -16.582 1.00 92.81 314 PHE A N 1
ATOM 2455 C CA . PHE A 1 314 ? 17.920 0.855 -17.293 1.00 92.81 314 PHE A CA 1
ATOM 2456 C C . PHE A 1 314 ? 19.246 0.098 -17.402 1.00 92.81 314 PHE A C 1
ATOM 2458 O O . PHE A 1 314 ? 19.270 -1.116 -17.221 1.00 92.81 314 PHE A O 1
ATOM 2465 N N . ARG A 1 315 ? 20.376 0.789 -17.605 1.00 90.12 315 ARG A N 1
ATOM 2466 C CA . ARG A 1 315 ? 21.708 0.160 -17.583 1.00 90.12 315 ARG A CA 1
ATOM 2467 C C . ARG A 1 315 ? 22.018 -0.463 -16.221 1.00 90.12 315 ARG A C 1
ATOM 2469 O O . ARG A 1 315 ? 22.508 -1.587 -16.170 1.00 90.12 315 ARG A O 1
ATOM 2476 N N . GLN A 1 316 ? 21.715 0.228 -15.122 1.00 90.31 316 GLN A N 1
ATOM 2477 C CA . GLN A 1 316 ? 21.865 -0.338 -13.775 1.00 90.31 316 GLN A CA 1
ATOM 2478 C C . GLN A 1 316 ? 20.953 -1.553 -13.571 1.00 90.31 316 GLN A C 1
ATOM 2480 O O . GLN A 1 316 ? 21.383 -2.561 -13.008 1.00 90.31 316 GLN A O 1
ATOM 2485 N N . PHE A 1 317 ? 19.725 -1.483 -14.084 1.00 93.25 317 PHE A N 1
ATOM 2486 C CA . PHE A 1 317 ? 18.780 -2.593 -14.057 1.00 93.25 317 PHE A CA 1
ATOM 2487 C C . PHE A 1 317 ? 19.270 -3.803 -14.870 1.00 93.25 317 PHE A C 1
ATOM 2489 O O . PHE A 1 317 ? 19.170 -4.919 -14.376 1.00 93.25 317 PHE A O 1
ATOM 2496 N N . LEU A 1 318 ? 19.876 -3.618 -16.051 1.00 91.88 318 LEU A N 1
ATOM 2497 C CA . LEU A 1 318 ? 20.477 -4.712 -16.835 1.00 91.88 318 LEU A CA 1
ATOM 2498 C C . LEU A 1 318 ? 21.578 -5.455 -16.057 1.00 91.88 318 LEU A C 1
ATOM 2500 O O . LEU A 1 318 ? 21.717 -6.674 -16.186 1.00 91.88 318 LEU A O 1
ATOM 2504 N N . VAL A 1 319 ? 22.343 -4.728 -15.234 1.00 89.62 319 VAL A N 1
ATOM 2505 C CA . VAL A 1 319 ? 23.443 -5.281 -14.428 1.00 89.62 319 VAL A CA 1
ATOM 2506 C C . VAL A 1 319 ? 22.935 -6.016 -13.187 1.00 89.62 319 VAL A C 1
ATOM 2508 O O . VAL A 1 319 ? 23.528 -7.026 -12.796 1.00 89.62 319 VAL A O 1
ATOM 2511 N N . ASN A 1 320 ? 21.878 -5.518 -12.545 1.00 90.38 320 ASN A N 1
ATOM 2512 C CA . ASN A 1 320 ? 21.282 -6.125 -11.355 1.00 90.38 320 ASN A CA 1
ATOM 2513 C C . ASN A 1 320 ? 19.744 -6.061 -11.401 1.00 90.38 320 ASN A C 1
ATOM 2515 O O . ASN A 1 320 ? 19.137 -5.233 -10.711 1.00 90.38 320 ASN A O 1
ATOM 2519 N N . PRO A 1 321 ? 19.113 -6.913 -12.219 1.00 92.56 321 PRO A N 1
ATOM 2520 C CA . PRO A 1 321 ? 17.670 -6.898 -12.412 1.00 92.56 321 PRO A CA 1
ATOM 2521 C C . PRO A 1 321 ? 16.933 -7.365 -11.158 1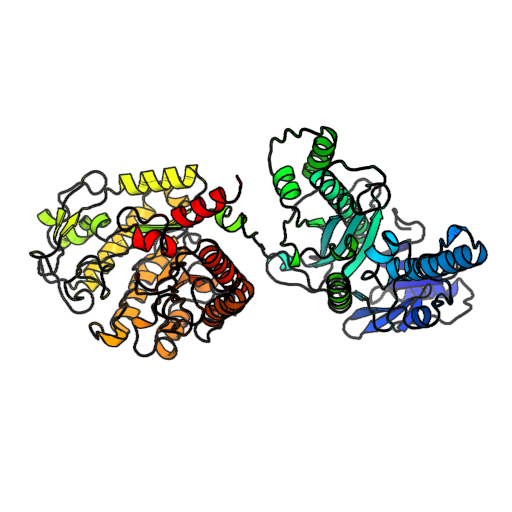.00 92.56 321 PRO A C 1
ATOM 2523 O O . PRO A 1 321 ? 16.982 -8.534 -10.781 1.00 92.56 321 PRO A O 1
ATOM 2526 N N . VAL A 1 322 ? 16.208 -6.443 -10.527 1.00 91.31 322 VAL A N 1
ATOM 2527 C CA . VAL A 1 322 ? 15.294 -6.725 -9.414 1.00 91.31 322 VAL A CA 1
ATOM 2528 C C . VAL A 1 322 ? 13.911 -6.203 -9.778 1.00 91.31 322 VAL A C 1
ATOM 2530 O O . VAL A 1 322 ? 13.756 -5.037 -10.150 1.00 91.31 322 VAL A O 1
ATOM 2533 N N . VAL A 1 323 ? 12.910 -7.071 -9.678 1.00 92.12 323 VAL A N 1
ATOM 2534 C CA . VAL A 1 323 ? 11.508 -6.787 -10.003 1.00 92.12 323 VAL A CA 1
ATOM 2535 C C . VAL A 1 323 ? 10.629 -7.016 -8.779 1.00 92.12 323 VAL A C 1
ATOM 2537 O O . VAL A 1 323 ? 10.957 -7.820 -7.912 1.00 92.12 323 VAL A O 1
ATOM 2540 N N . THR A 1 324 ? 9.515 -6.296 -8.687 1.00 86.62 324 THR A N 1
ATOM 2541 C CA . THR A 1 324 ? 8.506 -6.503 -7.643 1.00 86.62 324 THR A CA 1
ATOM 2542 C C . THR A 1 324 ? 7.116 -6.251 -8.207 1.00 86.62 324 THR A C 1
ATOM 2544 O O . THR A 1 324 ? 6.931 -5.344 -9.022 1.00 86.62 324 THR A O 1
ATOM 2547 N N . LEU A 1 325 ? 6.152 -7.053 -7.767 1.00 78.75 325 LEU A N 1
ATOM 2548 C CA . LEU A 1 325 ? 4.723 -6.888 -8.022 1.00 78.75 325 LEU A CA 1
ATOM 2549 C C . LEU A 1 325 ? 3.937 -6.720 -6.715 1.00 78.75 325 LEU A C 1
ATOM 2551 O O . LEU A 1 325 ? 2.710 -6.818 -6.727 1.00 78.75 325 LEU A O 1
ATOM 2555 N N . THR A 1 326 ? 4.628 -6.460 -5.599 1.00 62.31 326 THR A N 1
ATOM 2556 C CA . THR A 1 326 ? 4.001 -6.029 -4.344 1.00 62.31 326 THR A CA 1
ATOM 2557 C C . THR A 1 326 ? 3.160 -4.792 -4.623 1.00 62.31 326 THR A C 1
ATOM 2559 O O . THR A 1 326 ? 3.726 -3.809 -5.104 1.00 62.31 326 THR A O 1
ATOM 2562 N N . ASP A 1 327 ? 1.849 -4.857 -4.359 1.00 47.91 327 ASP A N 1
ATOM 2563 C CA . ASP A 1 327 ? 0.848 -3.845 -4.727 1.00 47.91 327 ASP A CA 1
ATOM 2564 C C . ASP A 1 327 ? 1.352 -2.418 -4.483 1.00 47.91 327 ASP A C 1
ATOM 2566 O O . ASP A 1 327 ? 1.256 -1.851 -3.393 1.00 47.91 327 ASP A O 1
ATOM 2570 N N . ALA A 1 328 ? 1.884 -1.814 -5.533 1.00 40.28 328 ALA A N 1
ATOM 2571 C CA . ALA A 1 328 ? 2.274 -0.432 -5.510 1.00 40.28 328 ALA A CA 1
ATOM 2572 C C . ALA A 1 328 ? 1.032 0.331 -5.966 1.00 40.28 328 ALA A C 1
ATOM 2574 O O . ALA A 1 328 ? 0.652 0.262 -7.126 1.00 40.28 328 ALA A O 1
ATOM 2575 N N . ARG A 1 329 ? 0.319 0.943 -5.015 1.00 36.34 329 ARG A N 1
ATOM 2576 C CA . ARG A 1 329 ? -0.903 1.728 -5.256 1.00 36.34 329 ARG A CA 1
ATOM 2577 C C . ARG A 1 329 ? -0.538 3.153 -5.686 1.00 36.34 329 ARG A C 1
ATOM 2579 O O . ARG A 1 329 ? 0.309 3.778 -5.039 1.00 36.34 329 ARG A O 1
ATOM 2586 N N . ALA A 1 330 ? -1.193 3.673 -6.728 1.00 36.25 330 ALA A N 1
ATOM 2587 C CA . ALA A 1 330 ? -1.064 5.050 -7.212 1.00 36.25 330 ALA A CA 1
ATOM 2588 C C . ALA A 1 330 ? -1.393 6.095 -6.130 1.00 36.25 330 ALA A C 1
ATOM 2590 O O . ALA A 1 330 ? -2.053 5.797 -5.136 1.00 36.25 330 ALA A O 1
ATOM 2591 N N . ALA A 1 331 ? -0.975 7.348 -6.335 1.00 34.09 331 ALA A N 1
ATOM 2592 C CA . ALA A 1 331 ? -1.385 8.494 -5.510 1.00 34.09 331 ALA A CA 1
ATOM 2593 C C . ALA A 1 331 ? -2.907 8.780 -5.575 1.00 34.09 331 ALA A C 1
ATOM 2595 O O . ALA A 1 331 ? -3.473 9.334 -4.641 1.00 34.09 331 ALA A O 1
ATOM 2596 N N . GLU A 1 332 ? -3.586 8.321 -6.627 1.00 34.75 332 GLU A N 1
ATOM 2597 C CA . GLU A 1 332 ? -5.051 8.371 -6.758 1.00 34.75 332 GLU A CA 1
ATOM 2598 C C . GLU A 1 332 ? -5.727 7.057 -6.306 1.00 34.75 332 GLU A C 1
ATOM 2600 O O . GLU A 1 332 ? -6.876 7.076 -5.873 1.00 34.75 332 GLU A O 1
ATOM 2605 N N . ASP A 1 333 ? -4.988 5.935 -6.261 1.00 35.59 333 ASP A N 1
ATOM 2606 C CA . ASP A 1 333 ? -5.417 4.680 -5.605 1.00 35.59 333 ASP A CA 1
ATOM 2607 C C . ASP A 1 333 ? -5.307 4.716 -4.079 1.00 35.59 333 ASP A C 1
ATOM 2609 O O . ASP A 1 333 ? -5.655 3.761 -3.377 1.00 35.59 333 ASP A O 1
ATOM 2613 N N . MET A 1 334 ? -4.848 5.839 -3.544 1.00 38.25 334 MET A N 1
ATOM 2614 C CA . MET A 1 334 ? -4.868 6.132 -2.119 1.00 38.25 334 MET A CA 1
ATOM 2615 C C . MET A 1 334 ? -6.265 6.039 -1.505 1.00 38.25 334 MET A C 1
ATOM 2617 O O . MET A 1 334 ? -6.384 5.860 -0.296 1.00 38.25 334 MET A O 1
ATOM 2621 N N . PHE A 1 335 ? -7.298 6.083 -2.351 1.00 37.72 335 PHE A N 1
ATOM 2622 C CA . PHE A 1 335 ? -8.704 6.009 -1.976 1.00 37.72 335 PHE A CA 1
ATOM 2623 C C . PHE A 1 335 ? -9.499 4.902 -2.702 1.00 37.72 335 PHE A C 1
ATOM 2625 O O . PHE A 1 335 ? -10.722 4.895 -2.600 1.00 37.72 335 PHE A O 1
ATOM 2632 N N . THR A 1 336 ? -8.856 3.969 -3.424 1.00 36.19 336 THR A N 1
ATOM 2633 C CA . THR A 1 336 ? -9.560 2.889 -4.167 1.00 36.19 336 THR A CA 1
ATOM 2634 C C . THR A 1 336 ? -9.052 1.468 -3.901 1.00 36.19 336 THR A C 1
ATOM 2636 O O . THR A 1 336 ? -9.519 0.518 -4.528 1.00 36.19 336 THR A O 1
ATOM 2639 N N . GLY A 1 337 ? -8.176 1.276 -2.907 1.00 40.03 337 GLY A N 1
ATOM 2640 C CA . GLY A 1 337 ? -8.353 0.103 -2.043 1.00 40.03 337 GLY A CA 1
ATOM 2641 C C . GLY A 1 337 ? -9.691 0.235 -1.307 1.00 40.03 337 GLY A C 1
ATOM 2642 O O . GLY A 1 337 ? -10.255 1.325 -1.289 1.00 40.03 337 GLY A O 1
ATOM 2643 N N . GLN A 1 338 ? -10.206 -0.830 -0.693 1.00 51.50 338 GLN A N 1
ATOM 2644 C CA . GLN A 1 338 ? -11.310 -0.694 0.263 1.00 51.50 338 GLN A CA 1
ATOM 2645 C C . GLN A 1 338 ? -10.924 0.423 1.251 1.00 51.50 338 GLN A C 1
ATOM 2647 O O . GLN A 1 338 ? -9.934 0.289 1.975 1.00 51.50 338 GLN A O 1
ATOM 2652 N N . ALA A 1 339 ? -11.552 1.598 1.140 1.00 61.91 339 ALA A N 1
ATOM 2653 C CA . ALA A 1 339 ? -11.090 2.764 1.875 1.00 61.91 339 ALA A CA 1
ATOM 2654 C C . ALA A 1 339 ? -11.506 2.571 3.331 1.00 61.91 339 ALA A C 1
ATOM 2656 O O . ALA A 1 339 ? -12.684 2.363 3.631 1.00 61.91 339 ALA A O 1
ATOM 2657 N N . ASN A 1 340 ? -10.514 2.589 4.220 1.00 76.25 340 ASN A N 1
ATOM 2658 C CA . ASN A 1 340 ? -10.737 2.399 5.642 1.00 76.25 340 ASN A CA 1
ATOM 2659 C C . ASN A 1 340 ? -11.254 3.703 6.248 1.00 76.25 340 ASN A C 1
ATOM 2661 O O . ASN A 1 340 ? -10.564 4.723 6.239 1.00 76.25 340 ASN A O 1
ATOM 2665 N N . VAL A 1 341 ? -12.450 3.656 6.818 1.00 90.56 341 VAL A N 1
ATOM 2666 C CA . VAL A 1 341 ? -12.962 4.694 7.706 1.00 90.56 341 VAL A CA 1
ATOM 2667 C C . VAL A 1 341 ? -12.648 4.276 9.134 1.00 90.56 341 VAL A C 1
ATOM 2669 O O . VAL A 1 341 ? -13.181 3.283 9.621 1.00 90.56 341 VAL A O 1
ATOM 2672 N N . ARG A 1 342 ? -11.805 5.035 9.832 1.00 95.69 342 ARG A N 1
ATOM 2673 C CA . ARG A 1 342 ? -11.693 4.913 11.289 1.00 95.69 342 ARG A CA 1
ATOM 2674 C C . ARG A 1 342 ? -12.853 5.671 11.918 1.00 95.69 342 ARG A C 1
ATOM 2676 O O . ARG A 1 342 ? -13.021 6.859 11.649 1.00 95.69 342 ARG A O 1
ATOM 2683 N N . LEU A 1 343 ? -13.677 4.972 12.693 1.00 96.31 343 LEU A N 1
ATOM 2684 C CA . LEU A 1 343 ? -14.886 5.494 13.321 1.00 96.31 343 LEU A CA 1
ATOM 2685 C C . LEU A 1 343 ? -14.696 5.558 14.845 1.00 96.31 343 LEU A C 1
ATOM 2687 O O . LEU A 1 343 ? -14.905 4.547 15.523 1.00 96.31 343 LEU A O 1
ATOM 2691 N N . PRO A 1 344 ? -14.344 6.738 15.386 1.00 95.62 344 PRO A N 1
ATOM 2692 C CA . PRO A 1 344 ? -14.357 6.984 16.819 1.00 95.62 344 PRO A CA 1
ATOM 2693 C C . PRO A 1 344 ? -15.770 6.840 17.392 1.00 95.62 344 PRO A C 1
ATOM 2695 O O . PRO A 1 344 ? -16.706 7.522 16.968 1.00 95.62 344 PRO A O 1
ATOM 2698 N N . ILE A 1 345 ? -15.912 5.982 18.393 1.00 96.19 345 ILE A N 1
ATOM 2699 C CA . ILE A 1 345 ? -17.110 5.810 19.215 1.00 96.19 345 ILE A CA 1
ATOM 2700 C C . ILE A 1 345 ? -16.734 5.960 20.688 1.00 96.19 345 ILE A C 1
ATOM 2702 O O . ILE A 1 345 ? -15.591 5.751 21.079 1.00 96.19 345 ILE A O 1
ATOM 2706 N N . THR A 1 346 ? -17.682 6.326 21.542 1.00 96.25 346 THR A N 1
ATOM 2707 C CA . THR A 1 346 ? -17.434 6.406 22.989 1.00 96.25 346 THR A CA 1
ATOM 2708 C C . THR A 1 346 ? -17.930 5.144 23.686 1.00 96.25 346 THR A C 1
ATOM 2710 O O . THR A 1 346 ? -18.790 4.427 23.164 1.00 96.25 346 THR A O 1
ATOM 2713 N N . TRP A 1 347 ? -17.457 4.898 24.910 1.00 97.00 347 TRP A N 1
ATOM 2714 C CA . TRP A 1 347 ? -17.975 3.815 25.751 1.00 97.00 347 TRP A CA 1
ATOM 2715 C C . TRP A 1 347 ? -19.498 3.862 25.961 1.00 97.00 347 TRP A C 1
ATOM 2717 O O . TRP A 1 347 ? -20.097 2.838 26.280 1.00 97.00 347 TRP A O 1
ATOM 2727 N N . ALA A 1 348 ? -20.141 5.019 25.759 1.00 96.81 348 ALA A N 1
ATOM 2728 C CA . ALA A 1 348 ? -21.581 5.179 25.926 1.00 96.81 348 ALA A CA 1
ATOM 2729 C C . ALA A 1 348 ? -22.404 4.334 24.933 1.00 96.81 348 ALA A C 1
ATOM 2731 O O . ALA A 1 348 ? -23.529 3.964 25.255 1.00 96.81 348 ALA A O 1
ATOM 2732 N N . ALA A 1 349 ? -21.850 3.940 23.777 1.00 97.19 349 ALA A N 1
ATOM 2733 C CA . ALA A 1 349 ? -22.478 2.944 22.888 1.00 97.19 349 ALA A CA 1
ATOM 2734 C C . ALA A 1 349 ? -22.630 1.551 23.553 1.00 97.19 349 ALA A C 1
ATOM 2736 O O . ALA A 1 349 ? -23.391 0.688 23.103 1.00 97.19 349 ALA A O 1
ATOM 2737 N N . PHE A 1 350 ? -21.910 1.331 24.654 1.00 97.94 350 PHE A N 1
ATOM 2738 C CA . PHE A 1 350 ? -21.926 0.117 25.465 1.00 97.94 350 PHE A CA 1
ATOM 2739 C C . PHE A 1 350 ? -22.202 0.410 26.941 1.00 97.94 350 PHE A C 1
ATOM 2741 O O . PHE A 1 350 ? -21.748 -0.323 27.817 1.00 97.94 350 PHE A O 1
ATOM 2748 N N . ALA A 1 351 ? -22.960 1.472 27.232 1.00 97.50 351 ALA A N 1
ATOM 2749 C CA . ALA A 1 351 ? -23.281 1.868 28.601 1.00 97.50 351 ALA A CA 1
ATOM 2750 C C . ALA A 1 351 ? -23.993 0.762 29.399 1.00 97.50 351 ALA A C 1
ATOM 2752 O O . ALA A 1 351 ? -23.728 0.606 30.584 1.00 97.50 351 ALA A O 1
ATOM 2753 N N . ASP A 1 352 ? -24.819 -0.068 28.758 1.00 97.62 352 ASP A N 1
ATOM 2754 C CA . ASP A 1 352 ? -25.467 -1.242 29.366 1.00 97.62 352 ASP A CA 1
ATOM 2755 C C . ASP A 1 352 ? -24.475 -2.297 29.898 1.00 97.62 352 ASP A C 1
ATOM 2757 O O . ASP A 1 352 ? -24.854 -3.138 30.716 1.00 97.62 352 ASP A O 1
ATOM 2761 N N . ALA A 1 353 ? -23.197 -2.257 29.499 1.00 97.94 353 ALA A N 1
ATOM 2762 C CA . ALA A 1 353 ? -22.135 -3.050 30.122 1.00 97.94 353 ALA A CA 1
ATOM 2763 C C . ALA A 1 353 ? -21.914 -2.685 31.603 1.00 97.94 353 ALA A C 1
ATOM 2765 O O . ALA A 1 353 ? -21.412 -3.503 32.371 1.00 97.94 353 ALA A O 1
ATOM 2766 N N . LEU A 1 354 ? -22.316 -1.480 32.019 1.00 98.06 354 LEU A N 1
ATOM 2767 C CA . LEU A 1 354 ? -22.220 -0.985 33.393 1.00 98.06 354 LEU A CA 1
ATOM 2768 C C . LEU A 1 354 ? -23.450 -1.348 34.241 1.00 98.06 354 LEU A C 1
ATOM 2770 O O . LEU A 1 354 ? -23.513 -0.952 35.403 1.00 98.06 354 LEU A O 1
ATOM 2774 N N . GLY A 1 355 ? -24.397 -2.139 33.719 1.00 97.19 355 GLY A N 1
ATOM 2775 C CA . GLY A 1 355 ? -25.544 -2.652 34.483 1.00 97.19 355 GLY A CA 1
ATOM 2776 C C . GLY A 1 355 ? -25.195 -3.237 35.866 1.00 97.19 355 GLY A C 1
ATOM 2777 O O . GLY A 1 355 ? -25.923 -2.954 36.817 1.00 97.19 355 GLY A O 1
ATOM 2778 N N . PRO A 1 356 ? -24.063 -3.956 36.050 1.00 97.38 356 PRO A N 1
ATOM 2779 C CA . PRO A 1 356 ? -23.637 -4.423 37.373 1.00 97.38 356 PRO A CA 1
ATOM 2780 C C . PRO A 1 356 ? -23.305 -3.318 38.394 1.00 97.38 356 PRO A C 1
ATOM 2782 O O . PRO A 1 356 ? -23.260 -3.610 39.587 1.00 97.38 356 PRO A O 1
ATOM 2785 N N . LEU A 1 357 ? -23.045 -2.075 37.966 1.00 96.62 357 LEU A N 1
ATOM 2786 C CA . LEU A 1 357 ? -22.908 -0.928 38.878 1.00 96.62 357 LEU A CA 1
ATOM 2787 C C . LEU A 1 357 ? -24.272 -0.445 39.354 1.00 96.62 357 LEU A C 1
ATOM 2789 O O . LEU A 1 357 ? -24.463 -0.213 40.546 1.00 96.62 357 LEU A O 1
ATOM 2793 N N . ASP A 1 358 ? -25.188 -0.268 38.403 1.00 96.44 358 ASP A N 1
ATOM 2794 C CA . ASP A 1 358 ? -26.560 0.157 38.638 1.00 96.44 358 ASP A CA 1
ATOM 2795 C C . ASP A 1 358 ? -27.423 -0.152 37.402 1.00 96.44 358 ASP A C 1
ATOM 2797 O O . ASP A 1 358 ? -27.271 0.450 36.332 1.00 96.44 358 ASP A O 1
ATOM 2801 N N . GLN A 1 359 ? -28.351 -1.098 37.561 1.00 95.56 359 GLN A N 1
ATOM 2802 C CA . GLN A 1 359 ? -29.240 -1.541 36.488 1.00 95.56 359 GLN A CA 1
ATOM 2803 C C . GLN A 1 359 ? -30.167 -0.416 36.009 1.00 95.56 359 GLN A C 1
ATOM 2805 O O . GLN A 1 359 ? -30.460 -0.332 34.817 1.00 95.56 359 GLN A O 1
ATOM 2810 N N . ALA A 1 360 ? -30.640 0.439 36.919 1.00 94.75 360 ALA A N 1
ATOM 2811 C CA . ALA A 1 360 ? -31.596 1.491 36.600 1.00 94.75 360 ALA A CA 1
ATOM 2812 C C . ALA A 1 360 ? -30.932 2.629 35.819 1.00 94.75 360 ALA A C 1
ATOM 2814 O O . ALA A 1 360 ? -31.543 3.167 34.896 1.00 94.75 360 ALA A O 1
ATOM 2815 N N . VAL A 1 361 ? -29.684 2.959 36.154 1.00 94.38 361 VAL A N 1
ATOM 2816 C CA . VAL A 1 361 ? -28.923 4.026 35.488 1.00 94.38 361 VAL A CA 1
ATOM 2817 C C . VAL A 1 361 ? -28.422 3.589 34.113 1.00 94.38 361 VAL A C 1
ATOM 2819 O O . VAL A 1 361 ? -28.548 4.342 33.150 1.00 94.38 361 VAL A O 1
ATOM 2822 N N . TYR A 1 362 ? -27.854 2.386 34.007 1.00 96.50 362 TYR A N 1
ATOM 2823 C CA . TYR A 1 362 ? -27.087 2.002 32.820 1.00 96.50 362 TYR A CA 1
ATOM 2824 C C . TYR A 1 362 ? -27.785 0.995 31.906 1.00 96.50 362 TYR A C 1
ATOM 2826 O O . TYR A 1 362 ? -27.515 0.991 30.710 1.00 96.50 362 TYR A O 1
ATOM 2834 N N . ALA A 1 363 ? -28.687 0.157 32.421 1.00 94.56 363 ALA A N 1
ATOM 2835 C CA . ALA A 1 363 ? -29.218 -1.001 31.691 1.00 94.56 363 ALA A CA 1
ATOM 2836 C C . ALA A 1 363 ? -30.758 -1.092 31.701 1.00 94.56 363 ALA A C 1
ATOM 2838 O O . ALA A 1 363 ? -31.326 -2.173 31.545 1.00 94.56 363 ALA A O 1
ATOM 2839 N N . SER A 1 364 ? -31.440 0.042 31.890 1.00 93.19 364 SER A N 1
ATOM 2840 C CA . SER A 1 364 ? -32.905 0.162 31.825 1.00 93.19 364 SER A CA 1
ATOM 2841 C C . SER A 1 364 ? -33.435 0.580 30.445 1.00 93.19 364 SER A C 1
ATOM 2843 O O . SER A 1 364 ? -34.644 0.553 30.227 1.00 93.19 364 SER A O 1
ATOM 2845 N N . HIS A 1 365 ? -32.542 0.944 29.519 1.00 94.56 365 HIS A N 1
ATOM 2846 C CA . HIS A 1 365 ? -32.857 1.383 28.159 1.00 94.56 365 HIS A CA 1
ATOM 2847 C C . HIS A 1 365 ? -32.571 0.285 27.128 1.00 94.56 365 HIS A C 1
ATOM 2849 O O . HIS A 1 365 ? -31.801 -0.646 27.380 1.00 94.56 365 HIS A O 1
ATOM 2855 N N . ASN A 1 366 ? -33.156 0.412 25.940 1.00 96.69 366 ASN A N 1
ATOM 2856 C CA . ASN A 1 366 ? -32.826 -0.426 24.799 1.00 96.69 366 ASN A CA 1
ATOM 2857 C C . ASN A 1 366 ? -31.586 0.125 24.077 1.00 96.69 366 ASN A C 1
ATOM 2859 O O . ASN A 1 366 ? -31.682 1.090 23.325 1.00 96.69 366 ASN A O 1
ATOM 2863 N N . ALA A 1 367 ? -30.429 -0.513 24.265 1.00 96.38 367 ALA A N 1
ATOM 2864 C CA . ALA A 1 367 ? -29.155 -0.076 23.681 1.00 96.38 367 ALA A CA 1
ATOM 2865 C C . ALA A 1 367 ? -29.129 -0.045 22.135 1.00 96.38 367 ALA A C 1
ATOM 2867 O O . ALA A 1 367 ? -28.276 0.621 21.542 1.00 96.38 367 ALA A O 1
ATOM 2868 N N . ASP A 1 368 ? -30.049 -0.746 21.466 1.00 95.62 368 ASP A N 1
ATOM 2869 C CA . ASP A 1 368 ? -30.117 -0.758 20.004 1.00 95.62 368 ASP A CA 1
ATOM 2870 C C . ASP A 1 368 ? -30.921 0.417 19.442 1.00 95.62 368 ASP A C 1
ATOM 2872 O O . ASP A 1 368 ? -30.670 0.818 18.306 1.00 95.62 368 ASP A O 1
ATOM 2876 N N . LEU A 1 369 ? -31.858 0.979 20.214 1.00 96.69 369 LEU A N 1
ATOM 2877 C CA . LEU A 1 369 ? -32.848 1.946 19.722 1.00 96.69 369 LEU A CA 1
ATOM 2878 C C . LEU A 1 369 ? -32.842 3.284 20.467 1.00 96.69 369 LEU A C 1
ATOM 2880 O O . LEU A 1 369 ? -33.093 4.321 19.853 1.00 96.69 369 LEU A O 1
ATOM 2884 N N . ASP A 1 370 ? -32.570 3.272 21.768 1.00 96.88 370 ASP A N 1
ATOM 2885 C CA . ASP A 1 370 ? -32.769 4.434 22.624 1.00 96.88 370 ASP A CA 1
ATOM 2886 C C . ASP A 1 370 ? -31.528 5.335 22.658 1.00 96.88 370 ASP A C 1
ATOM 2888 O O . ASP A 1 370 ? -30.386 4.882 22.771 1.00 96.88 370 ASP A O 1
ATOM 2892 N N . ILE A 1 371 ? -31.777 6.644 22.627 1.00 97.00 371 ILE A N 1
ATOM 2893 C CA . ILE A 1 371 ? -30.780 7.689 22.870 1.00 97.00 371 ILE A CA 1
ATOM 2894 C C . ILE A 1 371 ? -31.047 8.240 24.265 1.00 97.00 371 ILE A C 1
ATOM 2896 O O . ILE A 1 371 ? -32.056 8.913 24.485 1.00 97.00 371 ILE A O 1
ATOM 2900 N N . ILE A 1 372 ? -30.152 7.962 25.206 1.00 96.31 372 ILE A N 1
ATOM 2901 C CA . ILE A 1 372 ? -30.254 8.444 26.584 1.00 96.31 372 ILE A CA 1
ATOM 2902 C C . ILE A 1 372 ? -28.962 9.132 27.011 1.00 96.31 372 ILE A C 1
ATOM 2904 O O . ILE A 1 372 ? -27.901 8.935 26.424 1.00 96.31 372 ILE A O 1
ATOM 2908 N N . THR A 1 373 ? -29.044 9.929 28.070 1.00 96.75 373 THR A N 1
ATOM 2909 C CA . THR A 1 373 ? -27.863 10.473 28.740 1.00 96.75 373 THR A CA 1
ATOM 2910 C C . THR A 1 373 ? -27.477 9.550 29.887 1.00 96.75 373 THR A C 1
ATOM 2912 O O . THR A 1 373 ? -28.301 9.285 30.762 1.00 96.75 373 THR A O 1
ATOM 2915 N N . VAL A 1 374 ? -26.226 9.097 29.909 1.00 96.38 374 VAL A N 1
ATOM 2916 C CA . VAL A 1 374 ? -25.666 8.278 30.990 1.00 96.38 374 VAL A CA 1
ATOM 2917 C C . VAL A 1 374 ? -24.566 9.045 31.728 1.00 96.38 374 VAL A C 1
ATOM 2919 O O . VAL A 1 374 ? -23.712 9.661 31.081 1.00 96.38 374 VAL A O 1
ATOM 2922 N N . PRO A 1 375 ? -24.557 9.041 33.073 1.00 97.06 375 PRO A N 1
ATOM 2923 C CA . PRO A 1 375 ? -23.508 9.696 33.840 1.00 97.06 375 PRO A CA 1
ATOM 2924 C C . PRO A 1 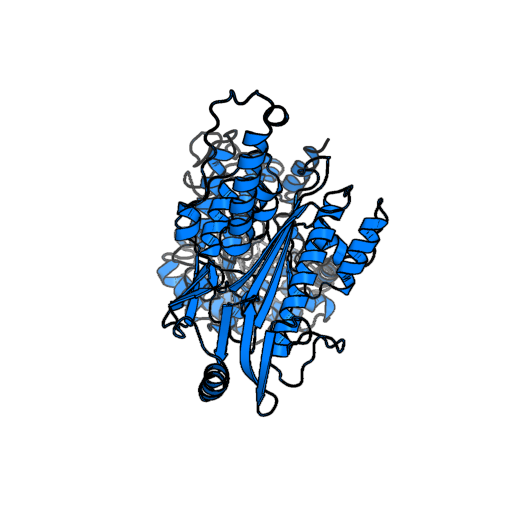375 ? -22.194 8.919 33.742 1.00 97.06 375 PRO A C 1
ATOM 2926 O O . PRO A 1 375 ? -22.185 7.686 33.688 1.00 97.06 375 PRO A O 1
ATOM 2929 N N . ASP A 1 376 ? -21.071 9.631 33.782 1.00 97.88 376 ASP A N 1
ATOM 2930 C CA . ASP A 1 376 ? -19.776 8.991 33.991 1.00 97.88 376 ASP A CA 1
ATOM 2931 C C . ASP A 1 376 ? -19.750 8.316 35.377 1.00 97.88 376 ASP A C 1
ATOM 2933 O O . ASP A 1 376 ? -20.112 8.951 36.365 1.00 97.88 376 ASP A O 1
ATOM 2937 N N . PRO A 1 377 ? -19.338 7.047 35.516 1.00 97.50 377 PRO A N 1
ATOM 2938 C CA . PRO A 1 377 ? -19.419 6.343 36.795 1.00 97.50 377 PRO A CA 1
ATOM 2939 C C . PRO A 1 377 ? -18.539 6.955 37.895 1.00 97.50 377 PRO A C 1
ATOM 2941 O O . PRO A 1 377 ? -18.856 6.802 39.076 1.00 97.50 377 PRO A O 1
ATOM 2944 N N . PHE A 1 378 ? -17.460 7.674 37.565 1.00 97.62 378 PHE A N 1
ATOM 2945 C CA . PHE A 1 378 ? -16.651 8.396 38.553 1.00 97.62 378 PHE A CA 1
ATOM 2946 C C . PHE A 1 378 ? -17.060 9.860 38.670 1.00 97.62 378 PHE A C 1
ATOM 2948 O O . PHE A 1 378 ? -17.306 10.352 39.773 1.00 97.62 378 PHE A O 1
ATOM 2955 N N . TYR A 1 379 ? -17.188 10.549 37.542 1.00 97.31 379 TYR A N 1
ATOM 2956 C CA . TYR A 1 379 ? -17.596 11.949 37.463 1.00 97.31 379 TYR A CA 1
ATOM 2957 C C . TYR A 1 379 ? -19.115 12.108 37.353 1.00 97.31 379 TYR A C 1
ATOM 2959 O O . TYR A 1 379 ? -19.591 12.986 36.642 1.00 97.31 379 TYR A O 1
ATOM 2967 N N . LYS A 1 380 ? -19.883 11.291 38.078 1.00 94.44 380 LYS A N 1
ATOM 2968 C CA . LYS A 1 380 ? -21.343 11.169 37.919 1.00 94.44 380 LYS A CA 1
ATOM 2969 C C . LYS A 1 380 ? -22.128 12.477 38.016 1.00 94.44 380 LYS A C 1
ATOM 2971 O O . LYS A 1 380 ? -23.171 12.605 37.390 1.00 94.44 380 LYS A O 1
ATOM 2976 N N . ASP A 1 381 ? -21.605 13.443 38.770 1.00 95.19 381 ASP A N 1
ATOM 2977 C CA . ASP A 1 381 ? -22.224 14.753 38.992 1.00 95.19 381 ASP A CA 1
ATOM 2978 C C . ASP A 1 381 ? -21.664 15.847 38.057 1.00 95.19 381 ASP A C 1
ATOM 2980 O O . ASP A 1 381 ? -22.125 16.987 38.078 1.00 95.19 381 ASP A O 1
ATOM 2984 N N . ASN A 1 382 ? -20.630 15.537 37.267 1.00 95.75 382 ASN A N 1
ATOM 2985 C CA . ASN A 1 382 ? -19.843 16.511 36.502 1.00 95.75 382 ASN A CA 1
ATOM 2986 C C . ASN A 1 382 ? -19.706 16.179 35.012 1.00 95.75 382 ASN A C 1
ATOM 2988 O O . ASN A 1 382 ? -19.423 17.081 34.227 1.00 95.75 382 ASN A O 1
ATOM 2992 N N . ALA A 1 383 ? -19.880 14.917 34.624 1.00 95.50 383 ALA A N 1
ATOM 2993 C CA . ALA A 1 383 ? -19.762 14.457 33.251 1.00 95.50 383 ALA A CA 1
ATOM 2994 C C . ALA A 1 383 ? -20.857 13.439 32.927 1.00 95.50 383 ALA A C 1
ATOM 2996 O O . ALA A 1 383 ? -21.223 12.579 33.731 1.00 95.50 383 ALA A O 1
ATOM 2997 N N . SER A 1 384 ? -21.392 13.539 31.719 1.00 95.50 384 SER A N 1
ATOM 2998 C CA . SER A 1 384 ? -22.343 12.585 31.164 1.00 95.50 384 SER A CA 1
ATOM 2999 C C . SER A 1 384 ? -22.144 12.511 29.659 1.00 95.50 384 SER A C 1
ATOM 3001 O O . SER A 1 384 ? -21.730 13.489 29.036 1.00 95.50 384 SER A O 1
ATOM 3003 N N . LEU A 1 385 ? -22.443 11.356 29.080 1.00 94.81 385 LEU A N 1
ATOM 3004 C CA . LEU A 1 385 ? -22.375 11.121 27.644 1.00 94.81 385 LEU A CA 1
ATOM 3005 C C . LEU A 1 385 ? -23.755 10.733 27.129 1.00 94.81 385 LEU A C 1
ATOM 3007 O O . LEU A 1 385 ? -24.542 10.102 27.833 1.00 94.81 385 LEU A O 1
ATOM 3011 N N . VAL A 1 386 ? -24.037 11.112 25.889 1.00 95.12 386 VAL A N 1
ATOM 3012 C CA . VAL A 1 386 ? -25.230 10.657 25.174 1.00 95.12 386 VAL A CA 1
ATOM 3013 C C . VAL A 1 386 ? -24.894 9.331 24.494 1.00 95.12 386 VAL A C 1
ATOM 3015 O O . VAL A 1 386 ? -23.855 9.220 23.839 1.00 95.12 386 VAL A O 1
ATOM 3018 N N . THR A 1 387 ? -25.742 8.320 24.671 1.00 95.56 387 THR A N 1
ATOM 3019 C CA . THR A 1 387 ? -25.577 7.016 24.023 1.00 95.56 387 THR A CA 1
ATOM 3020 C C . THR A 1 387 ? -25.808 7.131 22.516 1.00 95.56 387 THR A C 1
ATOM 3022 O O . THR A 1 387 ? -26.632 7.918 22.049 1.00 95.56 387 THR A O 1
ATOM 3025 N N . ILE A 1 388 ? -25.072 6.331 21.741 1.00 93.31 388 ILE A N 1
ATOM 3026 C CA . ILE A 1 388 ? -25.312 6.156 20.305 1.00 93.31 388 ILE A CA 1
ATOM 3027 C C . ILE A 1 388 ? -25.994 4.794 20.128 1.00 93.31 388 ILE A C 1
ATOM 3029 O O . ILE A 1 388 ? -25.402 3.795 20.544 1.00 93.31 388 ILE A O 1
ATOM 3033 N N . PRO A 1 389 ? -27.195 4.720 19.524 1.00 95.88 389 PRO A N 1
ATOM 3034 C CA . PRO A 1 389 ? -27.890 3.454 19.334 1.00 95.88 389 PRO A CA 1
ATOM 3035 C C . PRO A 1 389 ? -27.067 2.513 18.457 1.00 95.88 389 PRO A C 1
ATOM 3037 O O . PRO A 1 389 ? -26.596 2.900 17.382 1.00 95.88 389 PRO A O 1
ATOM 3040 N N . ARG A 1 390 ? -26.924 1.252 18.865 1.00 96.38 390 ARG A N 1
ATOM 3041 C CA . ARG A 1 390 ? -26.153 0.264 18.087 1.00 96.38 390 ARG A CA 1
ATOM 3042 C C . ARG A 1 390 ? -26.749 -0.011 16.718 1.00 96.38 390 ARG A C 1
ATOM 3044 O O . ARG A 1 390 ? -26.002 -0.317 15.787 1.00 96.38 390 ARG A O 1
ATOM 3051 N N . LYS A 1 391 ? -28.067 0.151 16.557 1.00 95.81 391 LYS A N 1
ATOM 3052 C CA . LYS A 1 391 ? -28.696 0.073 15.240 1.00 95.81 391 LYS A CA 1
ATOM 3053 C C . LYS A 1 391 ? -28.148 1.139 14.292 1.00 95.81 391 LYS A C 1
ATOM 3055 O O . LYS A 1 391 ? -27.862 0.814 13.151 1.00 95.81 391 LYS A O 1
ATOM 3060 N N . LEU A 1 392 ? -27.925 2.368 14.763 1.00 96.38 392 LEU A N 1
ATOM 3061 C CA . LEU A 1 392 ? -27.346 3.431 13.937 1.00 96.38 392 LEU A CA 1
ATOM 3062 C C . LEU A 1 392 ? -25.916 3.087 13.496 1.00 96.38 392 LEU A C 1
ATOM 3064 O O . LEU A 1 392 ? -25.553 3.328 12.348 1.00 96.38 392 LEU A O 1
ATOM 3068 N N . LEU A 1 393 ? -25.116 2.497 14.391 1.00 96.81 393 LEU A N 1
ATOM 3069 C CA . LEU A 1 393 ? -23.772 2.020 14.053 1.00 96.81 393 LEU A CA 1
ATOM 3070 C C . LEU A 1 393 ? -23.821 0.877 13.029 1.00 96.81 393 LEU A C 1
ATOM 3072 O O . LEU A 1 393 ? -23.045 0.874 12.081 1.00 96.81 393 LEU A O 1
ATOM 3076 N N . THR A 1 394 ? -24.758 -0.058 13.186 1.00 97.00 394 THR A N 1
ATOM 3077 C CA . THR A 1 394 ? -24.949 -1.183 12.254 1.00 97.00 394 THR A CA 1
ATOM 3078 C C . THR A 1 394 ? -25.416 -0.691 10.880 1.00 97.00 394 THR A C 1
ATOM 3080 O O . THR A 1 394 ? -24.846 -1.071 9.862 1.00 97.00 394 THR A O 1
ATOM 3083 N N . ASP A 1 395 ? -26.377 0.236 10.839 1.00 96.62 395 ASP A N 1
ATOM 3084 C CA . ASP A 1 395 ? -26.862 0.862 9.604 1.00 96.62 395 ASP A CA 1
ATOM 3085 C C . ASP A 1 395 ? -25.730 1.620 8.883 1.00 96.62 395 ASP A C 1
ATOM 3087 O O . ASP A 1 395 ? -25.608 1.541 7.661 1.00 96.62 395 ASP A O 1
ATOM 3091 N N . PHE A 1 396 ? -24.839 2.284 9.629 1.00 95.56 396 PHE A N 1
ATOM 3092 C CA . PHE A 1 396 ? -23.634 2.893 9.061 1.00 95.56 396 PHE A CA 1
ATOM 3093 C C . PHE A 1 396 ? -22.682 1.857 8.443 1.00 95.56 396 PHE A C 1
ATOM 3095 O O . PHE A 1 396 ? -22.129 2.111 7.375 1.00 95.56 396 PHE A O 1
ATOM 3102 N N . LEU A 1 397 ? -22.489 0.692 9.073 1.00 94.69 397 LEU A N 1
ATOM 3103 C CA . LEU A 1 397 ? -21.657 -0.384 8.516 1.00 94.69 397 LEU A CA 1
ATOM 3104 C C . LEU A 1 397 ? -22.241 -0.940 7.209 1.00 94.69 397 LEU A C 1
ATOM 3106 O O . LEU A 1 397 ? -21.487 -1.227 6.277 1.00 94.69 397 LEU A O 1
ATOM 3110 N N . HIS A 1 398 ? -23.564 -1.061 7.104 1.00 93.00 398 HIS A N 1
ATOM 3111 C CA . HIS A 1 398 ? -24.213 -1.438 5.846 1.00 93.00 398 HIS A CA 1
ATOM 3112 C C . HIS A 1 398 ? -23.995 -0.387 4.754 1.00 93.00 398 HIS A C 1
ATOM 3114 O O . HIS A 1 398 ? -23.609 -0.727 3.636 1.00 93.00 398 HIS A O 1
ATOM 3120 N N . GLU A 1 399 ? -24.170 0.892 5.083 1.00 91.94 399 GLU A N 1
ATOM 3121 C CA . GLU A 1 399 ? -23.966 1.986 4.129 1.00 91.94 399 GLU A CA 1
ATOM 3122 C C . GLU A 1 399 ? -22.503 2.066 3.665 1.00 91.94 399 GLU A C 1
ATOM 3124 O O . GLU A 1 399 ? -22.215 2.172 2.472 1.00 91.94 399 GLU A O 1
ATOM 3129 N N . ALA A 1 400 ? -21.555 1.933 4.596 1.00 86.75 400 ALA A N 1
ATOM 3130 C CA . ALA A 1 400 ? -20.131 1.877 4.290 1.00 86.75 400 ALA A CA 1
ATOM 3131 C C . ALA A 1 400 ? -19.826 0.746 3.297 1.00 86.75 400 ALA A C 1
ATOM 3133 O O . ALA A 1 400 ? -19.150 0.967 2.288 1.00 86.75 400 ALA A O 1
ATOM 3134 N N . ARG A 1 401 ? -20.395 -0.443 3.518 1.00 84.50 401 ARG A N 1
ATOM 3135 C CA . ARG A 1 401 ? -20.248 -1.581 2.607 1.00 84.50 401 ARG A CA 1
ATOM 3136 C C . ARG A 1 401 ? -20.823 -1.317 1.224 1.00 84.50 401 ARG A C 1
ATOM 3138 O O . ARG A 1 401 ? -20.172 -1.651 0.233 1.00 84.50 401 ARG A O 1
ATOM 3145 N N . ALA A 1 402 ? -22.014 -0.725 1.149 1.00 83.56 402 ALA A N 1
ATOM 3146 C CA . ALA A 1 402 ? -22.663 -0.377 -0.114 1.00 83.56 402 ALA A CA 1
ATOM 3147 C C . ALA A 1 402 ? -21.788 0.560 -0.967 1.00 83.56 402 ALA A C 1
ATOM 3149 O O . ALA A 1 402 ? -21.831 0.511 -2.197 1.00 83.56 402 ALA A O 1
ATOM 3150 N N . HIS A 1 403 ? -20.931 1.348 -0.313 1.00 83.31 403 HIS A N 1
ATOM 3151 C CA . HIS A 1 403 ? -19.947 2.229 -0.935 1.00 83.31 403 HIS A CA 1
ATOM 3152 C C . HIS A 1 403 ? -18.533 1.636 -1.062 1.00 83.31 403 HIS A C 1
ATOM 3154 O O . HIS A 1 403 ? -17.607 2.347 -1.451 1.00 83.31 403 HIS A O 1
ATOM 3160 N N . GLY A 1 404 ? -18.347 0.342 -0.782 1.00 79.94 404 GLY A N 1
ATOM 3161 C CA . GLY A 1 404 ? -17.049 -0.331 -0.898 1.00 79.94 404 GLY A CA 1
ATOM 3162 C C . GLY A 1 404 ? -16.025 0.104 0.155 1.00 79.94 404 GLY A C 1
ATOM 3163 O O . GLY A 1 404 ? -14.823 -0.049 -0.060 1.00 79.94 404 GLY A O 1
ATOM 3164 N N . LEU A 1 405 ? -16.487 0.656 1.277 1.00 83.81 405 LEU A N 1
ATOM 3165 C CA . LEU A 1 405 ? -15.656 1.057 2.407 1.00 83.81 405 LEU A CA 1
ATOM 3166 C C . LEU A 1 405 ? -15.530 -0.089 3.412 1.00 83.81 405 LEU A C 1
ATOM 3168 O O . LEU A 1 405 ? -16.403 -0.953 3.529 1.00 83.81 405 LEU A O 1
ATOM 3172 N N . SER A 1 406 ? -14.442 -0.063 4.165 1.00 88.88 406 SER A N 1
ATOM 3173 C CA . SER A 1 406 ? -14.228 -0.883 5.355 1.00 88.88 406 SER A CA 1
ATOM 3174 C C . SER A 1 406 ? -14.097 0.023 6.572 1.00 88.88 406 SER A C 1
ATOM 3176 O O . SER A 1 406 ? -13.732 1.191 6.448 1.00 88.88 406 SER A O 1
ATOM 3178 N N . VAL A 1 407 ? -14.416 -0.487 7.759 1.00 94.25 407 VAL A N 1
ATOM 3179 C CA . VAL A 1 407 ? -14.474 0.331 8.978 1.00 94.25 407 VAL A CA 1
ATOM 3180 C C . VAL A 1 407 ? -13.532 -0.210 10.046 1.00 94.25 407 VAL A C 1
ATOM 3182 O O . VAL A 1 407 ? -13.519 -1.407 10.325 1.00 94.25 407 VAL A O 1
ATOM 3185 N N . ILE A 1 408 ? -12.753 0.683 10.655 1.00 96.69 408 ILE A N 1
ATOM 3186 C CA . ILE A 1 408 ? -12.013 0.426 11.892 1.00 96.69 408 ILE A CA 1
ATOM 3187 C C . ILE A 1 408 ? -12.819 1.059 13.023 1.00 96.69 408 ILE A C 1
ATOM 3189 O O . ILE A 1 408 ? -12.960 2.281 13.068 1.00 96.69 408 ILE A O 1
ATOM 3193 N N . LEU A 1 409 ? -13.382 0.244 13.911 1.00 97.81 409 LEU A N 1
ATOM 3194 C CA . LEU A 1 409 ? -14.102 0.747 15.082 1.00 97.81 409 LEU A CA 1
ATOM 3195 C C . LEU A 1 409 ? -13.097 1.148 16.158 1.00 97.81 409 LEU A C 1
ATOM 3197 O O . LEU A 1 409 ? -12.260 0.334 16.530 1.00 97.81 409 LEU A O 1
ATOM 3201 N N . ASP A 1 410 ? -13.191 2.365 16.678 1.00 97.88 410 ASP A N 1
ATOM 3202 C CA . ASP A 1 410 ? -12.246 2.878 17.668 1.00 97.88 410 ASP A CA 1
ATOM 3203 C C . ASP A 1 410 ? -12.969 3.365 18.925 1.00 97.88 410 ASP A C 1
ATOM 3205 O O . ASP A 1 410 ? -13.718 4.341 18.878 1.00 97.88 410 ASP A O 1
ATOM 3209 N N . VAL A 1 411 ? -12.760 2.694 20.062 1.00 97.94 411 VAL A N 1
ATOM 3210 C CA . VAL A 1 411 ? -13.321 3.152 21.341 1.00 97.94 411 VAL A CA 1
ATOM 3211 C C . VAL A 1 411 ? -12.469 4.298 21.880 1.00 97.94 411 VAL A C 1
ATOM 3213 O O . VAL A 1 411 ? -11.481 4.114 22.593 1.00 97.94 411 VAL A O 1
ATOM 3216 N N . HIS A 1 412 ? -12.901 5.505 21.542 1.00 96.94 412 HIS A N 1
ATOM 3217 C CA . HIS A 1 412 ? -12.120 6.726 21.652 1.00 96.94 412 HIS A CA 1
ATOM 3218 C C . HIS A 1 412 ? -12.120 7.351 23.050 1.00 96.94 412 HIS A C 1
ATOM 3220 O O . HIS A 1 412 ? -11.214 8.095 23.413 1.00 96.94 412 HIS A O 1
ATOM 3226 N N . ALA A 1 413 ? -13.139 7.045 23.853 1.00 95.81 413 ALA A N 1
ATOM 3227 C CA . ALA A 1 413 ? -13.274 7.552 25.211 1.00 95.81 413 ALA A CA 1
ATOM 3228 C C . ALA A 1 413 ? -13.759 6.456 26.156 1.00 95.81 413 ALA A C 1
ATOM 3230 O O . ALA A 1 413 ? -14.640 5.666 25.805 1.00 95.81 413 ALA A O 1
ATOM 3231 N N . TYR A 1 414 ? -13.234 6.480 27.381 1.00 97.50 414 TYR A N 1
ATOM 3232 C CA . TYR A 1 414 ? -13.550 5.553 28.468 1.00 97.50 414 TYR A CA 1
ATOM 3233 C C . TYR A 1 414 ? -14.014 6.300 29.727 1.00 97.50 414 TYR A C 1
ATOM 3235 O O . TYR A 1 414 ? -13.690 7.482 29.885 1.00 97.50 414 TYR A O 1
ATOM 3243 N N . PRO A 1 415 ? -14.742 5.627 30.637 1.00 97.44 415 PRO A N 1
ATOM 3244 C CA . PRO A 1 415 ? -15.150 6.206 31.911 1.00 97.44 415 PRO A CA 1
ATOM 3245 C C . PRO A 1 415 ? -13.994 6.832 32.697 1.00 97.44 415 PRO A C 1
ATOM 3247 O O . PRO A 1 415 ? -12.935 6.227 32.847 1.00 97.44 415 PRO A O 1
ATOM 3250 N N . GLY A 1 416 ? -14.184 8.042 33.214 1.00 96.94 416 GLY A N 1
ATOM 3251 C CA . GLY A 1 416 ? -13.168 8.802 33.943 1.00 96.94 416 GLY A CA 1
ATOM 3252 C C . GLY A 1 416 ? -12.010 9.332 33.089 1.00 96.94 416 GLY A C 1
ATOM 3253 O O . GLY A 1 416 ? -11.108 9.950 33.650 1.00 96.94 416 GLY A O 1
ATOM 3254 N N . GLY A 1 417 ? -12.026 9.118 31.768 1.00 97.19 417 GLY A N 1
ATOM 3255 C CA . GLY A 1 417 ? -10.980 9.524 30.826 1.00 97.19 417 GLY A CA 1
ATOM 3256 C C . GLY A 1 417 ? -9.695 8.712 30.978 1.00 97.19 417 GLY A C 1
ATOM 3257 O O . GLY A 1 417 ? -9.115 8.675 32.057 1.00 97.19 417 GLY A O 1
ATOM 3258 N N . ALA A 1 418 ? -9.226 8.083 29.896 1.00 96.75 418 ALA A N 1
ATOM 3259 C CA . ALA A 1 418 ? -7.999 7.271 29.887 1.00 96.75 418 ALA A CA 1
ATOM 3260 C C . ALA A 1 418 ? -6.729 8.059 29.505 1.00 96.75 418 ALA A C 1
ATOM 3262 O O . ALA A 1 418 ? -5.617 7.538 29.596 1.00 96.75 418 ALA A O 1
ATOM 3263 N N . SER A 1 419 ? -6.879 9.325 29.121 1.00 96.19 419 SER A N 1
ATOM 3264 C CA . SER A 1 419 ? -5.811 10.158 28.553 1.00 96.19 419 SER A CA 1
ATOM 3265 C C . SER A 1 419 ? -6.002 11.608 28.992 1.00 96.19 419 SER A C 1
ATOM 3267 O O . SER A 1 419 ? -7.088 11.966 29.450 1.00 96.19 419 SER A O 1
ATOM 3269 N N . HIS A 1 420 ? -4.984 12.466 28.894 1.00 94.44 420 HIS A N 1
ATOM 3270 C CA . HIS A 1 420 ? -5.112 13.874 29.298 1.00 94.44 420 HIS A CA 1
ATOM 3271 C C . HIS A 1 420 ? -5.199 14.816 28.087 1.00 94.44 420 HIS A C 1
ATOM 3273 O O . HIS A 1 420 ? -4.179 15.274 27.577 1.00 94.44 420 HIS A O 1
ATOM 3279 N N . GLY A 1 421 ? -6.419 15.212 27.723 1.00 89.75 421 GLY A N 1
ATOM 3280 C CA . GLY A 1 421 ? -6.699 16.204 26.682 1.00 89.75 421 GLY A CA 1
ATOM 3281 C C . GLY A 1 421 ? -8.175 16.208 26.287 1.00 89.75 421 GLY A C 1
ATOM 3282 O O . GLY A 1 421 ? -8.971 15.469 26.862 1.00 89.75 421 GLY A O 1
ATOM 3283 N N . THR A 1 422 ? -8.549 17.036 25.311 1.00 86.56 422 THR A N 1
ATOM 3284 C CA . THR A 1 422 ? -9.947 17.235 24.871 1.00 86.56 422 THR A CA 1
ATOM 3285 C C . THR A 1 422 ? -10.601 15.990 24.263 1.00 86.56 422 THR A C 1
ATOM 3287 O O . THR A 1 422 ? -11.822 15.887 24.249 1.00 86.56 422 THR A O 1
ATOM 3290 N N . TYR A 1 423 ? -9.801 15.033 23.802 1.00 83.50 423 TYR A N 1
ATOM 3291 C CA . TYR A 1 423 ? -10.215 13.770 23.180 1.00 83.50 423 TYR A CA 1
ATOM 3292 C C . TYR A 1 423 ? -10.628 12.682 24.189 1.00 83.50 423 TYR A C 1
ATOM 3294 O O . TYR A 1 423 ? -11.188 11.665 23.798 1.00 83.50 423 TYR A O 1
ATOM 3302 N N . ASN A 1 424 ? -10.405 12.877 25.496 1.00 88.19 424 ASN A N 1
ATOM 3303 C CA . ASN A 1 424 ? -10.602 11.828 26.509 1.00 88.19 424 ASN A CA 1
ATOM 3304 C C . ASN A 1 424 ? -12.062 11.620 26.975 1.00 88.19 424 ASN A C 1
ATOM 3306 O O . ASN A 1 424 ? -12.317 10.746 27.804 1.00 88.19 424 ASN A O 1
ATOM 3310 N N . GLY A 1 425 ? -13.000 12.448 26.500 1.00 89.00 425 GLY A N 1
ATOM 3311 C CA . GLY A 1 425 ? -14.433 12.384 26.819 1.00 89.00 425 GLY A CA 1
ATOM 3312 C C . GLY A 1 425 ? -14.878 13.017 28.147 1.00 89.00 425 GLY A C 1
ATOM 3313 O O . GLY A 1 425 ? -16.080 13.133 28.369 1.00 89.00 425 GLY A O 1
ATOM 3314 N N . VAL A 1 426 ? -13.957 13.454 29.013 1.00 94.75 426 VAL A N 1
ATOM 3315 C CA . VAL A 1 426 ? -14.274 14.079 30.319 1.00 94.75 426 VAL A CA 1
ATOM 3316 C C . VAL A 1 426 ? -13.578 15.427 30.540 1.00 94.75 426 VAL A C 1
ATOM 3318 O O . VAL A 1 426 ? -13.706 16.026 31.605 1.00 94.75 426 VAL A O 1
ATOM 3321 N N . TRP A 1 427 ? -12.828 15.927 29.557 1.00 92.56 427 TRP A N 1
ATOM 3322 C CA . TRP A 1 427 ? -12.136 17.213 29.633 1.00 92.56 427 TRP A CA 1
ATOM 3323 C C . TRP A 1 427 ? -13.076 18.362 30.056 1.00 92.56 427 TRP A C 1
ATOM 3325 O O . TRP A 1 427 ? -14.190 18.449 29.538 1.00 92.56 427 TRP A O 1
ATOM 3335 N N . PRO A 1 428 ? -12.652 19.282 30.951 1.00 94.38 428 PRO A N 1
ATOM 3336 C CA . PRO A 1 428 ? -11.310 19.459 31.524 1.00 94.38 428 PRO A CA 1
ATOM 3337 C C . PRO A 1 428 ? -11.048 18.680 32.823 1.00 94.38 428 PRO A C 1
ATOM 3339 O O . PRO A 1 428 ? -10.126 19.016 33.571 1.00 94.38 428 PRO A O 1
ATOM 3342 N N . LEU A 1 429 ? -11.856 17.664 33.135 1.00 95.12 429 LEU A N 1
ATOM 3343 C CA . LEU A 1 429 ? -11.658 16.844 34.328 1.00 95.12 429 LEU A CA 1
ATOM 3344 C C . LEU A 1 429 ? -10.376 16.008 34.209 1.00 95.12 429 LEU A C 1
ATOM 3346 O O . LEU A 1 429 ? -9.887 15.707 33.116 1.00 95.12 429 LEU A O 1
ATOM 3350 N N . LYS A 1 430 ? -9.801 15.666 35.366 1.00 93.94 430 LYS A N 1
ATOM 3351 C CA . LYS A 1 430 ? -8.554 14.898 35.433 1.00 93.94 430 LYS A CA 1
ATOM 3352 C C . LYS A 1 430 ? -8.784 13.458 34.969 1.00 93.94 430 LYS A C 1
ATOM 3354 O O . LYS A 1 430 ? -9.868 12.914 35.108 1.00 93.94 430 LYS A O 1
ATOM 3359 N N . CYS A 1 431 ? -7.730 12.840 34.450 1.00 95.06 431 CYS A N 1
ATOM 3360 C CA . CYS A 1 431 ? -7.738 11.418 34.137 1.00 95.06 431 CYS A CA 1
ATOM 3361 C C . CYS A 1 431 ? -7.903 10.606 35.432 1.00 95.06 431 CYS A C 1
ATOM 3363 O O . CYS A 1 431 ? -7.131 10.794 36.375 1.00 95.06 431 CYS A O 1
ATOM 3365 N N . ALA A 1 432 ? -8.918 9.747 35.475 1.00 96.75 432 ALA A N 1
ATOM 3366 C CA . ALA A 1 432 ? -9.270 8.919 36.627 1.00 96.75 432 ALA A CA 1
ATOM 3367 C C . ALA A 1 432 ? -9.258 7.416 36.300 1.00 96.75 432 ALA A C 1
ATOM 3369 O O . ALA A 1 432 ? -9.141 6.597 37.212 1.00 96.75 432 ALA A O 1
ATOM 3370 N N . PHE A 1 433 ? -9.345 7.040 35.017 1.00 98.06 433 PHE A N 1
ATOM 3371 C CA . PHE A 1 433 ? -9.542 5.655 34.569 1.00 98.06 433 PHE A CA 1
ATOM 3372 C C . PHE A 1 433 ? -8.559 4.647 35.188 1.00 98.06 433 PHE A C 1
ATOM 3374 O O . PHE A 1 433 ? -8.947 3.539 35.552 1.00 98.06 433 PHE A O 1
ATOM 3381 N N . TRP A 1 434 ? -7.291 5.035 35.333 1.00 97.75 434 TRP A N 1
ATOM 3382 C CA . TRP A 1 434 ? -6.209 4.126 35.719 1.00 97.75 434 TRP A CA 1
ATOM 3383 C C . TRP A 1 434 ? -6.122 3.835 37.218 1.00 97.75 434 TRP A C 1
ATOM 3385 O O . TRP A 1 434 ? -5.636 2.771 37.600 1.00 97.75 434 TRP A O 1
ATOM 3395 N N . THR A 1 435 ? -6.554 4.766 38.070 1.00 95.75 435 THR A N 1
ATOM 3396 C CA . THR A 1 435 ? -6.315 4.704 39.524 1.00 95.75 435 THR A CA 1
ATOM 3397 C C . THR A 1 435 ? -7.592 4.703 40.351 1.00 95.75 435 THR A C 1
ATOM 3399 O O . THR A 1 435 ? -7.572 4.267 41.502 1.00 95.75 435 THR A O 1
ATOM 3402 N N . GLU A 1 436 ? -8.704 5.172 39.787 1.00 97.38 436 GLU A N 1
ATOM 3403 C CA . GLU A 1 436 ? -9.933 5.410 40.533 1.00 97.38 436 GLU A CA 1
ATOM 3404 C C . GLU A 1 436 ? -10.961 4.278 40.387 1.00 97.38 436 GLU A C 1
ATOM 3406 O O . GLU A 1 436 ? -10.900 3.396 39.521 1.00 97.38 436 GLU A O 1
ATOM 3411 N N . LYS A 1 437 ? -11.951 4.319 41.279 1.00 98.19 437 LYS A N 1
ATOM 3412 C CA . LYS A 1 437 ? -13.120 3.437 41.286 1.00 98.19 437 LYS A CA 1
ATOM 3413 C C . LYS A 1 437 ? -14.374 4.233 40.989 1.00 98.19 437 LYS A C 1
ATOM 3415 O O . LYS A 1 437 ? -14.441 5.409 41.323 1.00 98.19 437 LYS A O 1
ATOM 3420 N N . SER A 1 438 ? -15.384 3.580 40.427 1.00 97.31 438 SER A N 1
ATOM 3421 C CA . SER A 1 438 ? -16.711 4.172 40.270 1.00 97.31 438 SER A CA 1
ATOM 3422 C C . SER A 1 438 ? -17.222 4.764 41.592 1.00 97.31 438 SER A C 1
ATOM 3424 O O . SER A 1 438 ? -17.047 4.171 42.657 1.00 97.31 438 SER A O 1
ATOM 3426 N N . ARG A 1 439 ? -17.893 5.917 41.512 1.00 96.19 439 ARG A N 1
ATOM 3427 C CA . ARG A 1 439 ? -18.686 6.526 42.597 1.00 96.19 439 ARG A CA 1
ATOM 3428 C C . ARG A 1 439 ? -20.153 6.076 42.572 1.00 96.19 439 ARG A C 1
ATOM 3430 O O . ARG A 1 439 ? -20.973 6.584 43.348 1.00 96.19 439 ARG A O 1
ATOM 3437 N N . ILE A 1 440 ? -20.479 5.157 41.666 1.00 90.94 440 ILE A N 1
ATOM 3438 C CA . ILE A 1 440 ? -21.714 4.375 41.588 1.00 90.94 440 ILE A CA 1
ATOM 3439 C C . ILE A 1 440 ? -21.292 2.908 41.761 1.00 90.94 440 ILE A C 1
ATOM 3441 O O . ILE A 1 440 ? -20.820 2.268 40.822 1.00 90.94 440 ILE A O 1
ATOM 3445 N N . GLY A 1 441 ? -21.336 2.410 42.997 1.00 86.00 441 GLY A N 1
ATOM 3446 C CA . GLY A 1 441 ? -20.721 1.132 43.378 1.00 86.00 441 GLY A CA 1
ATOM 3447 C C . GLY A 1 441 ? -19.263 1.284 43.836 1.00 86.00 441 GLY A C 1
ATOM 3448 O O . GLY A 1 441 ? -18.905 2.302 44.424 1.00 86.00 441 GLY A O 1
ATOM 3449 N N . SER A 1 442 ? -18.430 0.254 43.633 1.00 91.06 442 SER A N 1
ATOM 3450 C CA . SER A 1 442 ? -17.034 0.223 44.125 1.00 91.06 442 SER A CA 1
ATOM 3451 C C . SER A 1 442 ? -16.024 -0.465 43.188 1.00 91.06 442 SER A C 1
ATOM 3453 O O . SER A 1 442 ? -14.880 -0.725 43.578 1.00 91.06 442 SER A O 1
ATOM 3455 N N . THR A 1 443 ? -16.422 -0.749 41.947 1.00 97.94 443 THR A N 1
ATOM 3456 C CA . THR A 1 443 ? -15.581 -1.379 40.916 1.00 97.94 443 THR A CA 1
ATOM 3457 C C . THR A 1 443 ? -14.546 -0.393 40.363 1.00 97.94 443 THR A C 1
ATOM 3459 O O . THR A 1 443 ? -14.852 0.790 40.206 1.00 97.94 443 THR A O 1
ATOM 3462 N N . SER A 1 444 ? -13.325 -0.851 40.056 1.00 98.31 444 SER A N 1
ATOM 3463 C CA . SER A 1 444 ? -12.321 -0.003 39.392 1.00 98.31 444 SER A CA 1
ATOM 3464 C C . SER A 1 444 ? -12.769 0.394 37.988 1.00 98.31 444 SER A C 1
ATOM 3466 O O . SER A 1 444 ? -13.423 -0.384 37.289 1.00 98.31 444 SER A O 1
ATOM 3468 N N . LEU A 1 445 ? -12.393 1.597 37.553 1.00 98.44 445 LEU A N 1
ATOM 3469 C CA . LEU A 1 445 ? -12.714 2.059 36.201 1.00 98.44 445 LEU A CA 1
ATOM 3470 C C . LEU A 1 445 ? -12.038 1.197 35.126 1.00 98.44 445 LEU A C 1
ATOM 3472 O O . LEU A 1 445 ? -12.665 0.897 34.114 1.00 98.44 445 LEU A O 1
ATOM 3476 N N . THR A 1 446 ? -10.830 0.688 35.385 1.00 98.50 446 THR A N 1
ATOM 3477 C CA . THR A 1 446 ? -10.154 -0.291 34.517 1.00 98.50 446 THR A CA 1
ATOM 3478 C C . THR A 1 446 ? -10.964 -1.574 34.311 1.00 98.50 446 THR A C 1
ATOM 3480 O O . THR A 1 446 ? -11.061 -2.061 33.185 1.00 98.50 446 THR A O 1
ATOM 3483 N N . GLN A 1 447 ? -11.601 -2.098 35.366 1.00 98.56 447 GLN A N 1
ATOM 3484 C CA . GLN A 1 447 ? -12.446 -3.293 35.285 1.00 98.56 447 GLN A CA 1
ATOM 3485 C C . GLN A 1 447 ? -13.753 -3.011 34.538 1.00 98.56 447 GLN A C 1
ATOM 3487 O O . GLN A 1 447 ? -14.207 -3.849 33.759 1.00 98.56 447 GLN A O 1
ATOM 3492 N N . ILE A 1 448 ? -14.336 -1.828 34.738 1.00 98.62 448 ILE A N 1
ATOM 3493 C CA . ILE A 1 448 ? -15.487 -1.362 33.956 1.00 98.62 448 ILE A CA 1
ATOM 3494 C C . ILE A 1 448 ? -15.110 -1.241 32.474 1.00 98.62 448 ILE A C 1
ATOM 3496 O O . ILE A 1 448 ? -15.879 -1.650 31.608 1.00 98.62 448 ILE A O 1
ATOM 3500 N N . GLY A 1 449 ? -13.904 -0.752 32.174 1.00 98.50 449 GLY A N 1
ATOM 3501 C CA . GLY A 1 449 ? -13.370 -0.713 30.815 1.00 98.50 449 GLY A CA 1
ATOM 3502 C C . GLY A 1 449 ? -13.334 -2.093 30.155 1.00 98.50 449 GLY A C 1
ATOM 3503 O O . GLY A 1 449 ? -13.716 -2.237 29.000 1.00 98.50 449 GLY A O 1
ATOM 3504 N N . LEU A 1 450 ? -12.963 -3.135 30.898 1.00 98.81 450 LEU A N 1
ATOM 3505 C CA . LEU A 1 450 ? -12.974 -4.505 30.380 1.00 98.81 450 LEU A CA 1
ATOM 3506 C C . LEU A 1 450 ? -14.395 -5.043 30.145 1.00 98.81 450 LEU A C 1
ATOM 3508 O O . LEU A 1 450 ? -14.602 -5.789 29.193 1.00 98.81 450 LEU A O 1
ATOM 3512 N N . TRP A 1 451 ? -15.391 -4.628 30.939 1.00 98.69 451 TRP A N 1
ATOM 3513 C CA . TRP A 1 451 ? -16.799 -4.953 30.658 1.00 98.69 451 TRP A CA 1
ATOM 3514 C C . TRP A 1 451 ? -17.281 -4.324 29.347 1.00 98.69 451 TRP A C 1
ATOM 3516 O O . TRP A 1 451 ? -18.036 -4.948 28.602 1.00 98.69 451 TRP A O 1
ATOM 3526 N N . ILE A 1 452 ? -16.828 -3.103 29.048 1.00 98.75 452 ILE A N 1
ATOM 3527 C CA . ILE A 1 452 ? -17.107 -2.428 27.773 1.00 98.75 452 ILE A CA 1
ATOM 3528 C C . ILE A 1 452 ? -16.473 -3.202 26.610 1.00 98.75 452 ILE A C 1
ATOM 3530 O O . ILE A 1 452 ? -17.149 -3.432 25.609 1.00 98.75 452 ILE A O 1
ATOM 3534 N N . VAL A 1 453 ? -15.225 -3.666 26.756 1.00 98.75 453 VAL A N 1
ATOM 3535 C CA . VAL A 1 453 ? -14.553 -4.522 25.759 1.00 98.75 453 VAL A CA 1
ATOM 3536 C C . VAL A 1 453 ? -15.343 -5.808 25.511 1.00 98.75 453 VAL A C 1
ATOM 3538 O O . VAL A 1 453 ? -15.629 -6.127 24.357 1.00 98.75 453 VAL A O 1
ATOM 3541 N N . ASP A 1 454 ? -15.757 -6.513 26.567 1.00 98.69 454 ASP A N 1
ATOM 3542 C CA . ASP A 1 454 ? -16.554 -7.741 26.432 1.00 98.69 454 ASP A CA 1
ATOM 3543 C C . ASP A 1 454 ? -17.870 -7.476 25.694 1.00 98.69 454 ASP A C 1
ATOM 3545 O O . ASP A 1 454 ? -18.271 -8.248 24.822 1.00 98.69 454 ASP A O 1
ATOM 3549 N N . LYS A 1 455 ? -18.546 -6.367 26.022 1.00 98.38 455 LYS A N 1
ATOM 3550 C CA . LYS A 1 455 ? -19.813 -5.993 25.388 1.00 98.38 455 LYS A CA 1
ATOM 3551 C C . LYS A 1 455 ? -19.622 -5.614 23.916 1.00 98.38 455 LYS A C 1
ATOM 3553 O O . LYS A 1 455 ? -20.443 -6.021 23.097 1.00 98.38 455 LYS A O 1
ATOM 3558 N N . LEU A 1 456 ? -18.554 -4.892 23.573 1.00 98.38 456 LEU A N 1
ATOM 3559 C CA . LEU A 1 456 ? -18.186 -4.575 22.189 1.00 98.38 456 LEU A CA 1
ATOM 3560 C C . LEU A 1 456 ? -17.934 -5.851 21.380 1.00 98.38 456 LEU A C 1
ATOM 3562 O O . LEU A 1 456 ? -18.537 -6.032 20.325 1.00 98.38 456 LEU A O 1
ATOM 3566 N N . VAL A 1 457 ? -17.085 -6.749 21.888 1.00 98.38 457 VAL A N 1
ATOM 3567 C CA . VAL A 1 457 ? -16.782 -8.033 21.238 1.00 98.38 457 VAL A CA 1
ATOM 3568 C C . VAL A 1 457 ? -18.061 -8.842 21.048 1.00 98.38 457 VAL A C 1
ATOM 3570 O O . VAL A 1 457 ? -18.344 -9.289 19.940 1.00 98.38 457 VAL A O 1
ATOM 3573 N N . HIS A 1 458 ? -18.880 -8.964 22.093 1.00 98.00 458 HIS A N 1
ATOM 3574 C CA . HIS A 1 458 ? -20.148 -9.680 22.018 1.00 98.00 458 HIS A CA 1
ATOM 3575 C C . HIS A 1 458 ? -21.108 -9.065 20.992 1.00 98.00 458 HIS A C 1
ATOM 3577 O O . HIS A 1 458 ? -21.773 -9.795 20.264 1.00 98.00 458 HIS A O 1
ATOM 3583 N N . TRP A 1 459 ? -21.182 -7.739 20.893 1.00 97.69 459 TRP A N 1
ATOM 3584 C CA . TRP A 1 459 ? -22.003 -7.080 19.879 1.00 97.69 459 TRP A CA 1
ATOM 3585 C C . TRP A 1 459 ? -21.528 -7.412 18.455 1.00 97.69 459 TRP A C 1
ATOM 3587 O O . TRP A 1 459 ? -22.349 -7.785 17.619 1.00 97.69 459 TRP A O 1
ATOM 3597 N N . ILE A 1 460 ? -20.215 -7.386 18.199 1.00 97.31 460 ILE A N 1
ATOM 3598 C CA . ILE A 1 460 ? -19.641 -7.759 16.892 1.00 97.31 460 ILE A CA 1
ATOM 3599 C C . ILE A 1 460 ? -19.840 -9.248 16.582 1.00 97.31 460 ILE A C 1
ATOM 3601 O O . ILE A 1 460 ? -20.075 -9.616 15.435 1.00 97.31 460 ILE A O 1
ATOM 3605 N N . GLU A 1 461 ? -19.793 -10.132 17.575 1.00 95.81 461 GLU A N 1
ATOM 3606 C CA . GLU A 1 461 ? -20.057 -11.561 17.359 1.00 95.81 461 GLU A CA 1
ATOM 3607 C C . GLU A 1 461 ? -21.508 -11.863 16.954 1.00 95.81 461 GLU A C 1
ATOM 3609 O O . GLU A 1 461 ? -21.753 -12.896 16.333 1.00 95.81 461 GLU A O 1
ATOM 3614 N N . ASN A 1 462 ? -22.462 -11.006 17.333 1.00 94.94 462 ASN A N 1
ATOM 3615 C CA . ASN A 1 462 ? -23.896 -11.253 17.149 1.00 94.94 462 ASN A CA 1
ATOM 3616 C C . ASN A 1 462 ? -24.558 -10.350 16.095 1.00 94.94 462 ASN A C 1
ATOM 3618 O O . ASN A 1 462 ? -25.762 -10.483 15.873 1.00 94.94 462 ASN A O 1
ATOM 3622 N N . MET A 1 463 ? -23.815 -9.448 15.448 1.00 92.94 463 MET A N 1
ATOM 3623 C CA . MET A 1 463 ? -24.321 -8.725 14.277 1.00 92.94 463 MET A CA 1
ATOM 3624 C C . MET A 1 463 ? -24.410 -9.651 13.056 1.00 92.94 463 MET A C 1
ATOM 3626 O O . MET A 1 463 ? -23.837 -10.743 13.029 1.00 92.94 463 MET A O 1
ATOM 3630 N N . ASP A 1 464 ? -25.146 -9.226 12.035 1.00 90.56 464 ASP A N 1
ATOM 3631 C CA . ASP A 1 464 ? -25.238 -9.971 10.786 1.00 90.56 464 ASP A CA 1
ATOM 3632 C C . ASP A 1 464 ? -23.889 -10.009 10.040 1.00 90.56 464 ASP A C 1
ATOM 3634 O O . ASP A 1 464 ? -23.000 -9.176 10.232 1.00 90.56 464 ASP A O 1
ATOM 3638 N N . LEU A 1 465 ? -23.737 -11.002 9.159 1.00 86.31 465 LEU A N 1
ATOM 3639 C CA . LEU A 1 465 ? -22.486 -11.245 8.433 1.00 86.31 465 LEU A CA 1
ATOM 3640 C C . LEU A 1 465 ? -22.102 -10.102 7.486 1.00 86.31 465 LEU A C 1
ATOM 3642 O O . LEU A 1 465 ? -20.926 -9.970 7.141 1.00 86.31 465 LEU A O 1
ATOM 3646 N N . GLU A 1 466 ? -23.071 -9.304 7.035 1.00 85.44 466 GLU A N 1
ATOM 3647 C CA . GLU A 1 466 ? -22.814 -8.196 6.126 1.00 85.44 466 GLU A CA 1
ATOM 3648 C C . GLU A 1 466 ? -22.137 -7.046 6.873 1.00 85.44 466 GLU A C 1
ATOM 3650 O O . GLU A 1 466 ? -21.050 -6.629 6.467 1.00 85.44 466 GLU A O 1
ATOM 3655 N N . ALA A 1 467 ? -22.722 -6.607 7.990 1.00 87.88 467 ALA A N 1
ATOM 3656 C CA . ALA A 1 467 ? -22.137 -5.599 8.868 1.00 87.88 467 ALA A CA 1
ATOM 3657 C C . ALA A 1 467 ? -20.805 -6.075 9.473 1.00 87.88 467 ALA A C 1
ATOM 3659 O O . ALA A 1 467 ? -19.822 -5.329 9.457 1.00 87.88 467 ALA A O 1
ATOM 3660 N N . GLN A 1 468 ? -20.732 -7.334 9.926 1.00 89.06 468 GLN A N 1
ATOM 3661 C CA . GLN A 1 468 ? -19.498 -7.920 10.464 1.00 89.06 468 GLN A CA 1
ATOM 3662 C C . GLN A 1 468 ? -18.377 -7.922 9.419 1.00 89.06 468 GLN A C 1
ATOM 3664 O O . GLN A 1 468 ? -17.239 -7.574 9.727 1.00 89.06 468 GLN A O 1
ATOM 3669 N N . GLY A 1 469 ? -18.700 -8.270 8.169 1.00 84.94 469 GLY A N 1
ATOM 3670 C CA . GLY A 1 469 ? -17.752 -8.293 7.057 1.00 84.94 469 GLY A CA 1
ATOM 3671 C C . GLY A 1 469 ? -17.269 -6.914 6.595 1.00 84.94 469 GLY A C 1
ATOM 3672 O O . GLY A 1 469 ? -16.344 -6.847 5.786 1.00 84.94 469 GLY A O 1
ATOM 3673 N N . THR A 1 470 ? -17.876 -5.822 7.069 1.00 89.88 470 THR A N 1
ATOM 3674 C CA . THR A 1 470 ? -17.415 -4.445 6.816 1.00 89.88 470 THR A CA 1
ATOM 3675 C C . THR A 1 470 ? -16.325 -4.013 7.798 1.00 89.88 470 THR A C 1
ATOM 3677 O O . THR A 1 470 ? -15.525 -3.127 7.487 1.00 89.88 470 THR A O 1
ATOM 3680 N N . ILE A 1 471 ? -16.266 -4.620 8.985 1.00 92.75 471 ILE A N 1
ATOM 3681 C CA . ILE A 1 471 ? -15.303 -4.250 10.024 1.00 92.75 471 ILE A CA 1
ATOM 3682 C C . ILE A 1 471 ? -13.931 -4.834 9.666 1.00 92.75 471 ILE A C 1
ATOM 3684 O O . ILE A 1 471 ? -13.703 -6.037 9.771 1.00 92.75 471 ILE A O 1
ATOM 3688 N N . ALA A 1 472 ? -12.995 -3.971 9.268 1.00 90.69 472 ALA A N 1
ATOM 3689 C CA . ALA A 1 472 ? -11.607 -4.352 8.998 1.00 90.69 472 ALA A CA 1
ATOM 3690 C C . ALA A 1 472 ? -10.791 -4.521 10.285 1.00 90.69 472 ALA A C 1
ATOM 3692 O O . ALA A 1 472 ? -9.842 -5.308 10.326 1.00 90.69 472 ALA A O 1
ATOM 3693 N N . GLY A 1 473 ? -11.165 -3.810 11.349 1.00 95.44 473 GLY A N 1
ATOM 3694 C CA . GLY A 1 473 ? -10.551 -4.001 12.650 1.00 95.44 473 GLY A CA 1
ATOM 3695 C C . GLY A 1 473 ? -11.155 -3.170 13.768 1.00 95.44 473 GLY A C 1
ATOM 3696 O O . GLY A 1 473 ? -12.116 -2.425 13.575 1.00 95.44 473 GLY A O 1
ATOM 3697 N N . VAL A 1 474 ? -10.589 -3.344 14.958 1.00 98.19 474 VAL A N 1
ATOM 3698 C CA . VAL A 1 474 ? -11.049 -2.707 16.192 1.00 98.19 474 VAL A CA 1
ATOM 3699 C C . VAL A 1 474 ? -9.856 -2.170 16.976 1.00 98.19 474 VAL A C 1
ATOM 3701 O O . VAL A 1 474 ? -8.932 -2.923 17.282 1.00 98.19 474 VAL A O 1
ATOM 3704 N N . THR A 1 475 ? -9.912 -0.896 17.354 1.00 98.50 475 THR A N 1
ATOM 3705 C CA . THR A 1 475 ? -9.078 -0.290 18.394 1.00 98.50 475 THR A CA 1
ATOM 3706 C C . THR A 1 475 ? -9.858 -0.328 19.707 1.00 98.50 475 THR A C 1
ATOM 3708 O O . THR A 1 475 ? -10.884 0.335 19.866 1.00 98.50 475 THR A O 1
ATOM 3711 N N . LEU A 1 476 ? -9.397 -1.143 20.661 1.00 98.38 476 LEU A N 1
ATOM 3712 C CA . LEU A 1 476 ? -10.108 -1.335 21.934 1.00 98.38 476 LEU A CA 1
ATOM 3713 C C . LEU A 1 476 ? -10.033 -0.113 22.850 1.00 98.38 476 LEU A C 1
ATOM 3715 O O . LEU A 1 476 ? -10.906 0.055 23.694 1.00 98.38 476 LEU A O 1
ATOM 3719 N N . MET A 1 477 ? -9.000 0.715 22.716 1.00 98.12 477 MET A N 1
ATOM 3720 C CA . MET A 1 477 ? -8.867 1.983 23.424 1.00 98.12 477 MET A CA 1
ATOM 3721 C C . MET A 1 477 ? -7.980 2.915 22.614 1.00 98.12 477 MET A C 1
ATOM 3723 O O . MET A 1 477 ? -6.831 2.572 22.328 1.00 98.12 477 MET A O 1
ATOM 3727 N N . ASN A 1 478 ? -8.506 4.090 22.285 1.00 97.75 478 ASN A N 1
ATOM 3728 C CA . ASN A 1 478 ? -7.713 5.144 21.679 1.00 97.75 478 ASN A CA 1
ATOM 3729 C C . ASN A 1 478 ? -6.743 5.756 22.689 1.00 97.75 478 ASN A C 1
ATOM 3731 O O . ASN A 1 478 ? -7.114 6.064 23.824 1.00 97.75 478 ASN A O 1
ATOM 3735 N N . GLU A 1 479 ? -5.512 5.975 22.241 1.00 96.44 479 GLU A N 1
ATOM 3736 C CA . GLU A 1 479 ? -4.494 6.759 22.934 1.00 96.44 479 GLU A CA 1
ATOM 3737 C C . GLU A 1 479 ? -4.311 6.471 24.440 1.00 96.44 479 GLU A C 1
ATOM 3739 O O . GLU A 1 479 ? -4.239 7.409 25.244 1.00 96.44 479 GLU A O 1
ATOM 3744 N N . PRO A 1 480 ? -4.212 5.200 24.866 1.00 97.12 480 PRO A N 1
ATOM 3745 C CA . PRO A 1 480 ? -4.199 4.816 26.274 1.00 97.12 480 PRO A CA 1
ATOM 3746 C C . PRO A 1 480 ? -3.062 5.518 27.028 1.00 97.12 480 PRO A C 1
ATOM 3748 O O . PRO A 1 480 ? -1.881 5.302 26.760 1.00 97.12 480 PRO A O 1
ATOM 3751 N N . GLY A 1 481 ? -3.414 6.378 27.986 1.00 96.62 481 GLY A N 1
ATOM 3752 C CA . GLY A 1 481 ? -2.442 7.101 28.799 1.00 96.62 481 GLY A CA 1
ATOM 3753 C C . GLY A 1 481 ? -1.737 8.260 28.095 1.00 96.62 481 GLY A C 1
ATOM 3754 O O . GLY A 1 481 ? -0.770 8.776 28.644 1.00 96.62 481 GLY A O 1
ATOM 3755 N N . HIS A 1 482 ? -2.183 8.722 26.924 1.00 96.75 482 HIS A N 1
ATOM 3756 C CA . HIS A 1 482 ? -1.551 9.855 26.237 1.00 96.75 482 HIS A CA 1
ATOM 3757 C C . HIS A 1 482 ? -1.363 11.072 27.172 1.00 96.75 482 HIS A C 1
ATOM 3759 O O . HIS A 1 482 ? -2.240 11.405 27.980 1.00 96.75 482 HIS A O 1
ATOM 3765 N N . MET A 1 483 ? -0.177 11.695 27.088 1.00 95.62 483 MET A N 1
ATOM 3766 C CA . MET A 1 483 ? 0.360 12.748 27.976 1.00 95.62 483 MET A CA 1
ATOM 3767 C C . MET A 1 483 ? 0.767 12.313 29.397 1.00 95.62 483 MET A C 1
ATOM 3769 O O . MET A 1 483 ? 1.240 13.147 30.181 1.00 95.62 483 MET A O 1
ATOM 3773 N N . ASN A 1 484 ? 0.659 11.031 29.752 1.00 96.38 484 ASN A N 1
ATOM 3774 C CA . ASN A 1 484 ? 1.064 10.530 31.067 1.00 96.38 484 ASN A CA 1
ATOM 3775 C C . ASN A 1 484 ? 2.560 10.727 31.359 1.00 96.38 484 ASN A C 1
ATOM 3777 O O . ASN A 1 484 ? 2.914 10.995 32.507 1.00 96.38 484 ASN A O 1
ATOM 3781 N N . ARG A 1 485 ? 3.430 10.717 30.339 1.00 95.88 485 ARG A N 1
ATOM 3782 C CA . ARG A 1 485 ? 4.871 10.987 30.491 1.00 95.88 485 ARG A CA 1
ATOM 3783 C C . ARG A 1 485 ? 5.147 12.259 31.300 1.00 95.88 485 ARG A C 1
ATOM 3785 O O . ARG A 1 485 ? 6.041 12.276 32.142 1.00 95.88 485 ARG A O 1
ATOM 3792 N N . TRP A 1 486 ? 4.348 13.303 31.091 1.00 94.88 486 TRP A N 1
ATOM 3793 C CA . TRP A 1 486 ? 4.488 14.574 31.807 1.00 94.88 486 TRP A CA 1
ATOM 3794 C C . TRP A 1 486 ? 3.474 14.753 32.934 1.00 94.88 486 TRP A C 1
ATOM 3796 O O . TRP A 1 486 ? 3.775 15.414 33.925 1.00 94.88 486 TRP A O 1
ATOM 3806 N N . LYS A 1 487 ? 2.261 14.207 32.790 1.00 94.00 487 LYS A N 1
ATOM 3807 C CA . LYS A 1 487 ? 1.164 14.419 33.747 1.00 94.00 487 LYS A CA 1
ATOM 3808 C C . LYS A 1 487 ? 1.139 13.414 34.899 1.00 94.00 487 LYS A C 1
ATOM 3810 O O . LYS A 1 487 ? 0.532 13.725 35.919 1.00 94.00 487 LYS A O 1
ATOM 3815 N N . GLN A 1 488 ? 1.791 12.261 34.741 1.00 94.38 488 GLN A N 1
ATOM 3816 C CA . GLN A 1 488 ? 1.991 11.232 35.766 1.00 94.38 488 GLN A CA 1
ATOM 3817 C C . GLN A 1 488 ? 0.696 10.810 36.485 1.00 94.38 488 GLN A C 1
ATOM 3819 O O . GLN A 1 488 ? 0.648 10.722 37.710 1.00 94.38 488 GLN A O 1
ATOM 3824 N N . PHE A 1 489 ? -0.374 10.570 35.725 1.00 94.56 489 PHE A N 1
ATOM 3825 C CA . PHE A 1 489 ? -1.672 10.141 36.262 1.00 94.56 489 PHE A CA 1
ATOM 3826 C C . PHE A 1 489 ? -1.857 8.615 36.265 1.00 94.56 489 PHE A C 1
ATOM 3828 O O . PHE A 1 489 ? -2.845 8.129 36.806 1.00 94.56 489 PHE A O 1
ATOM 3835 N N . ALA A 1 490 ? -0.941 7.854 35.661 1.00 96.12 490 ALA A N 1
ATOM 3836 C CA . ALA A 1 490 ? -1.000 6.400 35.588 1.00 96.12 490 ALA A CA 1
ATOM 3837 C C . ALA A 1 490 ? 0.401 5.771 35.684 1.00 96.12 490 ALA A C 1
ATOM 3839 O O . ALA A 1 490 ? 1.354 6.300 35.111 1.00 96.12 490 ALA A O 1
ATOM 3840 N N . PRO A 1 491 ? 0.552 4.615 36.352 1.00 95.31 491 PRO A N 1
ATOM 3841 C CA . PRO A 1 491 ? 1.749 3.795 36.208 1.00 95.31 491 PRO A CA 1
ATOM 3842 C C . PRO A 1 491 ? 1.826 3.181 34.802 1.00 95.31 491 PRO A C 1
ATOM 3844 O O . PRO A 1 491 ? 0.852 2.579 34.351 1.00 95.31 491 PRO A O 1
ATOM 3847 N N . ASP A 1 492 ? 2.994 3.231 34.155 1.00 95.25 492 ASP A N 1
ATOM 3848 C CA . ASP A 1 492 ? 3.221 2.650 32.819 1.00 95.25 492 ASP A CA 1
ATOM 3849 C C . ASP A 1 492 ? 2.776 1.173 32.740 1.00 95.25 492 ASP A C 1
ATOM 3851 O O . ASP A 1 492 ? 2.107 0.753 31.796 1.00 95.25 492 ASP A O 1
ATOM 3855 N N . GLN A 1 493 ? 3.060 0.388 33.788 1.00 94.88 493 GLN A N 1
ATOM 3856 C CA . GLN A 1 493 ? 2.666 -1.021 33.864 1.00 94.88 493 GLN A CA 1
ATOM 3857 C C . GLN A 1 493 ? 1.145 -1.217 33.921 1.00 94.88 493 GLN A C 1
ATOM 3859 O O . GLN A 1 493 ? 0.652 -2.228 33.424 1.00 94.88 493 GLN A O 1
ATOM 3864 N N . ALA A 1 494 ? 0.392 -0.285 34.513 1.00 96.31 494 ALA A N 1
ATOM 3865 C CA . ALA A 1 494 ? -1.067 -0.380 34.560 1.00 96.31 494 ALA A CA 1
ATOM 3866 C C . ALA A 1 494 ? -1.663 -0.255 33.150 1.00 96.31 494 ALA A C 1
ATOM 3868 O O . ALA A 1 494 ? -2.565 -1.016 32.804 1.00 96.31 494 ALA A O 1
ATOM 3869 N N . ILE A 1 495 ? -1.094 0.632 32.325 1.00 97.94 495 ILE A N 1
ATOM 3870 C CA . ILE A 1 495 ? -1.483 0.824 30.923 1.00 97.94 495 ILE A CA 1
ATOM 3871 C C . ILE A 1 495 ? -1.218 -0.452 30.117 1.00 97.94 495 ILE A C 1
ATOM 3873 O O . ILE A 1 495 ? -2.135 -1.003 29.509 1.00 97.94 495 ILE A O 1
ATOM 3877 N N . LEU A 1 496 ? 0.013 -0.972 30.164 1.00 98.00 496 LEU A N 1
ATOM 3878 C CA . LEU A 1 496 ? 0.401 -2.169 29.404 1.00 98.00 496 LEU A CA 1
ATOM 3879 C C . LEU A 1 496 ? -0.353 -3.425 29.856 1.00 98.00 496 LEU A C 1
ATOM 3881 O O . LEU A 1 496 ? -0.766 -4.235 29.028 1.00 98.00 496 LEU A O 1
ATOM 3885 N N . SER A 1 497 ? -0.572 -3.586 31.164 1.00 97.56 497 SER A N 1
ATOM 3886 C CA . SER A 1 497 ? -1.312 -4.742 31.692 1.00 97.56 497 SER A CA 1
ATOM 3887 C C . SER A 1 497 ? -2.768 -4.720 31.231 1.00 97.56 497 SER A C 1
ATOM 3889 O O . SER A 1 497 ? -3.291 -5.752 30.815 1.00 97.56 497 SER A O 1
ATOM 3891 N N . TRP A 1 498 ? -3.403 -3.544 31.241 1.00 98.56 498 TRP A N 1
ATOM 3892 C CA . TRP A 1 498 ? -4.773 -3.395 30.756 1.00 98.56 498 TRP A CA 1
ATOM 3893 C C . TRP A 1 498 ? -4.877 -3.660 29.252 1.00 98.56 498 TRP A C 1
ATOM 3895 O O . TRP A 1 498 ? -5.759 -4.406 28.830 1.00 98.56 498 TRP A O 1
ATOM 3905 N N . LEU A 1 499 ? -3.951 -3.122 28.446 1.00 98.56 499 LEU A N 1
ATOM 3906 C CA . LEU A 1 499 ? -3.907 -3.392 27.005 1.00 98.56 499 LEU A CA 1
ATOM 3907 C C . LEU A 1 499 ? -3.732 -4.883 26.712 1.00 98.56 499 LEU A C 1
ATOM 3909 O O . LEU A 1 499 ? -4.402 -5.408 25.824 1.00 98.56 499 LEU A O 1
ATOM 3913 N N . GLY A 1 500 ? -2.877 -5.574 27.468 1.00 98.50 500 GLY A N 1
ATOM 3914 C CA . GLY A 1 500 ? -2.681 -7.018 27.341 1.00 98.50 500 GLY A CA 1
ATOM 3915 C C . GLY A 1 500 ? -3.951 -7.807 27.654 1.00 98.50 500 GLY A C 1
ATOM 3916 O O . GLY A 1 500 ? -4.341 -8.674 26.874 1.00 98.50 500 GLY A O 1
ATOM 3917 N N . GLU A 1 501 ? -4.637 -7.475 28.749 1.00 98.56 501 GLU A N 1
ATOM 3918 C CA . GLU A 1 501 ? -5.880 -8.154 29.130 1.00 98.56 501 GLU A CA 1
ATOM 3919 C C . GLU A 1 501 ? -7.018 -7.894 28.131 1.00 98.56 501 GLU A C 1
ATOM 3921 O O . GLU A 1 501 ? -7.694 -8.833 27.705 1.00 98.56 501 GLU A O 1
ATOM 3926 N N . ALA A 1 502 ? -7.211 -6.641 27.710 1.00 98.69 502 ALA A N 1
ATOM 3927 C CA . ALA A 1 502 ? -8.209 -6.280 26.705 1.00 98.69 502 ALA A CA 1
ATOM 3928 C C . ALA A 1 502 ? -7.943 -6.998 25.370 1.00 98.69 502 ALA A C 1
ATOM 3930 O O . ALA A 1 502 ? -8.855 -7.577 24.773 1.00 98.69 502 ALA A O 1
ATOM 3931 N N . SER A 1 503 ? -6.679 -7.035 24.939 1.00 98.56 503 SER A N 1
ATOM 3932 C CA . SER A 1 503 ? -6.268 -7.733 23.718 1.00 98.56 503 SER A CA 1
ATOM 3933 C C . SER A 1 503 ? -6.505 -9.239 23.812 1.00 98.56 503 SER A C 1
ATOM 3935 O O . SER A 1 503 ? -7.002 -9.838 22.862 1.00 98.56 503 SER A O 1
ATOM 3937 N N . ALA A 1 504 ? -6.223 -9.858 24.962 1.00 98.06 504 ALA A N 1
ATOM 3938 C CA . ALA A 1 504 ? -6.472 -11.282 25.178 1.00 98.06 504 ALA A CA 1
ATOM 3939 C C . ALA A 1 504 ? -7.966 -11.634 25.075 1.00 98.06 504 ALA A C 1
ATOM 3941 O O . ALA A 1 504 ? -8.315 -12.647 24.465 1.00 98.06 504 ALA A O 1
ATOM 3942 N N . ARG A 1 505 ? -8.862 -10.788 25.606 1.00 98.06 505 ARG A N 1
ATOM 3943 C CA . ARG A 1 505 ? -10.325 -10.957 25.474 1.00 98.06 505 ARG A CA 1
ATOM 3944 C C . ARG A 1 505 ? -10.768 -10.919 24.013 1.00 98.06 505 ARG A C 1
ATOM 3946 O O . ARG A 1 505 ? -11.548 -11.764 23.587 1.00 98.06 505 ARG A O 1
ATOM 3953 N N . PHE A 1 506 ? -10.220 -9.995 23.226 1.00 97.88 506 PHE A N 1
ATOM 3954 C CA . PHE A 1 506 ? -10.486 -9.934 21.790 1.00 97.88 506 PHE A CA 1
ATOM 3955 C C . PHE A 1 506 ? -9.935 -11.162 21.048 1.00 97.88 506 PHE A C 1
ATOM 3957 O O . PHE A 1 506 ? -10.651 -11.787 20.267 1.00 97.88 506 PHE A O 1
ATOM 3964 N N . LEU A 1 507 ? -8.678 -11.544 21.289 1.00 96.06 507 LEU A N 1
ATOM 3965 C CA . LEU A 1 507 ? -8.015 -12.621 20.544 1.00 96.06 507 LEU A CA 1
ATOM 3966 C C . LEU A 1 507 ? -8.597 -14.007 20.848 1.00 96.06 507 LEU A C 1
ATOM 3968 O O . LEU A 1 507 ? -8.630 -14.849 19.949 1.00 96.06 507 LEU A O 1
ATOM 3972 N N . SER A 1 508 ? -9.092 -14.215 22.073 1.00 95.44 508 SER A N 1
ATOM 3973 C CA . SER A 1 508 ? -9.764 -15.448 22.518 1.00 95.44 508 SER A CA 1
ATOM 3974 C C . SER A 1 508 ? -11.262 -15.515 22.188 1.00 95.44 508 SER A C 1
ATOM 3976 O O . SER A 1 508 ? -11.906 -16.524 22.476 1.00 95.44 508 SER A O 1
ATOM 3978 N N . SER A 1 509 ? -11.821 -14.463 21.584 1.00 95.94 509 SER A N 1
ATOM 3979 C CA . SER A 1 509 ? -13.224 -14.415 21.166 1.00 95.94 509 SER A CA 1
ATOM 3980 C C . SER A 1 509 ? -13.512 -15.293 19.940 1.00 95.94 509 SER A C 1
ATOM 3982 O O . SER A 1 509 ? -12.613 -15.870 19.323 1.00 95.94 509 SER A O 1
ATOM 3984 N N . ARG A 1 510 ? -14.786 -15.366 19.544 1.00 93.56 510 ARG A N 1
ATOM 3985 C CA . ARG A 1 510 ? -15.253 -16.052 18.328 1.00 93.56 510 ARG A CA 1
ATOM 3986 C C . ARG A 1 510 ? -15.157 -15.174 17.078 1.00 93.56 510 ARG A C 1
ATOM 3988 O O . ARG A 1 510 ? -15.610 -15.595 16.014 1.00 93.56 510 ARG A O 1
ATOM 3995 N N . LEU A 1 511 ? -14.597 -13.966 17.188 1.00 89.31 511 LEU A N 1
ATOM 3996 C CA . LEU A 1 511 ? -14.401 -13.077 16.046 1.00 89.31 511 LEU A CA 1
ATOM 3997 C C . LEU A 1 511 ? -13.469 -13.719 15.005 1.00 89.31 511 LEU A C 1
ATOM 3999 O O . LEU A 1 511 ? -12.488 -14.372 15.376 1.00 89.31 511 LEU A O 1
ATOM 4003 N N . PRO A 1 512 ? -13.734 -13.522 13.701 1.00 77.88 512 PRO A N 1
ATOM 4004 C CA . PRO A 1 512 ? -12.955 -14.151 12.644 1.00 77.88 512 PRO A CA 1
ATOM 4005 C C . PRO A 1 512 ? -11.491 -13.696 12.670 1.00 77.88 512 PRO A C 1
ATOM 4007 O O . PRO A 1 512 ? -11.176 -12.556 13.012 1.00 77.88 512 PRO A O 1
ATOM 4010 N N . VAL A 1 513 ? -10.587 -14.584 12.245 1.00 67.19 513 VAL A N 1
ATOM 4011 C CA . VAL A 1 513 ? -9.136 -14.313 12.188 1.00 67.19 513 VAL A CA 1
ATOM 4012 C C . VAL A 1 513 ? -8.809 -13.122 11.278 1.00 67.19 513 VAL A C 1
ATOM 4014 O O . VAL A 1 513 ? -7.853 -12.404 11.542 1.00 67.19 513 VAL A O 1
ATOM 4017 N N . GLY A 1 514 ? -9.626 -12.878 10.247 1.00 73.06 514 GLY A N 1
ATOM 4018 C CA . GLY A 1 514 ? -9.462 -11.742 9.334 1.00 73.06 514 GLY A CA 1
ATOM 4019 C C . GLY A 1 514 ? -9.785 -10.368 9.936 1.00 73.06 514 GLY A C 1
ATOM 4020 O O . GLY A 1 514 ? -9.417 -9.363 9.335 1.00 73.06 514 GLY A O 1
ATOM 4021 N N . LEU A 1 515 ? -10.444 -10.304 11.101 1.00 86.38 515 LEU A N 1
ATOM 4022 C CA . LEU A 1 515 ? -10.749 -9.049 11.789 1.00 86.38 515 LEU A CA 1
ATOM 4023 C C . LEU A 1 515 ? -9.566 -8.670 12.690 1.00 86.38 515 LEU A C 1
ATOM 4025 O O . LEU A 1 515 ? -9.211 -9.406 13.620 1.00 86.38 515 LEU A O 1
ATOM 4029 N N . LYS A 1 516 ? -8.940 -7.529 12.383 1.00 94.81 516 LYS A N 1
ATOM 4030 C CA . LYS A 1 516 ? -7.685 -7.096 13.005 1.00 94.81 516 LYS A CA 1
ATOM 4031 C C . LYS A 1 516 ? -7.904 -6.374 14.338 1.00 94.81 516 LYS A C 1
ATOM 4033 O O . LYS A 1 516 ? -8.854 -5.611 14.501 1.00 94.81 516 LYS A O 1
ATOM 4038 N N . LEU A 1 517 ? -6.978 -6.561 15.271 1.00 98.25 517 LEU A N 1
ATOM 4039 C CA . LEU A 1 517 ? -6.866 -5.792 16.507 1.00 98.25 517 LEU A CA 1
ATOM 4040 C C . LEU A 1 517 ? -5.828 -4.683 16.325 1.00 98.25 517 LEU A C 1
ATOM 4042 O O . LEU A 1 517 ? -4.655 -4.979 16.107 1.00 98.25 517 LEU A O 1
ATOM 4046 N N . TYR A 1 518 ? -6.242 -3.429 16.456 1.00 98.38 518 TYR A N 1
ATOM 4047 C CA . TYR A 1 518 ? -5.358 -2.266 16.449 1.00 98.38 518 TYR A CA 1
ATOM 4048 C C . TYR A 1 518 ? -4.999 -1.922 17.898 1.00 98.38 518 TYR A C 1
ATOM 4050 O O . TYR A 1 518 ? -5.849 -1.520 18.696 1.00 98.38 518 TYR A O 1
ATOM 4058 N N . VAL A 1 519 ? -3.737 -2.135 18.267 1.00 98.38 519 VAL A N 1
ATOM 4059 C CA . VAL A 1 519 ? -3.231 -1.865 19.618 1.00 98.38 519 VAL A CA 1
ATOM 4060 C C . VAL A 1 519 ? -2.563 -0.499 19.609 1.00 98.38 519 VAL A C 1
ATOM 4062 O O . VAL A 1 519 ? -1.458 -0.361 19.086 1.00 98.38 519 VAL A O 1
ATOM 4065 N N . SER A 1 520 ? -3.236 0.500 20.183 1.00 96.69 520 SER A N 1
ATOM 4066 C CA . SER A 1 520 ? -2.736 1.876 20.233 1.00 96.69 520 SER A CA 1
ATOM 4067 C C . SER A 1 520 ? -1.518 1.987 21.159 1.00 96.69 520 SER A C 1
ATOM 4069 O O . SER A 1 520 ? -1.595 1.718 22.361 1.00 96.69 520 SER A O 1
ATOM 4071 N N . LEU A 1 521 ? -0.375 2.365 20.586 1.00 94.56 521 LEU A N 1
ATOM 4072 C CA . LEU A 1 521 ? 0.913 2.552 21.242 1.00 94.56 521 LEU A CA 1
ATOM 4073 C C . LEU A 1 521 ? 1.323 4.021 21.129 1.00 94.56 521 LEU A C 1
ATOM 4075 O O . LEU A 1 521 ? 1.783 4.486 20.088 1.00 94.56 521 LEU A O 1
ATOM 4079 N N . VAL A 1 522 ? 1.193 4.754 22.231 1.00 93.38 522 VAL A N 1
ATOM 4080 C CA . VAL A 1 522 ? 1.435 6.199 22.249 1.00 93.38 522 VAL A CA 1
ATOM 4081 C C . VAL A 1 522 ? 2.718 6.532 22.991 1.00 93.38 522 VAL A C 1
ATOM 4083 O O . VAL A 1 522 ? 2.828 6.279 24.187 1.00 93.38 522 VAL A O 1
ATOM 4086 N N . GLU A 1 523 ? 3.671 7.173 22.312 1.00 93.25 523 GLU A N 1
ATOM 4087 C CA . GLU A 1 523 ? 4.978 7.509 22.896 1.00 93.25 523 GLU A CA 1
ATOM 4088 C C . GLU A 1 523 ? 4.853 8.311 24.197 1.00 93.25 523 GLU A C 1
ATOM 4090 O O . GLU A 1 523 ? 5.489 8.008 25.205 1.00 93.25 523 GLU A O 1
ATOM 4095 N N . THR A 1 524 ? 3.984 9.317 24.207 1.00 94.69 524 THR A N 1
ATOM 4096 C CA . THR A 1 524 ? 3.826 10.223 25.350 1.00 94.69 524 THR A CA 1
ATOM 4097 C C . THR A 1 524 ? 3.063 9.614 26.528 1.00 94.69 524 THR A C 1
ATOM 4099 O O . THR A 1 524 ? 2.865 10.294 27.540 1.00 94.69 524 THR A O 1
ATOM 4102 N N . ALA A 1 525 ? 2.619 8.361 26.421 1.00 96.31 525 ALA A N 1
ATOM 4103 C CA . ALA A 1 525 ? 2.033 7.635 27.538 1.00 96.31 525 ALA A CA 1
ATOM 4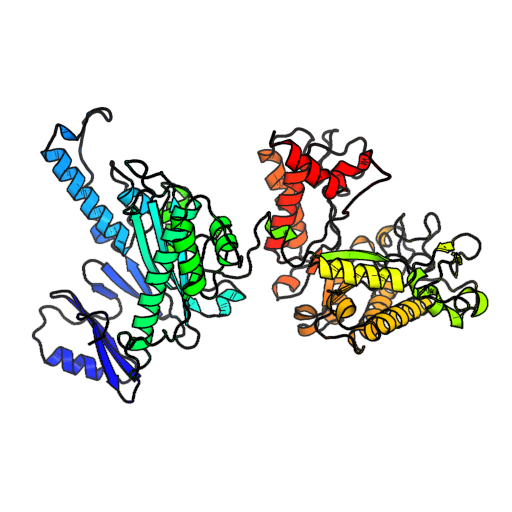104 C C . ALA A 1 525 ? 3.089 7.062 28.495 1.00 96.31 525 ALA A C 1
ATOM 4106 O O . ALA A 1 525 ? 2.780 6.816 29.662 1.00 96.31 525 ALA A O 1
ATOM 4107 N N . PHE A 1 526 ? 4.333 6.907 28.034 1.00 96.56 526 PHE A N 1
ATOM 4108 C CA . PHE A 1 526 ? 5.373 6.173 28.753 1.00 96.56 526 PHE A CA 1
ATOM 4109 C C . PHE A 1 526 ? 6.595 7.043 29.040 1.00 96.56 526 PHE A C 1
ATOM 4111 O O . PHE A 1 526 ? 6.942 7.937 28.264 1.00 96.56 526 PHE A O 1
ATOM 4118 N N . GLN A 1 527 ? 7.281 6.765 30.150 1.00 93.19 527 GLN A N 1
ATOM 4119 C CA . GLN A 1 527 ? 8.557 7.424 30.457 1.00 93.19 527 GLN A CA 1
ATOM 4120 C C . GLN A 1 527 ? 9.662 6.986 29.486 1.00 93.19 527 GLN A C 1
ATOM 4122 O O . GLN A 1 527 ? 10.443 7.817 29.020 1.00 93.19 527 GLN A O 1
ATOM 4127 N N . ASP A 1 528 ? 9.682 5.692 29.156 1.00 92.25 528 ASP A N 1
ATOM 4128 C CA . ASP A 1 528 ? 10.583 5.077 28.181 1.00 92.25 528 ASP A CA 1
ATOM 4129 C C . ASP A 1 528 ? 9.793 4.205 27.194 1.00 92.25 528 ASP A C 1
ATOM 4131 O O . ASP A 1 528 ? 9.649 2.994 27.359 1.00 92.25 528 ASP A O 1
ATOM 4135 N N . PHE A 1 529 ? 9.257 4.831 26.146 1.00 93.31 529 PHE A N 1
ATOM 4136 C CA . PHE A 1 529 ? 8.497 4.129 25.109 1.00 93.31 529 PHE A CA 1
ATOM 4137 C C . PHE A 1 529 ? 9.311 3.020 24.419 1.00 93.31 529 PHE A C 1
ATOM 4139 O O . PHE A 1 529 ? 8.811 1.916 24.196 1.00 93.31 529 PHE A O 1
ATOM 4146 N N . GLY A 1 530 ? 10.578 3.303 24.104 1.00 91.75 530 GLY A N 1
ATOM 4147 C CA . GLY A 1 530 ? 11.446 2.398 23.354 1.00 91.75 530 GLY A CA 1
ATOM 4148 C C . GLY A 1 530 ? 11.946 1.207 24.163 1.00 91.75 530 GLY A C 1
ATOM 4149 O O . GLY A 1 530 ? 12.091 0.121 23.605 1.00 91.75 530 GLY A O 1
ATOM 4150 N N . GLY A 1 531 ? 12.217 1.400 25.453 1.00 93.31 531 GLY A N 1
ATOM 4151 C CA . GLY A 1 531 ? 12.666 0.341 26.355 1.00 93.31 531 GLY A CA 1
ATOM 4152 C C . GLY A 1 531 ? 11.533 -0.453 27.002 1.00 93.31 531 GLY A C 1
ATOM 4153 O O . GLY A 1 531 ? 11.771 -1.576 27.444 1.00 93.31 531 GLY A O 1
ATOM 4154 N N . LEU A 1 532 ? 10.308 0.086 27.033 1.00 94.50 532 LEU A N 1
ATOM 4155 C CA . LEU A 1 532 ? 9.176 -0.544 27.715 1.00 94.50 532 LEU A CA 1
ATOM 4156 C C . LEU A 1 532 ? 8.058 -0.983 26.761 1.00 94.50 532 LEU A C 1
ATOM 4158 O O . LEU A 1 532 ? 7.792 -2.177 26.637 1.00 94.50 532 LEU A O 1
ATOM 4162 N N . ALA A 1 533 ? 7.404 -0.040 26.079 1.00 94.75 533 ALA A N 1
ATOM 4163 C CA . ALA A 1 533 ? 6.194 -0.320 25.303 1.00 94.75 533 ALA A CA 1
ATOM 4164 C C . ALA A 1 533 ? 6.483 -1.147 24.039 1.00 94.75 533 ALA A C 1
ATOM 4166 O O . ALA A 1 533 ? 5.760 -2.102 23.751 1.00 94.75 533 ALA A O 1
ATOM 4167 N N . VAL A 1 534 ? 7.563 -0.830 23.312 1.00 93.81 534 VAL A N 1
ATOM 4168 C CA . VAL A 1 534 ? 7.946 -1.577 22.100 1.00 93.81 534 VAL A CA 1
ATOM 4169 C C . VAL A 1 534 ? 8.322 -3.035 22.424 1.00 93.81 534 VAL A C 1
ATOM 4171 O O . VAL A 1 534 ? 7.735 -3.934 21.813 1.00 93.81 534 VAL A O 1
ATOM 4174 N N . PRO A 1 535 ? 9.213 -3.330 23.397 1.00 94.75 535 PRO A N 1
ATOM 4175 C CA . PRO A 1 535 ? 9.510 -4.709 23.778 1.00 94.75 535 PRO A CA 1
ATOM 4176 C C . PRO A 1 535 ? 8.294 -5.443 24.337 1.00 94.75 535 PRO A C 1
ATOM 4178 O O . PRO A 1 535 ? 8.099 -6.612 24.004 1.00 94.75 535 PRO A O 1
ATOM 4181 N N . TRP A 1 536 ? 7.456 -4.767 25.133 1.00 97.00 536 TRP A N 1
ATOM 4182 C CA . TRP A 1 536 ? 6.204 -5.344 25.620 1.00 97.00 536 TRP A CA 1
ATOM 4183 C C . TRP A 1 536 ? 5.316 -5.795 24.461 1.00 97.00 536 TRP A C 1
ATOM 4185 O O . TRP A 1 536 ? 4.892 -6.944 24.459 1.00 97.00 536 TRP A O 1
ATOM 4195 N N . TYR A 1 537 ? 5.099 -4.959 23.441 1.00 96.50 537 TYR A N 1
ATOM 4196 C CA . TYR A 1 537 ? 4.267 -5.320 22.288 1.00 96.50 537 TYR A CA 1
ATOM 4197 C C . TYR A 1 537 ? 4.797 -6.570 21.568 1.00 96.50 537 TYR A C 1
ATOM 4199 O O . TYR A 1 537 ? 4.044 -7.481 21.231 1.00 96.50 537 TYR A O 1
ATOM 4207 N N . GLN A 1 538 ? 6.115 -6.656 21.373 1.00 93.12 538 GLN A N 1
ATOM 4208 C CA . GLN A 1 538 ? 6.740 -7.813 20.724 1.00 93.12 538 GLN A CA 1
ATOM 4209 C C . GLN A 1 538 ? 6.670 -9.102 21.557 1.00 93.12 538 GLN A C 1
ATOM 4211 O O . GLN A 1 538 ? 6.754 -10.186 20.978 1.00 93.12 538 GLN A O 1
ATOM 4216 N N . GLN A 1 539 ? 6.564 -8.988 22.884 1.00 94.81 539 GLN A N 1
ATOM 4217 C CA . GLN A 1 539 ? 6.451 -10.115 23.816 1.00 94.81 539 GLN A CA 1
ATOM 4218 C C . GLN A 1 539 ? 4.997 -10.527 24.060 1.00 94.81 539 GLN A C 1
ATOM 4220 O O . GLN A 1 539 ? 4.719 -11.714 24.208 1.00 94.81 539 GLN A O 1
ATOM 4225 N N . ALA A 1 540 ? 4.081 -9.558 24.102 1.00 96.38 540 ALA A N 1
ATOM 4226 C CA . ALA A 1 540 ? 2.660 -9.770 24.341 1.00 96.38 540 ALA A CA 1
ATOM 4227 C C . ALA A 1 540 ? 1.976 -10.480 23.166 1.00 96.38 540 ALA A C 1
ATOM 4229 O O . ALA A 1 540 ? 1.010 -11.205 23.385 1.00 96.38 540 ALA A O 1
ATOM 4230 N N . PHE A 1 541 ? 2.492 -10.299 21.944 1.00 95.81 541 PHE A N 1
ATOM 4231 C CA . PHE A 1 541 ? 1.926 -10.873 20.724 1.00 95.81 541 PHE A CA 1
ATOM 4232 C C . PHE A 1 541 ? 2.950 -11.701 19.950 1.00 95.81 541 PHE A C 1
ATOM 4234 O O . PHE A 1 541 ? 4.079 -11.267 19.671 1.00 95.81 541 PHE A O 1
ATOM 4241 N N . THR A 1 542 ? 2.530 -12.891 19.532 1.00 92.06 542 THR A N 1
ATOM 4242 C CA . THR A 1 542 ? 3.343 -13.802 18.725 1.00 92.06 542 THR A CA 1
ATOM 4243 C C . THR A 1 542 ? 3.704 -13.184 17.370 1.00 92.06 542 THR A C 1
ATOM 4245 O O . THR A 1 542 ? 3.089 -12.230 16.892 1.00 92.06 542 THR A O 1
ATOM 4248 N N . LEU A 1 543 ? 4.735 -13.727 16.715 1.00 85.12 543 LEU A N 1
ATOM 4249 C CA . LEU A 1 543 ? 5.132 -13.260 15.383 1.00 85.12 543 LEU A CA 1
ATOM 4250 C C . LEU A 1 543 ? 4.016 -13.451 14.342 1.00 85.12 543 LEU A C 1
ATOM 4252 O O . LEU A 1 543 ? 3.864 -12.610 13.462 1.00 85.12 543 LEU A O 1
ATOM 4256 N N . GLU A 1 544 ? 3.251 -14.538 14.444 1.00 85.00 544 GLU A N 1
ATOM 4257 C CA . GLU A 1 544 ? 2.131 -14.828 13.545 1.00 85.00 544 GLU A CA 1
ATOM 4258 C C . GLU A 1 544 ? 0.990 -13.827 13.734 1.00 85.00 544 GLU A C 1
ATOM 4260 O O . GLU A 1 544 ? 0.538 -13.225 12.759 1.00 85.00 544 GLU A O 1
ATOM 4265 N N . GLU A 1 545 ? 0.588 -13.567 14.981 1.00 90.19 545 GLU A N 1
ATOM 4266 C CA . GLU A 1 545 ? -0.419 -12.551 15.299 1.00 90.19 545 GLU A CA 1
ATOM 4267 C C . GLU A 1 545 ? -0.002 -11.185 14.759 1.00 90.19 545 GLU A C 1
ATOM 4269 O O . GLU A 1 545 ? -0.772 -10.553 14.040 1.00 90.19 545 GLU A O 1
ATOM 4274 N N . ARG A 1 546 ? 1.246 -10.763 15.000 1.00 89.06 546 ARG A N 1
ATOM 4275 C CA . ARG A 1 546 ? 1.771 -9.479 14.507 1.00 89.06 546 ARG A CA 1
ATOM 4276 C C . ARG A 1 546 ? 1.869 -9.386 12.983 1.00 89.06 546 ARG A C 1
ATOM 4278 O O . ARG A 1 546 ? 1.998 -8.282 12.471 1.00 89.06 546 ARG A O 1
ATOM 4285 N N . ARG A 1 547 ? 1.849 -10.506 12.257 1.00 83.38 547 ARG A N 1
ATOM 4286 C CA . ARG A 1 547 ? 1.880 -10.552 10.782 1.00 83.38 547 ARG A CA 1
ATOM 4287 C C . ARG A 1 547 ? 0.491 -10.583 10.153 1.00 83.38 547 ARG A C 1
ATOM 4289 O O . ARG A 1 547 ? 0.353 -10.241 8.984 1.00 83.38 547 ARG A O 1
ATOM 4296 N N . THR A 1 548 ? -0.520 -11.029 10.897 1.00 79.25 548 THR A N 1
ATOM 4297 C CA . THR A 1 548 ? -1.813 -11.414 10.311 1.00 79.25 548 THR A CA 1
ATOM 4298 C C . THR A 1 548 ? -3.018 -10.735 10.950 1.00 79.25 548 THR A C 1
ATOM 4300 O O . THR A 1 548 ? -3.995 -10.485 10.248 1.00 79.25 548 THR A O 1
ATOM 4303 N N . ARG A 1 549 ? -2.966 -10.412 12.250 1.00 87.50 549 ARG A N 1
ATOM 4304 C CA . ARG A 1 549 ? -4.160 -10.033 13.023 1.00 87.50 549 ARG A CA 1
ATOM 4305 C C . ARG A 1 549 ? -3.964 -8.877 14.001 1.00 87.50 549 ARG A C 1
ATOM 4307 O O . ARG A 1 549 ? -4.924 -8.162 14.253 1.00 87.50 549 ARG A O 1
ATOM 4314 N N . VAL A 1 550 ? -2.772 -8.672 14.552 1.00 96.06 550 VAL A N 1
ATOM 4315 C CA . VAL A 1 550 ? -2.494 -7.608 15.529 1.00 96.06 550 VAL A CA 1
ATOM 4316 C C . VAL A 1 550 ? -1.642 -6.529 14.874 1.00 96.06 550 VAL A C 1
ATOM 4318 O O . VAL A 1 550 ? -0.536 -6.796 14.402 1.00 96.06 550 VAL A O 1
ATOM 4321 N N . VAL A 1 551 ? -2.179 -5.315 14.839 1.00 95.69 551 VAL A N 1
ATOM 4322 C CA . VAL A 1 551 ? -1.583 -4.133 14.220 1.00 95.69 551 VAL A CA 1
ATOM 4323 C C . VAL A 1 551 ? -1.075 -3.211 15.320 1.00 95.69 551 VAL A C 1
ATOM 4325 O O . VAL A 1 551 ? -1.835 -2.842 16.216 1.00 95.69 551 VAL A O 1
ATOM 4328 N N . ALA A 1 552 ? 0.195 -2.809 15.243 1.00 96.62 552 ALA A N 1
ATOM 4329 C CA . ALA A 1 552 ? 0.698 -1.738 16.094 1.00 96.62 552 ALA A CA 1
ATOM 4330 C C . ALA A 1 552 ? 0.150 -0.418 15.561 1.00 96.62 552 ALA A C 1
ATOM 4332 O O . ALA A 1 552 ? 0.495 -0.005 14.452 1.00 96.62 552 ALA A O 1
ATOM 4333 N N . ASP A 1 553 ? -0.720 0.210 16.336 1.00 96.88 553 ASP A N 1
ATOM 4334 C CA . ASP A 1 553 ? -1.387 1.442 15.960 1.00 96.88 553 ASP A CA 1
ATOM 4335 C C . ASP A 1 553 ? -0.686 2.637 16.611 1.00 96.88 553 ASP A C 1
ATOM 4337 O O . ASP A 1 553 ? -0.525 2.683 17.829 1.00 96.88 553 ASP A O 1
ATOM 4341 N N . VAL A 1 554 ? -0.218 3.585 15.806 1.00 95.94 554 VAL A N 1
ATOM 4342 C CA . VAL A 1 554 ? 0.534 4.760 16.256 1.00 95.94 554 VAL A CA 1
ATOM 4343 C C . VAL A 1 554 ? -0.014 6.026 15.619 1.00 95.94 554 VAL A C 1
ATOM 4345 O O . VAL A 1 554 ? -0.563 5.997 14.522 1.00 95.94 554 VAL A O 1
ATOM 4348 N N . HIS A 1 555 ? 0.151 7.159 16.293 1.00 95.44 555 HIS A N 1
ATOM 4349 C CA . HIS A 1 555 ? -0.299 8.456 15.792 1.00 95.44 555 HIS A CA 1
ATOM 4350 C C . HIS A 1 555 ? 0.905 9.339 15.468 1.00 95.44 555 HIS A C 1
ATOM 4352 O O . HIS A 1 555 ? 1.902 9.337 16.196 1.00 95.44 555 HIS A O 1
ATOM 4358 N N . TYR A 1 556 ? 0.825 10.088 14.370 1.00 95.31 556 TYR A N 1
ATOM 4359 C CA . TYR A 1 556 ? 1.925 10.905 13.872 1.00 95.31 556 TYR A CA 1
ATOM 4360 C C . TYR A 1 556 ? 1.459 12.306 13.490 1.00 95.31 556 TYR A C 1
ATOM 4362 O O . TYR A 1 556 ? 0.653 12.484 12.582 1.00 95.31 556 TYR A O 1
ATOM 4370 N N . TYR A 1 557 ? 2.040 13.319 14.128 1.00 95.44 557 TYR A N 1
ATOM 4371 C CA . TYR A 1 557 ? 1.705 14.710 13.859 1.00 95.44 557 TYR A CA 1
ATOM 4372 C C . TYR A 1 557 ? 2.960 15.574 13.791 1.00 95.44 557 TYR A C 1
ATOM 4374 O O . TYR A 1 557 ? 3.721 15.666 14.754 1.00 95.44 557 TYR A O 1
ATOM 4382 N N . MET A 1 558 ? 3.160 16.253 12.660 1.00 95.25 558 MET A N 1
ATOM 4383 C CA . MET A 1 558 ? 4.253 17.220 12.517 1.00 95.25 558 MET A CA 1
ATOM 4384 C C . MET A 1 558 ? 3.969 18.542 13.245 1.00 95.25 558 MET A C 1
ATOM 4386 O O . MET A 1 558 ? 4.912 19.184 13.693 1.00 95.25 558 MET A O 1
ATOM 4390 N N . ALA A 1 559 ? 2.693 18.911 13.425 1.00 95.00 559 ALA A N 1
ATOM 4391 C CA . ALA A 1 559 ? 2.252 20.168 14.042 1.00 95.00 559 ALA A CA 1
ATOM 4392 C C . ALA A 1 559 ? 2.881 20.467 15.417 1.00 95.00 559 ALA A C 1
ATOM 4394 O O . ALA A 1 559 ? 3.139 21.623 15.735 1.00 95.00 559 ALA A O 1
ATOM 4395 N N . TRP A 1 560 ? 3.153 19.434 16.223 1.00 91.62 560 TRP A N 1
ATOM 4396 C CA . TRP A 1 560 ? 3.726 19.561 17.571 1.00 91.62 560 TRP A CA 1
ATOM 4397 C C . TRP A 1 560 ? 5.239 19.291 17.625 1.00 91.62 560 TRP A C 1
ATOM 4399 O O . TRP A 1 560 ? 5.774 18.972 18.683 1.00 91.62 560 TRP A O 1
ATOM 4409 N N . ASN A 1 561 ? 5.954 19.393 16.498 1.00 87.56 561 ASN A N 1
ATOM 4410 C CA . ASN A 1 561 ? 7.392 19.093 16.440 1.00 87.56 561 ASN A CA 1
ATOM 4411 C C . ASN A 1 561 ? 8.305 20.318 16.690 1.00 87.56 561 ASN A C 1
ATOM 4413 O O . ASN A 1 561 ? 9.518 20.228 16.506 1.00 87.56 561 ASN A O 1
ATOM 4417 N N . HIS A 1 562 ? 7.728 21.447 17.121 1.00 85.25 562 HIS A N 1
ATOM 4418 C CA . HIS A 1 562 ? 8.411 22.620 17.695 1.00 85.25 562 HIS A CA 1
ATOM 4419 C C . HIS A 1 562 ? 9.686 23.080 16.955 1.00 85.25 562 HIS A C 1
ATOM 4421 O O . HIS A 1 562 ? 10.746 23.229 17.565 1.00 85.25 562 HIS A O 1
ATOM 4427 N N . GLY A 1 563 ? 9.600 23.298 15.648 1.00 84.25 563 GLY A N 1
ATOM 4428 C CA . GLY A 1 563 ? 10.691 23.762 14.784 1.00 84.25 563 GLY A CA 1
ATOM 4429 C C . GLY A 1 563 ? 11.394 22.674 13.963 1.00 84.25 563 GLY A C 1
ATOM 4430 O O . GLY A 1 563 ? 12.137 23.006 13.043 1.00 84.25 563 GLY A O 1
ATOM 4431 N N . ASN A 1 564 ? 11.200 21.381 14.260 1.00 88.19 564 ASN A N 1
ATOM 4432 C CA . ASN A 1 564 ? 11.968 20.312 13.594 1.00 88.19 564 ASN A CA 1
ATOM 4433 C C . ASN A 1 564 ? 11.305 19.750 12.329 1.00 88.19 564 ASN A C 1
ATOM 4435 O O . ASN A 1 564 ? 12.004 19.342 11.404 1.00 88.19 564 ASN A O 1
ATOM 4439 N N . CYS A 1 565 ? 9.972 19.689 12.302 1.00 93.25 565 CYS A N 1
ATOM 4440 C CA . CYS A 1 565 ? 9.190 19.138 11.183 1.00 93.25 565 CYS A CA 1
ATOM 4441 C C . CYS A 1 565 ? 7.902 19.925 10.896 1.00 93.25 565 CYS A C 1
ATOM 4443 O O . CYS A 1 565 ? 7.159 19.573 9.983 1.00 93.25 565 CYS A O 1
ATOM 4445 N N . ASP A 1 566 ? 7.618 20.958 11.682 1.00 93.12 566 ASP A N 1
ATOM 4446 C CA . ASP A 1 566 ? 6.469 21.845 11.541 1.00 93.12 566 ASP A CA 1
ATOM 4447 C C . ASP A 1 566 ? 6.765 22.973 10.534 1.00 93.12 566 ASP A C 1
ATOM 4449 O O . ASP A 1 566 ? 7.914 23.307 10.234 1.00 93.12 566 ASP A O 1
ATOM 4453 N N . GLY A 1 567 ? 5.702 23.549 9.987 1.00 93.56 567 GLY A N 1
ATOM 4454 C CA . GLY A 1 567 ? 5.729 24.669 9.056 1.00 93.56 567 GLY A CA 1
ATOM 4455 C C . GLY A 1 567 ? 5.047 25.882 9.655 1.00 93.56 567 GLY A C 1
ATOM 4456 O O . GLY A 1 567 ? 3.891 25.785 10.083 1.00 93.56 567 GLY A O 1
ATOM 4457 N N . ARG A 1 568 ? 5.747 27.018 9.680 1.00 94.12 568 ARG A N 1
ATOM 4458 C CA . ARG A 1 568 ? 5.291 28.217 10.396 1.00 94.12 568 ARG A CA 1
ATOM 4459 C C . ARG A 1 568 ? 5.482 29.499 9.591 1.00 94.12 568 ARG A C 1
ATOM 4461 O O . ARG A 1 568 ? 6.448 29.641 8.840 1.00 94.12 568 ARG A O 1
ATOM 4468 N N . SER A 1 569 ? 4.579 30.458 9.784 1.00 93.44 569 SER A N 1
ATOM 4469 C CA . SER A 1 569 ? 4.633 31.787 9.154 1.00 93.44 569 SER A CA 1
ATOM 4470 C C . SER A 1 569 ? 5.575 32.762 9.870 1.00 93.44 569 SER A C 1
ATOM 4472 O O . SER A 1 569 ? 6.011 33.743 9.275 1.00 93.44 569 SER A O 1
ATOM 4474 N N . ASP A 1 570 ? 5.934 32.471 11.123 1.00 92.44 570 ASP A N 1
ATOM 4475 C CA . ASP A 1 570 ? 6.865 33.252 11.951 1.00 92.44 570 ASP A CA 1
ATOM 4476 C C . ASP A 1 570 ? 8.352 32.947 11.669 1.00 92.44 570 ASP A C 1
ATOM 4478 O O . ASP A 1 570 ? 9.237 33.567 12.260 1.00 92.44 570 ASP A O 1
ATOM 4482 N N . GLY A 1 571 ? 8.637 32.006 10.762 1.00 86.38 571 GLY A N 1
ATOM 4483 C CA . GLY A 1 571 ? 9.995 31.600 10.399 1.00 86.38 571 GLY A CA 1
ATOM 4484 C C . GLY A 1 571 ? 10.686 30.679 11.411 1.00 86.38 571 GLY A C 1
ATOM 4485 O O . GLY A 1 571 ? 11.862 30.379 11.226 1.00 86.38 571 GLY A O 1
ATOM 4486 N N . LEU A 1 572 ? 9.988 30.218 12.456 1.00 90.06 572 LEU A N 1
ATOM 4487 C CA . LEU A 1 572 ? 10.541 29.310 13.471 1.00 90.06 572 LEU A CA 1
ATOM 4488 C C . LEU A 1 572 ? 10.351 27.822 13.136 1.00 90.06 572 LEU A C 1
ATOM 4490 O O . LEU A 1 572 ? 10.814 26.969 13.888 1.00 90.06 572 LEU A O 1
ATOM 4494 N N . GLY A 1 573 ? 9.645 27.512 12.045 1.00 90.94 573 GLY A N 1
ATOM 4495 C CA . GLY A 1 573 ? 9.412 26.144 11.579 1.00 90.94 573 GLY A CA 1
ATOM 4496 C C . GLY A 1 573 ? 10.580 25.589 10.764 1.00 90.94 573 GLY A C 1
ATOM 4497 O O . GLY A 1 573 ? 11.434 26.335 10.282 1.00 90.94 573 GLY A O 1
ATOM 4498 N N . ALA A 1 574 ? 10.566 24.279 10.528 1.00 92.94 574 ALA A N 1
ATOM 4499 C CA . ALA A 1 574 ? 11.515 23.606 9.638 1.00 92.94 574 ALA A CA 1
ATOM 4500 C C . ALA A 1 574 ? 11.402 24.083 8.180 1.00 92.94 574 ALA A C 1
ATOM 4502 O O . ALA A 1 574 ? 12.344 23.971 7.395 1.00 92.94 574 ALA A O 1
ATOM 4503 N N . TYR A 1 575 ? 10.234 24.612 7.821 1.00 93.06 575 TYR A N 1
ATOM 4504 C CA . TYR A 1 575 ? 9.963 25.299 6.568 1.00 93.06 575 TYR A CA 1
ATOM 4505 C C . TYR A 1 575 ? 8.991 26.463 6.807 1.00 93.06 575 TYR A C 1
ATOM 4507 O O . TYR A 1 575 ? 8.239 26.490 7.786 1.00 93.06 575 TYR A O 1
ATOM 4515 N N . SER A 1 576 ? 9.020 27.451 5.914 1.00 91.50 576 SER A N 1
ATOM 4516 C CA . SER A 1 576 ? 8.185 28.652 6.015 1.00 91.50 576 SER A CA 1
ATOM 4517 C C . SER A 1 576 ? 6.977 28.586 5.088 1.00 91.50 576 SER A C 1
ATOM 4519 O O . SER A 1 576 ? 7.047 28.024 3.992 1.00 91.50 576 SER A O 1
ATOM 4521 N N . CYS A 1 577 ? 5.880 29.217 5.503 1.00 91.44 577 CYS A N 1
ATOM 4522 C CA . CYS A 1 577 ? 4.721 29.411 4.634 1.00 91.44 577 CYS A CA 1
ATOM 4523 C C . CYS A 1 577 ? 5.116 30.246 3.398 1.00 91.44 577 CYS A C 1
ATOM 4525 O O . CYS A 1 577 ? 5.963 31.137 3.484 1.00 91.44 577 CYS A O 1
ATOM 4527 N N . GLY A 1 578 ? 4.555 29.924 2.232 1.00 85.31 578 GLY A N 1
ATOM 4528 C CA . GLY A 1 578 ? 4.903 30.560 0.954 1.00 85.31 578 GLY A CA 1
ATOM 4529 C C . GLY A 1 578 ? 6.272 30.198 0.352 1.00 85.31 578 GLY A C 1
ATOM 4530 O O . GLY A 1 578 ? 6.627 30.753 -0.688 1.00 85.31 578 GLY A O 1
ATOM 4531 N N . ALA A 1 579 ? 7.042 29.286 0.957 1.00 86.38 579 ALA A N 1
ATOM 4532 C CA . ALA A 1 579 ? 8.290 28.795 0.368 1.00 86.38 579 ALA A CA 1
ATOM 4533 C C . ALA A 1 579 ? 8.047 28.004 -0.939 1.00 86.38 579 ALA A C 1
ATOM 4535 O O . ALA A 1 579 ? 6.934 27.565 -1.230 1.00 86.38 579 ALA A O 1
ATOM 4536 N N . ASP A 1 580 ? 9.096 27.813 -1.742 1.00 82.00 580 ASP A N 1
ATOM 4537 C CA . ASP A 1 580 ? 9.017 27.009 -2.970 1.00 82.00 580 ASP A CA 1
ATOM 4538 C C . ASP A 1 580 ? 8.823 25.515 -2.620 1.00 82.00 580 ASP A C 1
ATOM 4540 O O . ASP A 1 580 ? 9.566 25.008 -1.771 1.00 82.00 580 ASP A O 1
ATOM 4544 N N . PRO A 1 581 ? 7.888 24.782 -3.260 1.00 75.56 581 PRO A N 1
ATOM 4545 C CA . PRO A 1 581 ? 7.707 23.341 -3.065 1.00 75.56 581 PRO A CA 1
ATOM 4546 C C . PRO A 1 581 ? 8.985 22.499 -3.059 1.00 75.56 581 PRO A C 1
ATOM 4548 O O . PRO A 1 581 ? 9.122 21.590 -2.233 1.00 75.56 581 PRO A O 1
ATOM 4551 N N . ALA A 1 582 ? 9.959 22.832 -3.906 1.00 75.00 582 ALA A N 1
ATOM 4552 C CA . ALA A 1 582 ? 11.233 22.122 -3.982 1.00 75.00 582 ALA A CA 1
ATOM 4553 C C . ALA A 1 582 ? 12.061 22.225 -2.686 1.00 75.00 582 ALA A C 1
ATOM 4555 O O . ALA A 1 582 ? 12.933 21.392 -2.443 1.00 75.00 582 ALA A O 1
ATOM 4556 N N . THR A 1 583 ? 11.793 23.227 -1.843 1.00 79.50 583 THR A N 1
ATOM 4557 C CA . THR A 1 583 ? 12.548 23.485 -0.607 1.00 79.50 583 THR A CA 1
ATOM 4558 C C . THR A 1 583 ? 12.032 22.702 0.595 1.00 79.50 583 THR A C 1
ATOM 4560 O O . THR A 1 583 ? 12.826 22.369 1.472 1.00 79.50 583 THR A O 1
ATOM 4563 N N . TYR A 1 584 ? 10.739 22.357 0.632 1.00 85.25 584 TYR A N 1
ATOM 4564 C CA . TYR A 1 584 ? 10.139 21.655 1.772 1.00 85.25 584 TYR A CA 1
ATOM 4565 C C . TYR A 1 584 ? 9.758 20.202 1.494 1.00 85.25 584 TYR A C 1
ATOM 4567 O O . TYR A 1 584 ? 9.684 19.427 2.446 1.00 85.25 584 TYR A O 1
ATOM 4575 N N . ALA A 1 585 ? 9.578 19.781 0.235 1.00 84.50 585 ALA A N 1
ATOM 4576 C CA . ALA A 1 585 ? 9.207 18.394 -0.079 1.00 84.50 585 ALA A CA 1
ATOM 4577 C C . ALA A 1 585 ? 10.191 17.375 0.531 1.00 84.50 585 ALA A C 1
ATOM 4579 O O . ALA A 1 585 ? 9.790 16.427 1.208 1.00 84.50 585 ALA A O 1
ATOM 4580 N N . GLY A 1 586 ? 11.498 17.632 0.394 1.00 82.19 586 GLY A N 1
ATOM 4581 C CA . GLY A 1 586 ? 12.539 16.789 0.987 1.00 82.19 586 GLY A CA 1
ATOM 4582 C C . GLY A 1 586 ? 12.514 16.760 2.521 1.00 82.19 586 GLY A C 1
ATOM 4583 O O . GLY A 1 586 ? 12.794 15.714 3.111 1.00 82.19 586 GLY A O 1
ATOM 4584 N N . VAL A 1 587 ? 12.146 17.872 3.170 1.00 90.50 587 VAL A N 1
ATOM 4585 C CA . VAL A 1 587 ? 12.012 17.969 4.635 1.00 90.50 587 VAL A CA 1
ATOM 4586 C C . VAL A 1 587 ? 10.818 17.144 5.110 1.00 90.50 587 VAL A C 1
ATOM 4588 O O . VAL A 1 587 ? 10.974 16.289 5.981 1.00 90.50 587 VAL A O 1
ATOM 4591 N N . LEU A 1 588 ? 9.655 17.331 4.480 1.00 91.69 588 LEU A N 1
ATOM 4592 C CA . LEU A 1 588 ? 8.416 16.614 4.789 1.00 91.69 588 LEU A CA 1
ATOM 4593 C C . LEU A 1 588 ? 8.604 15.098 4.659 1.00 91.69 588 LEU A C 1
ATOM 4595 O O . LEU A 1 588 ? 8.300 14.351 5.593 1.00 91.69 588 LEU A O 1
ATOM 4599 N N . ASN A 1 589 ? 9.188 14.649 3.543 1.00 90.56 589 ASN A N 1
ATOM 4600 C CA . ASN A 1 589 ? 9.495 13.237 3.335 1.00 90.56 589 ASN A CA 1
ATOM 4601 C C . ASN A 1 589 ? 10.450 12.715 4.411 1.00 90.56 589 ASN A C 1
ATOM 4603 O O . ASN A 1 589 ? 10.190 11.685 5.029 1.00 90.56 589 ASN A O 1
ATOM 4607 N N . SER A 1 590 ? 11.539 13.445 4.674 1.00 89.88 590 SER A N 1
ATOM 4608 C CA . SER A 1 590 ? 12.558 13.038 5.646 1.00 89.88 590 SER A CA 1
ATOM 4609 C C . SER A 1 590 ? 12.006 12.932 7.066 1.00 89.88 590 SER A C 1
ATOM 4611 O O . SER A 1 590 ? 12.403 12.023 7.796 1.00 89.88 590 SER A O 1
ATOM 4613 N N . CYS A 1 591 ? 11.079 13.808 7.452 1.00 94.19 591 CYS A N 1
ATOM 4614 C CA . CYS A 1 591 ? 10.403 13.772 8.745 1.00 94.19 591 CYS A CA 1
ATOM 4615 C C . CYS A 1 591 ? 9.521 12.527 8.897 1.00 94.19 591 CYS A C 1
ATOM 4617 O O . CYS A 1 591 ? 9.684 11.766 9.856 1.00 94.19 591 CYS A O 1
ATOM 4619 N N . ALA A 1 592 ? 8.640 12.266 7.929 1.00 92.62 592 ALA A N 1
ATOM 4620 C CA . ALA A 1 592 ? 7.751 11.106 7.970 1.00 92.62 592 ALA A CA 1
ATOM 4621 C C . ALA A 1 592 ? 8.524 9.784 7.822 1.00 92.62 592 ALA A C 1
ATOM 4623 O O . ALA A 1 592 ? 8.323 8.836 8.583 1.00 92.62 592 ALA A O 1
ATOM 4624 N N . ALA A 1 593 ? 9.489 9.734 6.899 1.00 87.88 593 ALA A N 1
ATOM 4625 C CA . ALA A 1 593 ? 10.363 8.581 6.710 1.00 87.88 593 ALA A CA 1
ATOM 4626 C C . ALA A 1 593 ? 11.272 8.360 7.923 1.00 87.88 593 ALA A C 1
ATOM 4628 O O . ALA A 1 593 ? 11.596 7.219 8.243 1.00 87.88 593 ALA A O 1
ATOM 4629 N N . GLY A 1 594 ? 11.686 9.437 8.595 1.00 90.50 594 GLY A N 1
ATOM 4630 C CA . GLY A 1 594 ? 12.458 9.423 9.834 1.00 90.50 594 GLY A CA 1
ATOM 4631 C C . GLY A 1 594 ? 11.711 8.748 10.977 1.00 90.50 594 GLY A C 1
ATOM 4632 O O . GLY A 1 594 ? 12.280 7.885 11.646 1.00 90.50 594 GLY A O 1
ATOM 4633 N N . PHE A 1 595 ? 10.433 9.086 11.144 1.00 91.50 595 PHE A N 1
ATOM 4634 C CA . PHE A 1 595 ? 9.541 8.425 12.091 1.00 91.50 595 PHE A CA 1
ATOM 4635 C C . PHE A 1 595 ? 9.363 6.938 11.758 1.00 91.50 595 PHE A C 1
ATOM 4637 O O . PHE A 1 595 ? 9.638 6.080 12.600 1.00 91.50 595 PHE A O 1
ATOM 4644 N N . ALA A 1 596 ? 8.999 6.624 10.512 1.00 86.44 596 ALA A N 1
ATOM 4645 C CA . ALA A 1 596 ? 8.717 5.254 10.086 1.00 86.44 596 ALA A CA 1
ATOM 4646 C C . ALA A 1 596 ? 9.951 4.328 10.140 1.00 86.44 596 ALA A C 1
ATOM 4648 O O . ALA A 1 596 ? 9.829 3.150 10.466 1.00 86.44 596 ALA A O 1
ATOM 4649 N N . ARG A 1 597 ? 11.161 4.857 9.901 1.00 85.75 597 ARG A N 1
ATOM 4650 C CA . ARG A 1 597 ? 12.428 4.099 10.003 1.00 85.75 597 ARG A CA 1
ATOM 4651 C C . ARG A 1 597 ? 13.033 4.057 11.407 1.00 85.75 597 ARG A C 1
ATOM 4653 O O . ARG A 1 597 ? 14.144 3.539 11.569 1.00 85.75 597 ARG A O 1
ATOM 4660 N N . SER A 1 598 ? 12.386 4.676 12.395 1.00 87.00 598 SER A N 1
ATOM 4661 C CA . SER A 1 598 ? 12.927 4.770 13.751 1.00 87.00 598 SER A CA 1
ATOM 4662 C C . SER A 1 598 ? 13.213 3.382 14.337 1.00 87.00 598 SER A C 1
ATOM 4664 O O . SER A 1 598 ? 12.666 2.360 13.913 1.00 87.00 598 SER A O 1
ATOM 4666 N N . SER A 1 599 ? 14.097 3.320 15.337 1.00 81.56 599 SER A N 1
ATOM 4667 C CA . SER A 1 599 ? 14.414 2.058 16.016 1.00 81.56 599 SER A CA 1
ATOM 4668 C C . SER A 1 599 ? 13.181 1.384 16.620 1.00 81.56 599 SER A C 1
ATOM 4670 O O . SER A 1 599 ? 13.169 0.158 16.712 1.00 81.56 599 SER A O 1
ATOM 4672 N N . TYR A 1 600 ? 12.145 2.158 16.957 1.00 85.12 600 TYR A N 1
ATOM 4673 C CA . TYR A 1 600 ? 10.885 1.666 17.510 1.00 85.12 600 TYR A CA 1
ATOM 4674 C C . TYR A 1 600 ? 10.129 0.736 16.563 1.00 85.12 600 TYR A C 1
ATOM 4676 O O . TYR A 1 600 ? 9.427 -0.144 17.046 1.00 85.12 600 TYR A O 1
ATOM 4684 N N . PHE A 1 601 ? 10.312 0.869 15.245 1.00 83.94 601 PHE A N 1
ATOM 4685 C CA . PHE A 1 601 ? 9.587 0.081 14.240 1.00 83.94 601 PHE A CA 1
ATOM 4686 C C . PHE A 1 601 ? 10.478 -0.851 13.422 1.00 83.94 601 PHE A C 1
ATOM 4688 O O . PHE A 1 601 ? 10.006 -1.496 12.491 1.00 83.94 601 PHE A O 1
ATOM 4695 N N . ARG A 1 602 ? 11.764 -1.007 13.769 1.00 79.25 602 ARG A N 1
ATOM 4696 C CA . ARG A 1 602 ? 12.661 -1.935 13.047 1.00 79.25 602 ARG A CA 1
ATOM 4697 C C . ARG A 1 602 ? 12.117 -3.359 12.990 1.00 79.25 602 ARG A C 1
ATOM 4699 O O . ARG A 1 602 ? 12.344 -4.056 12.008 1.00 79.25 602 ARG A O 1
ATOM 4706 N N . TRP A 1 603 ? 11.383 -3.788 14.010 1.00 76.06 603 TRP A N 1
ATOM 4707 C CA . TRP A 1 603 ? 10.749 -5.103 14.036 1.00 76.06 603 TRP A CA 1
ATOM 4708 C C . TRP A 1 603 ? 9.660 -5.276 12.969 1.00 76.06 603 TRP A C 1
ATOM 4710 O O . TRP A 1 603 ? 9.411 -6.405 12.554 1.00 76.06 603 TRP A O 1
ATOM 4720 N N . ALA A 1 604 ? 9.052 -4.189 12.485 1.00 70.12 604 ALA A N 1
ATOM 4721 C CA . ALA A 1 604 ? 8.055 -4.228 11.419 1.00 70.12 604 ALA A CA 1
ATOM 4722 C C . ALA A 1 604 ? 8.661 -4.694 10.088 1.00 70.12 604 ALA A C 1
ATOM 4724 O O . ALA A 1 604 ? 8.009 -5.418 9.343 1.00 70.12 604 ALA A O 1
ATOM 4725 N N . SER A 1 605 ? 9.951 -4.420 9.844 1.00 62.16 605 SER A N 1
ATOM 4726 C CA . SER A 1 605 ? 10.678 -4.947 8.673 1.00 62.16 605 SER A CA 1
ATOM 4727 C C . SER A 1 605 ? 10.730 -6.482 8.611 1.00 62.16 605 SER A C 1
ATOM 4729 O O . SER A 1 605 ? 10.997 -7.047 7.558 1.00 62.16 605 SER A O 1
ATOM 4731 N N . GLN A 1 606 ? 10.421 -7.171 9.717 1.00 61.72 606 GLN A N 1
ATOM 4732 C CA . GLN A 1 606 ? 10.270 -8.628 9.775 1.00 61.72 606 GLN A CA 1
ATOM 4733 C C . GLN A 1 606 ? 8.829 -9.082 9.449 1.00 61.72 606 GLN A C 1
ATOM 4735 O O . GLN A 1 606 ? 8.432 -10.189 9.820 1.00 61.72 606 GLN A O 1
ATOM 4740 N N . GLY A 1 607 ? 8.032 -8.239 8.784 1.00 60.44 607 GLY A N 1
ATOM 4741 C CA . GLY A 1 607 ? 6.650 -8.505 8.369 1.00 60.44 607 GLY A CA 1
ATOM 4742 C C . GLY A 1 607 ? 5.577 -8.092 9.383 1.00 60.44 607 GLY A C 1
ATOM 4743 O O . GLY A 1 607 ? 4.443 -8.538 9.278 1.00 60.44 607 GLY A O 1
ATOM 4744 N N . GLY A 1 608 ? 5.918 -7.294 10.395 1.00 74.06 608 GLY A N 1
ATOM 4745 C CA . GLY A 1 608 ? 4.947 -6.845 11.394 1.00 74.06 608 GLY A CA 1
ATOM 4746 C C . GLY A 1 608 ? 3.986 -5.785 10.845 1.00 74.06 608 GLY A C 1
ATOM 4747 O O . GLY A 1 608 ? 4.431 -4.848 10.188 1.00 74.06 608 GLY A O 1
ATOM 4748 N N . LEU A 1 609 ? 2.693 -5.907 11.150 1.00 85.94 609 LEU A N 1
ATOM 4749 C CA . LEU A 1 609 ? 1.663 -4.942 10.770 1.00 85.94 609 LEU A CA 1
ATOM 4750 C C . LEU A 1 609 ? 1.766 -3.677 11.631 1.00 85.94 609 LEU A C 1
ATOM 4752 O O . LEU A 1 609 ? 1.727 -3.744 12.864 1.00 85.94 609 LEU A O 1
ATOM 4756 N N . VAL A 1 610 ? 1.864 -2.523 10.973 1.00 91.12 610 VAL A N 1
ATOM 4757 C CA . VAL A 1 610 ? 1.892 -1.200 11.608 1.00 91.12 610 VAL A CA 1
ATOM 4758 C C . VAL A 1 610 ? 0.920 -0.279 10.882 1.00 91.12 610 VAL A C 1
ATOM 4760 O O . VAL A 1 610 ? 0.846 -0.288 9.651 1.00 91.12 610 VAL A O 1
ATOM 4763 N N . SER A 1 611 ? 0.192 0.528 11.645 1.00 93.81 611 SER A N 1
ATOM 4764 C CA . SER A 1 611 ? -0.711 1.549 11.129 1.00 93.81 611 SER A CA 1
ATOM 4765 C C . SER A 1 611 ? -0.418 2.893 11.777 1.00 93.81 611 SER A C 1
ATOM 4767 O O . SER A 1 611 ? -0.332 2.990 12.996 1.00 93.81 611 SER A O 1
ATOM 4769 N N . VAL A 1 612 ? -0.332 3.936 10.958 1.00 95.56 612 VAL A N 1
ATOM 4770 C CA . VAL A 1 612 ? -0.465 5.330 11.379 1.00 95.56 612 VAL A CA 1
ATOM 4771 C C . VAL A 1 612 ? -1.946 5.695 11.307 1.00 95.56 612 VAL A C 1
ATOM 4773 O O . VAL A 1 612 ? -2.390 6.295 10.326 1.00 95.56 612 VAL A O 1
ATOM 4776 N N . SER A 1 613 ? -2.755 5.251 12.275 1.00 94.12 613 SER A N 1
ATOM 4777 C CA . SER A 1 613 ? -4.216 5.426 12.171 1.00 94.12 613 SER A CA 1
ATOM 4778 C C . SER A 1 613 ? -4.706 6.845 12.482 1.00 94.12 613 SER A C 1
ATOM 4780 O O . SER A 1 613 ? -5.886 7.145 12.294 1.00 94.12 613 SER A O 1
ATOM 4782 N N . GLU A 1 614 ? -3.791 7.732 12.873 1.00 95.50 614 GLU A N 1
ATOM 4783 C CA . GLU A 1 614 ? -4.013 9.169 12.868 1.00 95.50 614 GLU A CA 1
ATOM 4784 C C . GLU A 1 614 ? -2.763 9.924 12.401 1.00 95.50 614 GLU A C 1
ATOM 4786 O O . GLU A 1 614 ? -1.682 9.811 12.985 1.00 95.50 614 GLU A O 1
ATOM 4791 N N . PHE A 1 615 ? -2.929 10.734 11.357 1.00 96.94 615 PHE A N 1
ATOM 4792 C CA . PHE A 1 615 ? -2.003 11.800 10.973 1.00 96.94 615 PHE A CA 1
ATOM 4793 C C . PHE A 1 615 ? -2.768 12.956 10.330 1.00 96.94 615 PHE A C 1
ATOM 4795 O O . PHE A 1 615 ? -3.912 12.782 9.923 1.00 96.94 615 PHE A O 1
ATOM 4802 N N . SER A 1 616 ? -2.167 14.136 10.196 1.00 96.50 616 SER A N 1
ATOM 4803 C CA . SER A 1 616 ? -2.815 15.276 9.530 1.00 96.50 616 SER A CA 1
ATOM 4804 C C . SER A 1 616 ? -1.863 16.023 8.599 1.00 96.50 616 SER A C 1
ATOM 4806 O O . SER A 1 616 ? -0.699 15.652 8.429 1.00 96.50 616 SER A O 1
ATOM 4808 N N . VAL A 1 617 ? -2.370 17.086 7.975 1.00 96.25 617 VAL A N 1
ATOM 4809 C CA . VAL A 1 617 ? -1.563 18.072 7.238 1.00 96.25 617 VAL A CA 1
ATOM 4810 C C . VAL A 1 617 ? -1.427 19.377 8.027 1.00 96.25 617 VAL A C 1
ATOM 4812 O O . VAL A 1 617 ? -1.087 20.417 7.474 1.00 96.25 617 VAL A O 1
ATOM 4815 N N . GLY A 1 618 ? -1.706 19.343 9.334 1.00 95.94 618 GLY A N 1
ATOM 4816 C CA . GLY A 1 618 ? -1.524 20.483 10.218 1.00 95.94 618 GLY A CA 1
ATOM 4817 C C . GLY A 1 618 ? -0.045 20.825 10.313 1.00 95.94 618 GLY A C 1
ATOM 4818 O O . GLY A 1 618 ? 0.757 20.001 10.752 1.00 95.94 618 GLY A O 1
ATOM 4819 N N . THR A 1 619 ? 0.319 22.036 9.898 1.00 95.62 619 THR A N 1
ATOM 4820 C CA . THR A 1 619 ? 1.730 22.422 9.859 1.00 95.62 619 THR A CA 1
ATOM 4821 C C . THR A 1 619 ? 2.224 22.962 11.188 1.00 95.62 619 THR A C 1
ATOM 4823 O O . THR A 1 619 ? 3.414 22.879 11.416 1.00 95.62 619 THR A O 1
ATOM 4826 N N . ALA A 1 620 ? 1.362 23.480 12.064 1.00 94.88 620 ALA A N 1
ATOM 4827 C CA . ALA A 1 620 ? 1.730 23.959 13.394 1.00 94.88 620 ALA A CA 1
ATOM 4828 C C . ALA A 1 620 ? 0.598 23.708 14.398 1.00 94.88 620 ALA A C 1
ATOM 4830 O O . ALA A 1 620 ? -0.571 23.588 14.022 1.00 94.88 620 ALA A O 1
ATOM 4831 N N . ASP A 1 621 ? 0.959 23.629 15.674 1.00 90.38 621 ASP A N 1
ATOM 4832 C CA . ASP A 1 621 ? 0.047 23.491 16.810 1.00 90.38 621 ASP A CA 1
ATOM 4833 C C . ASP A 1 621 ? -0.795 24.752 17.045 1.00 90.38 621 ASP A C 1
ATOM 4835 O O . ASP A 1 621 ? -1.961 24.670 17.441 1.00 90.38 621 ASP A O 1
ATOM 4839 N N . ALA A 1 622 ? -0.209 25.916 16.767 1.00 91.25 622 ALA A N 1
ATOM 4840 C CA . ALA A 1 622 ? -0.853 27.213 16.869 1.00 91.25 622 ALA A CA 1
ATOM 4841 C C . ALA A 1 622 ? -1.383 27.688 15.503 1.00 91.25 622 ALA A C 1
ATOM 4843 O O . ALA A 1 622 ? -0.712 27.647 14.472 1.00 91.25 622 ALA A O 1
ATOM 4844 N N . ILE A 1 623 ? -2.637 28.129 15.495 1.00 90.12 623 ILE A N 1
ATOM 4845 C CA . ILE A 1 623 ? -3.411 28.389 14.274 1.00 90.12 623 ILE A CA 1
ATOM 4846 C C . ILE A 1 623 ? -3.090 29.710 13.576 1.00 90.12 623 ILE A C 1
ATOM 4848 O O . ILE A 1 623 ? -3.328 29.870 12.378 1.00 90.12 623 ILE A O 1
ATOM 4852 N N . ASP A 1 624 ? -2.588 30.664 14.348 1.00 91.81 624 ASP A N 1
ATOM 4853 C CA . ASP A 1 624 ? -2.137 31.985 13.925 1.00 91.81 624 ASP A CA 1
ATOM 4854 C C . ASP A 1 624 ? -0.844 31.912 13.108 1.00 91.81 624 ASP A C 1
ATOM 4856 O O . ASP A 1 624 ? -0.600 32.765 12.254 1.00 91.81 624 ASP A O 1
ATOM 4860 N N . VAL A 1 625 ? -0.057 30.859 13.326 1.00 93.50 625 VAL A N 1
ATOM 4861 C CA . VAL A 1 625 ? 1.228 30.630 12.654 1.00 93.50 625 VAL A CA 1
ATOM 4862 C C . VAL A 1 625 ? 1.226 29.449 11.683 1.00 93.50 625 VAL A C 1
ATOM 4864 O O . VAL A 1 625 ? 2.168 29.319 10.903 1.00 93.50 625 VAL A O 1
ATOM 4867 N N . ALA A 1 626 ? 0.191 28.605 11.692 1.00 95.06 626 ALA A N 1
ATOM 4868 C CA . ALA A 1 626 ? 0.060 27.482 10.767 1.00 95.06 626 ALA A CA 1
ATOM 4869 C C . ALA A 1 626 ? -0.077 27.944 9.303 1.00 95.06 626 ALA A C 1
ATOM 4871 O O . ALA A 1 626 ? -0.852 28.851 8.985 1.00 95.06 626 ALA A O 1
ATOM 4872 N N . CYS A 1 627 ? 0.635 27.267 8.405 1.00 94.19 627 CYS A N 1
ATOM 4873 C CA . CYS A 1 627 ? 0.520 27.431 6.962 1.00 94.19 627 CYS A CA 1
ATOM 4874 C C . CYS A 1 627 ? -0.815 26.866 6.466 1.00 94.19 627 CYS A C 1
ATOM 4876 O O . CYS A 1 627 ? -1.319 25.860 6.972 1.00 94.19 627 CYS A O 1
ATOM 4878 N N . LYS A 1 628 ? -1.406 27.531 5.472 1.00 93.50 628 LYS A N 1
ATOM 4879 C CA . LYS A 1 628 ? -2.767 27.240 4.975 1.00 93.50 628 LYS A CA 1
ATOM 4880 C C . LYS A 1 628 ? -2.813 27.060 3.459 1.00 93.50 628 LYS A C 1
ATOM 4882 O O . LYS A 1 628 ? -3.882 26.844 2.892 1.00 93.50 628 LYS A O 1
ATOM 4887 N N . GLU A 1 629 ? -1.671 27.174 2.791 1.00 91.69 629 GLU A N 1
ATOM 4888 C CA . GLU A 1 629 ? -1.552 27.134 1.343 1.00 91.69 629 GLU A CA 1
ATOM 4889 C C . GLU A 1 629 ? -1.842 25.723 0.814 1.00 91.69 629 GLU A C 1
ATOM 4891 O O . GLU A 1 629 ? -1.112 24.786 1.153 1.00 91.69 629 GLU A O 1
ATOM 4896 N N . PRO A 1 630 ? -2.844 25.545 -0.070 1.00 90.50 630 PRO A N 1
ATOM 4897 C CA . PRO A 1 630 ? -3.221 24.223 -0.562 1.00 90.50 630 PRO A CA 1
ATOM 4898 C C . PRO A 1 630 ? -2.060 23.438 -1.176 1.00 90.5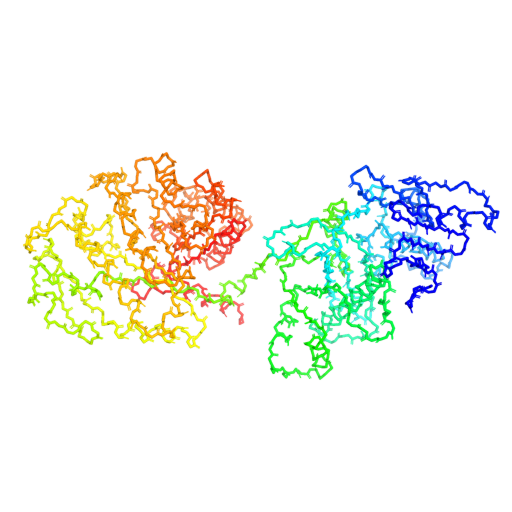0 630 PRO A C 1
ATOM 4900 O O . PRO A 1 630 ? -1.938 22.250 -0.912 1.00 90.50 630 PRO A O 1
ATOM 4903 N N . THR A 1 631 ? -1.178 24.084 -1.945 1.00 88.94 631 THR A N 1
ATOM 4904 C CA . THR A 1 631 ? -0.013 23.428 -2.565 1.00 88.94 631 THR A CA 1
ATOM 4905 C C . THR A 1 631 ? 0.927 22.812 -1.528 1.00 88.94 631 THR A C 1
ATOM 4907 O O . THR A 1 631 ? 1.380 21.679 -1.699 1.00 88.94 631 THR A O 1
ATOM 4910 N N . LEU A 1 632 ? 1.192 23.531 -0.434 1.00 91.81 632 LEU A N 1
ATOM 4911 C CA . LEU A 1 632 ? 2.035 23.040 0.653 1.00 91.81 632 LEU A CA 1
ATOM 4912 C C . LEU A 1 632 ? 1.355 21.860 1.347 1.00 91.81 632 LEU A C 1
ATOM 4914 O O . LEU A 1 632 ? 1.966 20.806 1.501 1.00 91.81 632 LEU A O 1
ATOM 4918 N N . LEU A 1 633 ? 0.078 22.007 1.705 1.00 93.75 633 LEU A N 1
ATOM 4919 C CA . LEU A 1 633 ? -0.696 20.973 2.397 1.00 93.75 633 LEU A CA 1
ATOM 4920 C C . LEU A 1 633 ? -0.839 19.695 1.553 1.00 93.75 633 LEU A C 1
ATOM 4922 O O . LEU A 1 633 ? -0.722 18.588 2.075 1.00 93.75 633 LEU A O 1
ATOM 4926 N N . TRP A 1 634 ? -1.011 19.833 0.236 1.00 91.75 634 TRP A N 1
ATOM 4927 C CA . TRP A 1 634 ? -1.016 18.717 -0.713 1.00 91.75 634 TRP A CA 1
ATOM 4928 C C . TRP A 1 634 ? 0.337 18.021 -0.817 1.00 91.75 634 TRP A C 1
ATOM 4930 O O . TRP A 1 634 ? 0.398 16.790 -0.860 1.00 91.75 634 TRP A O 1
ATOM 4940 N N . THR A 1 635 ? 1.423 18.792 -0.822 1.00 89.50 635 THR A N 1
ATOM 4941 C CA . THR A 1 635 ? 2.780 18.235 -0.797 1.00 89.50 635 THR A CA 1
ATOM 4942 C C . THR A 1 635 ? 3.011 17.481 0.512 1.00 89.50 635 THR A C 1
ATOM 4944 O O . THR A 1 635 ? 3.458 16.341 0.490 1.00 89.50 635 THR A O 1
ATOM 4947 N N . MET A 1 636 ? 2.615 18.051 1.652 1.00 93.69 636 MET A N 1
ATOM 4948 C CA . MET A 1 636 ? 2.699 17.404 2.964 1.00 93.69 636 MET A CA 1
ATOM 4949 C C . MET A 1 636 ? 1.890 16.111 3.038 1.00 93.69 636 MET A C 1
ATOM 4951 O O . MET A 1 636 ? 2.386 15.121 3.578 1.00 93.69 636 MET A O 1
ATOM 4955 N N . LEU A 1 637 ? 0.679 16.085 2.479 1.00 93.25 637 LEU A N 1
ATOM 4956 C CA . LEU A 1 637 ? -0.106 14.860 2.361 1.00 93.25 637 LEU A CA 1
ATOM 4957 C C . LEU A 1 637 ? 0.672 13.812 1.551 1.00 93.25 637 LEU A C 1
ATOM 4959 O O . LEU A 1 637 ? 0.942 12.716 2.040 1.00 93.25 637 LEU A O 1
ATOM 4963 N N . THR A 1 638 ? 1.092 14.176 0.339 1.00 88.31 638 THR A N 1
ATOM 4964 C CA . THR A 1 638 ? 1.742 13.268 -0.617 1.00 88.31 638 THR A CA 1
ATOM 4965 C C . THR A 1 638 ? 3.057 12.702 -0.083 1.00 88.31 638 THR A C 1
ATOM 4967 O O . THR A 1 638 ? 3.283 11.495 -0.178 1.00 88.31 638 THR A O 1
ATOM 4970 N N . GLU A 1 639 ? 3.898 13.534 0.532 1.00 89.19 639 GLU A N 1
ATOM 4971 C CA . GLU A 1 639 ? 5.200 13.124 1.064 1.00 89.19 639 GLU A CA 1
ATOM 4972 C C . GLU A 1 639 ? 5.080 12.237 2.308 1.00 89.19 639 GLU A C 1
ATOM 4974 O O . GLU A 1 639 ? 5.786 11.231 2.414 1.00 89.19 639 GLU A O 1
ATOM 4979 N N . GLN A 1 640 ? 4.149 12.540 3.224 1.00 93.88 640 GLN A N 1
ATOM 4980 C CA . GLN A 1 640 ? 3.864 11.662 4.368 1.00 93.88 640 GLN A CA 1
ATOM 4981 C C . GLN A 1 640 ? 3.407 10.282 3.897 1.00 93.88 640 GLN A C 1
ATOM 4983 O O . GLN A 1 640 ? 3.913 9.255 4.344 1.00 93.88 640 GLN A O 1
ATOM 4988 N N . LEU A 1 641 ? 2.499 10.251 2.928 1.00 88.50 641 LEU A N 1
ATOM 4989 C CA . LEU A 1 641 ? 1.952 9.021 2.373 1.00 88.50 641 LEU A CA 1
ATOM 4990 C C . LEU A 1 641 ? 2.968 8.223 1.553 1.00 88.50 641 LEU A C 1
ATOM 4992 O O . LEU A 1 641 ? 2.949 6.991 1.569 1.00 88.50 641 LEU A O 1
ATOM 4996 N N . ALA A 1 642 ? 3.857 8.892 0.819 1.00 79.75 642 ALA A N 1
ATOM 4997 C CA . ALA A 1 642 ? 4.984 8.244 0.157 1.00 79.75 642 ALA A CA 1
ATOM 4998 C C . ALA A 1 642 ? 5.922 7.600 1.188 1.00 79.75 642 ALA A C 1
ATOM 5000 O O . ALA A 1 642 ? 6.322 6.444 1.023 1.00 79.75 642 ALA A O 1
ATOM 5001 N N . ALA A 1 643 ? 6.215 8.303 2.286 1.00 82.88 643 ALA A N 1
ATOM 5002 C CA . ALA A 1 643 ? 7.026 7.773 3.372 1.00 82.88 643 ALA A CA 1
ATOM 5003 C C . ALA A 1 643 ? 6.362 6.574 4.065 1.00 82.88 643 ALA A C 1
ATOM 5005 O O . ALA A 1 643 ? 7.002 5.535 4.200 1.00 82.88 643 ALA A O 1
ATOM 5006 N N . PHE A 1 644 ? 5.088 6.660 4.452 1.00 86.06 644 PHE A N 1
ATOM 5007 C CA . PHE A 1 644 ? 4.379 5.550 5.100 1.00 86.06 644 PHE A CA 1
ATOM 5008 C C . PHE A 1 644 ? 4.302 4.315 4.197 1.00 86.06 644 PHE A C 1
ATOM 5010 O O . PHE A 1 644 ? 4.637 3.215 4.638 1.00 86.06 644 PHE A O 1
ATOM 5017 N N . ARG A 1 645 ? 3.987 4.494 2.904 1.00 78.50 645 ARG A N 1
ATOM 5018 C CA . ARG A 1 645 ? 3.975 3.396 1.920 1.00 78.50 645 ARG A CA 1
ATOM 5019 C C . ARG A 1 645 ? 5.333 2.722 1.776 1.00 78.50 645 ARG A C 1
ATOM 5021 O O . ARG A 1 645 ? 5.396 1.498 1.736 1.00 78.50 645 ARG A O 1
ATOM 5028 N N . LYS A 1 646 ? 6.422 3.497 1.751 1.00 76.12 646 LYS A N 1
ATOM 5029 C CA . LYS A 1 646 ? 7.792 2.967 1.661 1.00 76.12 646 LYS A CA 1
ATOM 5030 C C . LYS A 1 646 ? 8.133 1.994 2.797 1.00 76.12 646 LYS A C 1
ATOM 5032 O O . LYS A 1 646 ? 8.946 1.097 2.590 1.00 76.12 646 LYS A O 1
ATOM 5037 N N . TYR A 1 647 ? 7.531 2.172 3.972 1.00 75.00 647 TYR A N 1
ATOM 5038 C CA . TYR A 1 647 ? 7.734 1.308 5.139 1.00 75.00 647 TYR A CA 1
ATOM 5039 C C . TYR A 1 647 ? 6.531 0.405 5.441 1.00 75.00 647 TYR A C 1
ATOM 5041 O O . TYR A 1 647 ? 6.483 -0.188 6.515 1.00 75.00 647 TYR A O 1
ATOM 5049 N N . TYR A 1 648 ? 5.602 0.255 4.490 1.00 78.00 648 TYR A N 1
ATOM 5050 C CA . TYR A 1 648 ? 4.423 -0.614 4.591 1.00 78.00 648 TYR A CA 1
ATOM 5051 C C . TYR A 1 648 ? 3.475 -0.266 5.748 1.00 78.00 648 TYR A C 1
ATOM 5053 O O . TYR A 1 648 ? 2.809 -1.145 6.291 1.00 78.00 648 TYR A O 1
ATOM 5061 N N . PHE A 1 649 ? 3.403 1.008 6.135 1.00 84.38 649 PHE A N 1
ATOM 5062 C CA . PHE A 1 649 ? 2.464 1.452 7.161 1.00 84.38 649 PHE A CA 1
ATOM 5063 C C . PHE A 1 649 ? 1.098 1.713 6.520 1.00 84.38 649 PHE A C 1
ATOM 5065 O O . PHE A 1 649 ? 0.987 2.486 5.562 1.00 84.38 649 PHE A O 1
ATOM 5072 N N . GLU A 1 650 ? 0.049 1.094 7.066 1.00 87.81 650 GLU A N 1
ATOM 5073 C CA . GLU A 1 650 ? -1.319 1.563 6.828 1.00 87.81 650 GLU A CA 1
ATOM 5074 C C . GLU A 1 650 ? -1.434 2.999 7.366 1.00 87.81 650 GLU A C 1
ATOM 5076 O O . GLU A 1 650 ? -0.716 3.375 8.290 1.00 87.81 650 GLU A O 1
ATOM 5081 N N . SER A 1 651 ? -2.279 3.845 6.777 1.00 90.81 651 SER A N 1
ATOM 5082 C CA . SER A 1 651 ? -2.433 5.219 7.266 1.00 90.81 651 SER A CA 1
ATOM 5083 C C . SER A 1 651 ? -3.863 5.719 7.133 1.00 90.81 651 SER A C 1
ATOM 5085 O O . SER A 1 651 ? -4.543 5.416 6.150 1.00 90.81 651 SER A O 1
ATOM 5087 N N . VAL A 1 652 ? -4.321 6.472 8.133 1.00 92.94 652 VAL A N 1
ATOM 5088 C CA . VAL A 1 652 ? -5.657 7.077 8.171 1.00 92.94 652 VAL A CA 1
ATOM 5089 C C . VAL A 1 652 ? -5.531 8.533 8.610 1.00 92.94 652 VAL A C 1
ATOM 5091 O O . VAL A 1 652 ? -4.909 8.847 9.622 1.00 92.94 652 VAL A O 1
ATOM 5094 N N . ILE A 1 653 ? -6.099 9.436 7.811 1.00 94.06 653 ILE A N 1
ATOM 5095 C CA . ILE A 1 653 ? -6.016 10.873 8.068 1.00 94.06 653 ILE A CA 1
ATOM 5096 C C . ILE A 1 653 ? -7.036 11.309 9.124 1.00 94.06 653 ILE A C 1
ATOM 5098 O O . ILE A 1 653 ? -8.222 10.979 9.056 1.00 94.06 653 ILE A O 1
ATOM 5102 N N . TRP A 1 654 ? -6.569 12.119 10.064 1.00 93.88 654 TRP A N 1
ATOM 5103 C CA . TRP A 1 654 ? -7.365 12.863 11.020 1.00 93.88 654 TRP A CA 1
ATOM 5104 C C . TRP A 1 654 ? -7.541 14.310 10.514 1.00 93.88 654 TRP A C 1
ATOM 5106 O O . TRP A 1 654 ? -6.605 15.107 10.532 1.00 93.88 654 TRP A O 1
ATOM 5116 N N . THR A 1 655 ? -8.710 14.710 10.014 1.00 93.12 655 THR A N 1
ATOM 5117 C CA . THR A 1 655 ? -9.968 13.955 9.901 1.00 93.12 655 THR A CA 1
ATOM 5118 C C . THR A 1 655 ? -10.675 14.227 8.569 1.00 93.12 655 THR A C 1
ATOM 5120 O O . THR A 1 655 ? -10.223 15.027 7.748 1.00 93.12 655 THR A O 1
ATOM 5123 N N . TRP A 1 656 ? -11.804 13.558 8.320 1.00 91.69 656 TRP A N 1
ATOM 5124 C CA . TRP A 1 656 ? -12.591 13.741 7.100 1.00 91.69 656 TRP A CA 1
ATOM 5125 C C . TRP A 1 656 ? -13.120 15.173 6.951 1.00 91.69 656 TRP A C 1
ATOM 5127 O O . TRP A 1 656 ? -13.017 15.748 5.869 1.00 91.69 656 TRP A O 1
ATOM 5137 N N . LYS A 1 657 ? -13.689 15.755 8.015 1.00 90.00 657 LYS A N 1
ATOM 5138 C CA . LYS A 1 657 ? -14.298 17.098 7.998 1.00 90.00 657 LYS A CA 1
ATOM 5139 C C . LYS A 1 657 ? -14.198 17.795 9.359 1.00 90.00 657 LYS A C 1
ATOM 5141 O O . LYS A 1 657 ? -14.294 17.130 10.384 1.00 90.00 657 LYS A O 1
ATOM 5146 N N . MET A 1 658 ? -14.122 19.131 9.361 1.00 88.62 658 MET A N 1
ATOM 5147 C CA . MET A 1 658 ? -14.037 19.974 10.572 1.00 88.62 658 MET A CA 1
ATOM 5148 C C . MET A 1 658 ? -15.111 21.086 10.592 1.00 88.62 658 MET A C 1
ATOM 5150 O O . MET A 1 658 ? -14.788 22.270 10.565 1.00 88.62 658 MET A O 1
ATOM 5154 N N . PRO A 1 659 ? -16.410 20.738 10.679 1.00 82.12 659 PRO A N 1
ATOM 5155 C CA . PRO A 1 659 ? -17.517 21.668 10.414 1.00 82.12 659 PRO A CA 1
ATOM 5156 C C . PRO A 1 659 ? -17.668 22.827 11.415 1.00 82.12 659 PRO A C 1
ATOM 5158 O O . PRO A 1 659 ? -18.380 23.784 11.128 1.00 82.12 659 PRO A O 1
ATOM 5161 N N . TYR A 1 660 ? -17.046 22.738 12.593 1.00 86.94 660 TYR A N 1
ATOM 5162 C CA . TYR A 1 660 ? -17.198 23.714 13.682 1.00 86.94 660 TYR A CA 1
ATOM 5163 C C . TYR A 1 660 ? -15.902 24.463 14.013 1.00 86.94 660 TYR A C 1
ATOM 5165 O O . TYR A 1 660 ? -15.836 25.162 15.021 1.00 86.94 660 TYR A O 1
ATOM 5173 N N . ALA A 1 661 ? -14.867 24.306 13.187 1.00 85.75 661 ALA A N 1
ATOM 5174 C CA . ALA A 1 661 ? -13.550 24.885 13.421 1.00 85.75 661 ALA A CA 1
ATOM 5175 C C . ALA A 1 661 ? -12.926 25.338 12.085 1.00 85.75 661 ALA A C 1
ATOM 5177 O O . ALA A 1 661 ? -11.929 24.759 11.650 1.00 85.75 661 ALA A O 1
ATOM 5178 N N . PRO A 1 662 ? -13.512 26.353 11.416 1.00 87.56 662 PRO A N 1
ATOM 5179 C CA . PRO A 1 662 ? -13.137 26.746 10.054 1.00 87.56 662 PRO A CA 1
ATOM 5180 C C . PRO A 1 662 ? -11.664 27.139 9.932 1.00 87.56 662 PRO A C 1
ATOM 5182 O O . PRO A 1 662 ? -11.014 26.809 8.946 1.00 87.56 662 PRO A O 1
ATOM 5185 N N . ASP A 1 663 ? -11.100 27.775 10.959 1.00 89.44 663 ASP A N 1
ATOM 5186 C CA . ASP A 1 663 ? -9.692 28.168 10.942 1.00 89.44 663 ASP A CA 1
ATOM 5187 C C . ASP A 1 663 ? -8.741 26.957 10.923 1.00 89.44 663 ASP A C 1
ATOM 5189 O O . ASP A 1 663 ? -7.606 27.078 10.454 1.00 89.44 663 ASP A O 1
ATOM 5193 N N . PHE A 1 664 ? -9.186 25.809 11.456 1.00 90.62 664 PHE A N 1
ATOM 5194 C CA . PHE A 1 664 ? -8.426 24.557 11.512 1.00 90.62 664 PHE A CA 1
ATOM 5195 C C . PHE A 1 664 ? -8.655 23.694 10.263 1.00 90.62 664 PHE A C 1
ATOM 5197 O O . PHE A 1 664 ? -7.871 22.780 10.012 1.00 90.62 664 PHE A O 1
ATOM 5204 N N . GLU A 1 665 ? -9.683 23.965 9.450 1.00 92.81 665 GLU A N 1
ATOM 5205 C CA . GLU A 1 665 ? -9.989 23.161 8.258 1.00 92.81 665 GLU A CA 1
ATOM 5206 C C . GLU A 1 665 ? -8.781 22.914 7.340 1.00 92.81 665 GLU A C 1
ATOM 5208 O O . GLU A 1 665 ? -8.608 21.758 6.950 1.00 92.81 665 GLU A O 1
ATOM 5213 N N . PRO A 1 666 ? -7.907 23.899 7.039 1.00 94.50 666 PRO A N 1
ATOM 5214 C CA . PRO A 1 666 ? -6.778 23.669 6.140 1.00 94.50 666 PRO A CA 1
ATOM 5215 C C . PRO A 1 666 ? -5.854 22.529 6.585 1.00 94.50 666 PRO A C 1
ATOM 5217 O O . PRO A 1 666 ? -5.477 21.687 5.776 1.00 94.50 666 PRO A O 1
ATOM 5220 N N . GLY A 1 667 ? -5.532 22.465 7.879 1.00 94.56 667 GLY A N 1
ATOM 5221 C CA . GLY A 1 667 ? -4.627 21.454 8.433 1.00 94.56 667 GLY A CA 1
ATOM 5222 C C . GLY A 1 667 ? -5.296 20.116 8.770 1.00 94.56 667 GLY A C 1
ATOM 5223 O O . GLY A 1 667 ? -4.620 19.092 8.872 1.00 94.56 667 GLY A O 1
ATOM 5224 N N . TRP A 1 668 ? -6.616 20.121 8.974 1.00 95.12 668 TRP A N 1
ATOM 5225 C CA . TRP A 1 668 ? -7.309 19.067 9.726 1.00 95.12 668 TRP A CA 1
ATOM 5226 C C . TRP A 1 668 ? -8.544 18.487 9.019 1.00 95.12 668 TRP A C 1
ATOM 5228 O O . TRP A 1 668 ? -9.202 17.608 9.569 1.00 95.12 668 TRP A O 1
ATOM 5238 N N . SER A 1 669 ? -8.880 18.951 7.810 1.00 94.12 669 SER A N 1
ATOM 5239 C CA . SER A 1 669 ? -10.030 18.478 7.027 1.00 94.12 669 SER A CA 1
ATOM 5240 C C . SER A 1 669 ? -9.593 17.967 5.654 1.00 94.12 669 SER A C 1
ATOM 5242 O O . SER A 1 669 ? -9.328 18.751 4.737 1.00 94.12 669 SER A O 1
ATOM 5244 N N . LEU A 1 670 ? -9.589 16.642 5.468 1.00 91.62 670 LEU A N 1
ATOM 5245 C CA . LEU A 1 670 ? -9.323 16.035 4.160 1.00 91.62 670 LEU A CA 1
ATOM 5246 C C . LEU A 1 670 ? -10.347 16.509 3.117 1.00 91.62 670 LEU A C 1
ATOM 5248 O O . LEU A 1 670 ? -9.977 16.822 1.988 1.00 91.62 670 LEU A O 1
ATOM 5252 N N . GLN A 1 671 ? -11.626 16.622 3.487 1.00 91.19 671 GLN A N 1
ATOM 5253 C CA . GLN A 1 671 ? -12.667 17.125 2.590 1.00 91.19 671 GLN A CA 1
ATOM 5254 C C . GLN A 1 671 ? -12.364 18.545 2.098 1.00 91.19 671 GLN A C 1
ATOM 5256 O O . GLN A 1 671 ? -12.608 18.847 0.928 1.00 91.19 671 GLN A O 1
ATOM 5261 N N . TRP A 1 672 ? -11.854 19.422 2.969 1.00 91.69 672 TRP A N 1
ATOM 5262 C CA . TRP A 1 672 ? -11.469 20.774 2.568 1.00 91.69 672 TRP A CA 1
ATOM 5263 C C . TRP A 1 672 ? -10.325 20.727 1.556 1.00 91.69 672 TRP A C 1
ATOM 5265 O O . TRP A 1 672 ? -10.440 21.325 0.486 1.00 91.69 672 TRP A O 1
ATOM 5275 N N . LEU A 1 673 ? -9.274 19.958 1.849 1.00 89.62 673 LEU A N 1
ATOM 5276 C CA . LEU A 1 673 ? -8.096 19.842 0.989 1.00 89.62 673 LEU A CA 1
ATOM 5277 C C . LEU A 1 673 ? -8.455 19.287 -0.400 1.00 89.62 673 LEU A C 1
ATOM 5279 O O . LEU A 1 673 ? -8.034 19.837 -1.423 1.00 89.62 673 LEU A O 1
ATOM 5283 N N . LEU A 1 674 ? -9.320 18.268 -0.442 1.00 84.88 674 LEU A N 1
ATOM 5284 C CA . LEU A 1 674 ? -9.869 17.701 -1.677 1.00 84.88 674 LEU A CA 1
ATOM 5285 C C . LEU A 1 674 ? -10.610 18.750 -2.515 1.00 84.88 674 LEU A C 1
ATOM 5287 O O . LEU A 1 674 ? -10.391 18.830 -3.724 1.00 84.88 674 LEU A O 1
ATOM 5291 N N . ARG A 1 675 ? -11.420 19.616 -1.896 1.00 84.69 675 ARG A N 1
ATOM 5292 C CA . ARG A 1 675 ? -12.110 20.709 -2.609 1.00 84.69 675 ARG A CA 1
ATOM 5293 C C . ARG A 1 675 ? -11.144 21.738 -3.200 1.00 84.69 675 ARG A C 1
ATOM 5295 O O . ARG A 1 675 ? -11.414 22.263 -4.280 1.00 84.69 675 ARG A O 1
ATOM 5302 N N . GLN A 1 676 ? -10.008 21.994 -2.549 1.00 82.44 676 GLN A N 1
ATOM 5303 C CA . GLN A 1 676 ? -9.015 22.929 -3.086 1.00 82.44 676 GLN A CA 1
ATOM 5304 C C . GLN A 1 676 ? -8.362 22.401 -4.373 1.00 82.44 676 GLN A C 1
ATOM 5306 O O . GLN A 1 676 ? -8.110 23.181 -5.285 1.00 82.44 676 GLN A O 1
ATOM 5311 N N . SER A 1 677 ? -8.166 21.082 -4.500 1.00 62.22 677 SER A N 1
ATOM 5312 C CA . SER A 1 677 ? -7.571 20.474 -5.709 1.00 62.22 677 SER A CA 1
ATOM 5313 C C . SER A 1 677 ? -8.459 20.529 -6.955 1.00 62.22 677 SER A C 1
ATOM 5315 O O . SER A 1 677 ? -7.955 20.565 -8.074 1.00 62.22 677 SER A O 1
ATOM 5317 N N . GLN A 1 678 ? -9.783 20.569 -6.777 1.00 47.59 678 GLN A N 1
ATOM 5318 C CA . GLN A 1 678 ? -10.737 20.661 -7.888 1.00 47.59 678 GLN A CA 1
ATOM 5319 C C . GLN A 1 678 ? -10.850 22.088 -8.444 1.00 47.59 678 GLN A C 1
ATOM 5321 O O . GLN A 1 678 ? -11.310 22.278 -9.565 1.00 47.59 678 GLN A O 1
ATOM 5326 N N . SER A 1 679 ? -10.408 23.089 -7.679 1.00 38.78 679 SER A N 1
ATOM 5327 C CA . SER A 1 679 ? -10.511 24.511 -8.034 1.00 38.78 679 SER A CA 1
ATOM 5328 C C . SER A 1 679 ? -9.387 24.994 -8.963 1.00 38.78 679 SER A C 1
ATOM 5330 O O . SER A 1 679 ? -9.512 26.053 -9.567 1.00 38.78 679 SER A O 1
ATOM 5332 N N . SER A 1 680 ? -8.298 24.230 -9.101 1.00 32.91 680 SER A N 1
ATOM 5333 C CA . SER A 1 680 ? -7.159 24.528 -9.988 1.00 32.91 680 SER A CA 1
ATOM 5334 C C . SER A 1 680 ? -7.325 23.989 -11.419 1.00 32.91 680 SER A C 1
ATOM 5336 O O . SER A 1 680 ? -6.393 24.064 -12.218 1.00 32.91 680 SER A O 1
ATOM 5338 N N . VAL A 1 681 ? -8.514 23.472 -11.751 1.00 29.75 681 VAL A N 1
ATOM 5339 C CA . VAL A 1 681 ? -8.926 23.054 -13.100 1.00 29.75 681 VAL A CA 1
ATOM 5340 C C . VAL A 1 681 ? -10.186 23.833 -13.505 1.00 29.75 681 VAL A C 1
ATOM 5342 O O . VAL A 1 681 ? -11.256 23.253 -13.676 1.00 29.75 681 VAL A O 1
ATOM 5345 N N . ILE A 1 682 ? -10.076 25.162 -13.615 1.00 26.20 682 ILE A N 1
ATOM 5346 C CA . ILE A 1 682 ? -11.006 26.026 -14.371 1.00 26.20 682 ILE A CA 1
ATOM 5347 C C . ILE A 1 682 ? -10.189 27.035 -15.170 1.00 26.20 682 ILE A C 1
ATOM 5349 O O . ILE A 1 682 ? -9.303 27.676 -14.561 1.00 26.20 682 ILE A O 1
#

Organism: Symbiodinium microadriaticum (NCBI:txid2951)

Foldseek 3Di:
DAQPDPQKDFDDDPQWGFKIWGDDPLFIDIDGHPPGCVVVVVVVVVDDDPDDDDPQFDDTPQWTWHADPQRKIKIFNLVLLVVQDDQPDPDDPVDPCVVPVVSVVSQVSSLVSVCVCCFGFQVLCQQVSAQDPGDDRDDNPTMFMAHDADPVFKAKEKFKAKAQLSHPPRWIKIKIWIWIYGPCLQPDKTFTGTDGIHIHTDPDHDDDRLLRRLVRLVVSLVVRQVVLLSVQVNGGVPRHSVVVDRRPHYYEGEYQPPSLVCLLPDPDDDDPDVVSVVSSVVCNVRHDNYAHDHPVQRLGPSSGDDDPVNSVVNSVCSVTPIHHRHRHADPVSCCVQQAEDEDEDALLLVQLLCVVLPCVQRPPDQSQDDWDWGAQQARRVQAIDTHDHVVVVLVVLLVSVVVSHAYEYEHQEFRQFQECDPSHRRPPGDRQQQPHAGPSHGHHSLVSLLSSLLSVLVSLVPDDPSSNVRHQEYESYPPGQAQCLPVVPHDPVSSLVSLLVSVCSNVPGPRDQRYAYEREQEPNNDVCSQVPVLVSVPVSDDPVCQQGHYEDEYADEQQDVQAQQAEWCVPSHVHYAPDDLVSCLVSLLCRLLVVLPDPSCPVCVVRGHYANAEYKLFRHPDLVTTHQDLVSSVSNVVSNVVSCVVSVYHYHYQDCDDVPCVSCCSTHHPVSSVVVVVVVPD

Secondary structure (DSSP, 8-state):
--SS-TTEEEEEETTEEEEEEEEETTEEEEEE-TT-THHHHHHHTTS--SS----SEEEETTEEEEE-TTS-EEEE-HHHHHHSPPP---S-TTS-GGG-HHHHHHHHHHHHHHHHHHTTT-GGGHHHHHH-SSPPPPPS--EEEE----TTSEEEEEEEEEEEEEETTTEEEEEEEEEEEEGGGGTS-EE-EEEEEEEEE-SSPPSSHHHHHHHHHHHHHHHHHHHHHHHHHHH-TT--GGGTPPPSS-EEEEE--HHHHHHHH-S----SSHHHHHHHHHHHHH-TT-EE--GGG-TTGGGTS--HHHHHHHHHHHHS-EE--S----SSGGGTSSEEEEEEEEGGGGGGGGTTT-HHHHSSS-TTT---EEE-SSSTTT-EEE---HHHHHHHHHHHHHTTEEEEEEEEE-TT-SSSSGGGSSTTSPP-TTT-B-SSSS-BHHHHHHHHHHHHHHHHHHS-HHHHTTEEEEESSSSTTTTHHHH--S-HHHHHHHHHHHHHHHHTSSS-TTSEEEEE--GGG-SSIIIIIHHHHHHHS-HHHHHHTEEEEEEE-STTSTTSS-EETTS-SSEETT--HHHHHHHHHHHHHHHHTSGGGGGGGGT--EEEEEE-----SSTTTB---HHHHHHHHHHHHHHHHHTT-EEEES-S--TT-GGGHHHH-HHHHHHHHHTT--

InterPro domains:
  IPR017853 Glycoside hydrolase superfamily [SSF51445] (339-676)
  IPR050386 Glycosyl Hydrolase 5 (Cellulase A) [PTHR31297] (336-675)

pLDDT: mean 88.09, std 11.87, range [26.2, 98.81]